Protein AF-A0A954L2V3-F1 (afdb_monomer_lite)

Radius of gyration: 38.07 Å; chains: 1; bounding box: 86×42×108 Å

pLDDT: mean 92.29, std 7.41, range [54.59, 98.81]

Foldseek 3Di:
DEEEAEADEAELEEQADFEFEDQPTEARRYEYHDEYEYEYYLYEQAHAEYPHPDQQYAQRYGDEQYEYAYAQAEFAHGEYQHQRHYGYDQPQRAYEYAAALAEQAHADHVFHRRGAGRPYPPHYYHHAQYEAQAQGNHPDDADCPCPVLYHHAHCVPPHGDDQQWADFADPQAPHTDTDGDPPGPQAQSGAQQRCADVVPVRHHAQAASRDDQHGQADDPGGGRHRHGDDQWTDDQQEIEGEAGLEEWEWEAEQQQCWIAIPNDIDGDDLSHQEYEYENDHYAYEYHYAFDQEEWEWEDEPQWIWTDDDPVGSNHTYITGPYQEYEEHHNHYAYAYEYEYDQEEKEWEDEFFWIKIAGPVSRHIYIYGRYAYEYEYDHYQYEYEEEDDQEEKEWEDEQAKIWIDDVSYIHMYGNHAEYEYEYDHYQYEYEYEADQEEWEWEDEVQWIWIDDVRHIYIGGRHQEYEYEDPHYAYEYEYDAEPEAKEWEDEQAKIWIDHPNHIYIYGRHQEYEYEHYPYPAHEYEYEDAQEEWEWEADEQKIWIDDPRHIYIYGNHQEYEYADDNHYAYEYHYDHYPHHYHYHDDYD

Structure (mmCIF, N/CA/C/O backbone):
data_AF-A0A954L2V3-F1
#
_entry.id   AF-A0A954L2V3-F1
#
loop_
_atom_site.group_PDB
_atom_site.id
_atom_site.type_symbol
_atom_site.label_atom_id
_atom_site.label_alt_id
_atom_site.label_comp_id
_atom_site.label_asym_id
_atom_site.label_entity_id
_atom_site.label_seq_id
_atom_site.pdbx_PDB_ins_code
_atom_site.Cartn_x
_atom_site.Cartn_y
_atom_site.Cartn_z
_atom_site.occupancy
_atom_site.B_iso_or_equiv
_atom_site.auth_seq_id
_atom_site.auth_comp_id
_atom_site.auth_asym_id
_atom_site.auth_atom_id
_atom_site.pdbx_PDB_model_num
ATOM 1 N N . VAL A 1 1 ? -9.542 9.139 42.988 1.00 83.06 1 VAL A N 1
ATOM 2 C CA . VAL A 1 1 ? -10.668 9.910 43.581 1.00 83.06 1 VAL A CA 1
ATOM 3 C C . VAL A 1 1 ? -10.881 9.458 45.022 1.00 83.06 1 VAL A C 1
ATOM 5 O O . VAL A 1 1 ? -10.779 8.267 45.277 1.00 83.06 1 VAL A O 1
ATOM 8 N N . TYR A 1 2 ? -11.138 10.371 45.964 1.00 87.19 2 TYR A N 1
ATOM 9 C CA . TYR A 1 2 ? -11.393 10.026 47.370 1.00 87.19 2 TYR A CA 1
ATOM 10 C C . TYR A 1 2 ? -12.653 10.728 47.884 1.00 87.19 2 TYR A C 1
ATOM 12 O O . TYR A 1 2 ? -12.774 11.944 47.727 1.00 87.19 2 TYR A O 1
ATOM 20 N N . ALA A 1 3 ? -13.559 9.981 48.515 1.00 86.75 3 ALA A N 1
ATOM 21 C CA . ALA A 1 3 ? -14.793 10.500 49.100 1.00 86.75 3 ALA A CA 1
ATOM 22 C C . ALA A 1 3 ? -14.938 10.067 50.569 1.00 86.75 3 ALA A C 1
ATOM 24 O O . ALA A 1 3 ? -14.878 8.883 50.884 1.00 86.75 3 ALA A O 1
ATOM 25 N N . LEU A 1 4 ? -15.135 11.031 51.478 1.00 83.31 4 LEU A N 1
ATOM 26 C CA . LEU A 1 4 ? -15.250 10.762 52.921 1.00 83.31 4 LEU A CA 1
ATOM 27 C C . LEU A 1 4 ? -16.694 10.562 53.412 1.00 83.31 4 LEU A C 1
ATOM 29 O O . LEU A 1 4 ? -16.880 9.992 54.475 1.00 83.31 4 LEU A O 1
ATOM 33 N N . SER A 1 5 ? -17.701 11.110 52.728 1.00 81.19 5 SER A N 1
ATOM 34 C CA . SER A 1 5 ? -19.121 10.959 53.117 1.00 81.19 5 SER A CA 1
ATOM 35 C C . SER A 1 5 ? -20.128 11.492 52.082 1.00 81.19 5 SER A C 1
ATOM 37 O O . SER A 1 5 ? -21.308 11.630 52.393 1.00 81.19 5 SER A O 1
ATOM 39 N N . GLY A 1 6 ? -19.684 11.849 50.871 1.00 83.62 6 GLY A N 1
ATOM 40 C CA . GLY A 1 6 ? -20.548 12.391 49.813 1.00 83.62 6 GLY A CA 1
ATOM 41 C C . GLY A 1 6 ? -20.711 11.409 48.663 1.00 83.62 6 GLY A C 1
ATOM 42 O O . GLY A 1 6 ? -19.737 10.743 48.312 1.00 83.62 6 GLY A O 1
ATOM 43 N N . ASP A 1 7 ? -21.910 11.332 48.090 1.00 88.75 7 ASP A N 1
ATOM 44 C CA . ASP A 1 7 ? -22.197 10.475 46.937 1.00 88.75 7 ASP A CA 1
ATOM 45 C C . ASP A 1 7 ? -21.376 10.902 45.715 1.00 88.75 7 ASP A C 1
ATOM 47 O O . ASP A 1 7 ? -21.145 12.093 45.484 1.00 88.75 7 ASP A O 1
ATOM 51 N N . VAL A 1 8 ? -20.923 9.920 44.935 1.00 91.56 8 VAL A N 1
ATOM 52 C CA . VAL A 1 8 ? -20.102 10.146 43.742 1.00 91.56 8 VAL A CA 1
ATOM 53 C C . VAL A 1 8 ? -20.722 9.445 42.544 1.00 91.56 8 VAL A C 1
ATOM 55 O O . VAL A 1 8 ? -21.052 8.260 42.593 1.00 91.56 8 VAL A O 1
ATOM 58 N N . VAL A 1 9 ? -20.834 10.194 41.449 1.00 93.62 9 VAL A N 1
ATOM 59 C CA . VAL A 1 9 ? -21.235 9.691 40.137 1.00 93.62 9 VAL A CA 1
ATOM 60 C C . VAL A 1 9 ? -20.053 9.822 39.185 1.00 93.62 9 VAL A C 1
ATOM 62 O O . VAL A 1 9 ? -19.455 10.894 39.083 1.00 93.62 9 VAL A O 1
ATOM 65 N N . ILE A 1 10 ? -19.717 8.731 38.502 1.00 95.00 10 ILE A N 1
ATOM 66 C CA . ILE A 1 10 ? -18.698 8.678 37.453 1.00 95.00 10 ILE A CA 1
ATOM 67 C C . ILE A 1 10 ? -19.406 8.262 36.163 1.00 95.00 10 ILE A C 1
ATOM 69 O O . ILE A 1 10 ? -19.874 7.130 36.067 1.00 95.00 10 ILE A O 1
ATOM 73 N N . THR A 1 11 ? -19.482 9.167 35.188 1.00 96.06 11 THR A N 1
ATOM 74 C CA . THR A 1 11 ? -20.191 8.932 33.921 1.00 96.06 11 THR A CA 1
ATOM 75 C C . THR A 1 11 ? -19.295 9.268 32.737 1.00 96.06 11 THR A C 1
ATOM 77 O O . THR A 1 11 ? -18.656 10.322 32.749 1.00 96.06 11 THR A O 1
ATOM 80 N N . GLY A 1 12 ? -19.241 8.403 31.717 1.00 96.19 12 GLY A N 1
ATOM 81 C CA . GLY A 1 12 ? -18.503 8.688 30.477 1.00 96.19 12 GLY A CA 1
ATOM 82 C C . GLY A 1 12 ? -17.012 8.955 30.697 1.00 96.19 12 GLY A C 1
ATOM 83 O O . GLY A 1 12 ? -16.439 9.798 30.014 1.00 96.19 12 GLY A O 1
ATOM 84 N N . SER A 1 13 ? -16.413 8.349 31.726 1.00 97.44 13 SER A N 1
ATOM 85 C CA . SER A 1 13 ? -15.107 8.755 32.255 1.00 97.44 13 SER A CA 1
ATOM 86 C C . SER A 1 13 ? -14.101 7.614 32.271 1.00 97.44 13 SER A C 1
ATOM 88 O O . SER A 1 13 ? -14.460 6.453 32.468 1.00 97.44 13 SER A O 1
ATOM 90 N N . THR A 1 14 ? -12.819 7.971 32.182 1.00 98.19 14 THR A N 1
ATOM 91 C CA . THR A 1 14 ? -11.709 7.028 32.362 1.00 98.19 14 THR A CA 1
ATOM 92 C C . THR A 1 14 ? -10.911 7.361 33.612 1.00 98.19 14 THR A C 1
ATOM 94 O O . THR A 1 14 ? -10.382 8.463 33.746 1.00 98.19 14 THR A O 1
ATOM 97 N N . LEU A 1 15 ? -10.813 6.403 34.537 1.00 97.44 15 LEU A N 1
ATOM 98 C CA . LEU A 1 15 ? -9.923 6.471 35.695 1.00 97.44 15 LEU A CA 1
ATOM 99 C C . LEU A 1 15 ? -8.823 5.438 35.503 1.00 97.44 15 LEU A C 1
ATOM 101 O O . LEU A 1 15 ? -9.070 4.238 35.639 1.00 97.44 15 LEU A O 1
ATOM 105 N N . SER A 1 16 ? -7.610 5.895 35.203 1.00 97.75 16 SER A N 1
ATOM 106 C CA . SER A 1 16 ? -6.507 4.986 34.913 1.00 97.75 16 SER A CA 1
ATOM 107 C C . SER A 1 16 ? -5.151 5.433 35.426 1.00 97.75 16 SER A C 1
ATOM 109 O O . SER A 1 16 ? -4.911 6.622 35.621 1.00 97.75 16 SER A O 1
ATOM 111 N N . GLY A 1 17 ? -4.261 4.462 35.647 1.00 96.12 17 GLY A N 1
ATOM 112 C CA . GLY A 1 17 ? -2.872 4.699 36.043 1.00 96.12 17 GLY A CA 1
ATOM 113 C C . GLY A 1 17 ? -2.692 5.332 37.427 1.00 96.12 17 GLY A C 1
ATOM 114 O O . GLY A 1 17 ? -1.611 5.836 37.729 1.00 96.12 17 GLY A O 1
ATOM 115 N N . ASN A 1 18 ? -3.722 5.333 38.277 1.00 95.44 18 ASN A N 1
ATOM 116 C CA . ASN A 1 18 ? -3.630 5.897 39.622 1.00 95.44 18 ASN A CA 1
ATOM 117 C C . ASN A 1 18 ? -3.039 4.876 40.602 1.00 95.44 18 ASN A C 1
ATOM 119 O O . ASN A 1 18 ? -3.261 3.673 40.470 1.00 95.44 18 ASN A O 1
ATOM 123 N N . SER A 1 19 ? -2.293 5.345 41.604 1.00 92.94 19 SER A N 1
ATOM 124 C CA . SER A 1 19 ? -1.606 4.474 42.560 1.00 92.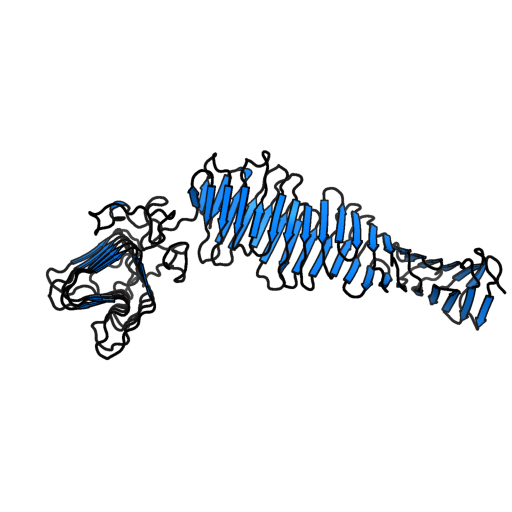94 19 SER A CA 1
ATOM 125 C C . SER A 1 19 ? -1.667 5.024 43.981 1.00 92.94 19 SER A C 1
ATOM 127 O O . SER A 1 19 ? -1.420 6.211 44.199 1.00 92.94 19 SER A O 1
ATOM 129 N N . THR A 1 20 ? -1.946 4.157 44.956 1.00 90.44 20 THR A N 1
ATOM 130 C CA . THR A 1 20 ? -1.841 4.473 46.389 1.00 90.44 20 THR A CA 1
ATOM 131 C C . THR A 1 20 ? -0.810 3.576 47.079 1.00 90.44 20 THR A C 1
ATOM 133 O O . THR A 1 20 ? -0.628 2.403 46.743 1.00 90.44 20 THR A O 1
ATOM 136 N N . SER A 1 21 ? -0.084 4.134 48.052 1.00 87.62 21 SER A N 1
ATOM 137 C CA . SER A 1 21 ? 1.010 3.460 48.766 1.00 87.62 21 SER A CA 1
ATOM 138 C C . SER A 1 21 ? 0.945 3.703 50.270 1.00 87.62 21 SER A C 1
ATOM 140 O O . SER A 1 21 ? 0.496 4.761 50.704 1.00 87.62 21 SER A O 1
ATOM 142 N N . GLY A 1 22 ? 1.456 2.754 51.052 1.00 82.31 22 GLY A N 1
ATOM 143 C CA . GLY A 1 22 ? 1.401 2.760 52.516 1.00 82.31 22 GLY A CA 1
ATOM 144 C C . GLY A 1 22 ? 0.667 1.526 53.033 1.00 82.31 22 GLY A C 1
ATOM 145 O O . GLY A 1 22 ? -0.116 0.932 52.302 1.00 82.31 22 GLY A O 1
ATOM 146 N N . GLU A 1 23 ? 0.927 1.132 54.282 1.00 80.75 23 GLU A N 1
ATOM 147 C CA . GLU A 1 23 ? 0.427 -0.136 54.844 1.00 80.75 23 GLU A CA 1
ATOM 148 C C . GLU A 1 23 ? -1.094 -0.283 54.677 1.00 80.75 23 GLU A C 1
ATOM 150 O O . GLU A 1 23 ? -1.565 -1.330 54.245 1.00 80.75 23 GLU A O 1
ATOM 155 N N . THR A 1 24 ? -1.837 0.800 54.932 1.00 80.38 24 THR A N 1
ATOM 156 C CA . THR A 1 24 ? -3.305 0.876 54.876 1.00 80.38 24 THR A CA 1
ATOM 157 C C . THR A 1 24 ? -3.826 1.577 53.614 1.00 80.38 24 THR A C 1
ATOM 159 O O . THR A 1 24 ? -4.841 2.270 53.673 1.00 80.38 24 THR A O 1
ATOM 162 N N . ALA A 1 25 ? -3.094 1.503 52.499 1.00 83.38 25 ALA A N 1
ATOM 163 C CA . ALA A 1 25 ? -3.517 2.119 51.245 1.00 83.38 25 ALA A CA 1
ATOM 164 C C . ALA A 1 25 ? -4.737 1.402 50.644 1.00 83.38 25 ALA A C 1
ATOM 166 O O . ALA A 1 25 ? -4.773 0.176 50.559 1.00 83.38 25 ALA A O 1
ATOM 167 N N . GLU A 1 26 ? -5.705 2.187 50.182 1.00 85.38 26 GLU A N 1
ATOM 168 C CA . GLU A 1 26 ? -6.989 1.735 49.638 1.00 85.38 26 GLU A CA 1
ATOM 169 C C . GLU A 1 26 ? -7.254 2.435 48.301 1.00 85.38 26 GLU A C 1
ATOM 171 O O . GLU A 1 26 ? -6.713 3.518 48.065 1.00 85.38 26 GLU A O 1
ATOM 176 N N . GLY A 1 27 ? -8.075 1.813 47.448 1.00 84.12 27 GLY A N 1
ATOM 177 C CA . GLY A 1 27 ? -8.666 2.421 46.252 1.00 84.12 27 GLY A CA 1
ATOM 178 C C . GLY A 1 27 ? -7.686 3.138 45.331 1.00 84.12 27 GLY A C 1
ATOM 179 O O . GLY A 1 27 ? -7.578 4.362 45.394 1.00 84.12 27 GLY A O 1
ATOM 180 N N . GLY A 1 28 ? -7.000 2.403 44.453 1.00 88.56 28 GLY A N 1
ATOM 181 C CA . GLY A 1 28 ? -6.046 3.006 43.517 1.00 88.56 28 GLY A CA 1
ATOM 182 C C . GLY A 1 28 ? -6.719 4.044 42.617 1.00 88.56 28 GLY A C 1
ATOM 183 O O . GLY A 1 28 ? -6.234 5.167 42.506 1.00 88.56 28 GLY A O 1
ATOM 184 N N . GLY A 1 29 ? -7.870 3.700 42.028 1.00 91.56 29 GLY A N 1
ATOM 185 C CA . GLY A 1 29 ? -8.677 4.605 41.203 1.00 91.56 29 GLY A CA 1
ATOM 186 C C . GLY A 1 29 ? -9.665 5.435 42.024 1.00 91.56 29 GLY A C 1
ATOM 187 O O . GLY A 1 29 ? -9.712 6.664 41.909 1.00 91.56 29 GLY A O 1
ATOM 188 N N . PHE A 1 30 ? -10.437 4.781 42.889 1.00 92.00 30 PHE A N 1
ATOM 189 C CA . PHE A 1 30 ? -11.418 5.412 43.771 1.00 92.00 30 PHE A CA 1
ATOM 190 C C . PHE A 1 30 ? -11.422 4.761 45.154 1.00 92.00 30 PHE A C 1
ATOM 192 O O . PHE A 1 30 ? -11.408 3.539 45.254 1.00 92.00 30 PHE A O 1
ATOM 199 N N . ALA A 1 31 ? -11.530 5.572 46.206 1.00 89.81 31 ALA A N 1
ATOM 200 C CA . ALA A 1 31 ? -11.797 5.117 47.567 1.00 89.81 31 ALA A CA 1
ATOM 201 C C . ALA A 1 31 ? -12.944 5.920 48.195 1.00 89.81 31 ALA A C 1
ATOM 203 O O . ALA A 1 31 ? -12.914 7.155 48.193 1.00 89.81 31 ALA A O 1
ATOM 204 N N . SER A 1 32 ? -13.912 5.224 48.794 1.00 85.38 32 SER A N 1
ATOM 205 C CA . SER A 1 32 ? -14.878 5.815 49.725 1.00 85.38 32 SER A CA 1
ATOM 206 C C . SER A 1 32 ? -14.651 5.286 51.137 1.00 85.38 32 SER A C 1
ATOM 208 O O . SER A 1 32 ? -14.428 4.092 51.323 1.00 85.38 32 SER A O 1
ATOM 210 N N . ARG A 1 33 ? -14.736 6.174 52.131 1.00 78.31 33 ARG A N 1
ATOM 211 C CA . ARG A 1 33 ? -14.842 5.813 53.550 1.00 78.31 33 ARG A CA 1
ATOM 212 C C . ARG A 1 33 ? -16.129 6.393 54.118 1.00 78.31 33 ARG A C 1
ATOM 214 O O . ARG A 1 33 ? -16.519 7.473 53.708 1.00 78.31 33 ARG A O 1
ATOM 221 N N . PHE A 1 34 ? -16.754 5.712 55.077 1.00 76.56 34 PHE A N 1
ATOM 222 C CA . PHE A 1 34 ? -17.944 6.192 55.810 1.00 76.56 34 PHE A CA 1
ATOM 223 C C . PHE A 1 34 ? -19.216 6.430 54.978 1.00 76.56 34 PHE A C 1
ATOM 225 O O . PHE A 1 34 ? -20.093 7.195 55.386 1.00 76.56 34 PHE A O 1
ATOM 232 N N . GLY A 1 35 ? -19.372 5.703 53.874 1.00 68.00 35 GLY A N 1
ATOM 233 C CA . GLY A 1 35 ? -20.678 5.493 53.278 1.00 68.00 35 GLY A CA 1
ATOM 234 C C . GLY A 1 35 ? -21.142 6.535 52.264 1.00 68.00 35 GLY A C 1
ATOM 235 O O . GLY A 1 35 ? -22.231 7.094 52.417 1.00 68.00 35 GLY A O 1
ATOM 236 N N . SER A 1 36 ? -20.362 6.713 51.199 1.00 74.38 36 SER A N 1
ATOM 237 C CA . SER A 1 36 ? -20.810 7.333 49.945 1.00 74.38 36 SER A CA 1
ATOM 238 C C . SER A 1 36 ? -21.492 6.309 49.039 1.00 74.38 36 SER A C 1
ATOM 240 O O . SER A 1 36 ? -20.927 5.239 48.816 1.00 74.38 36 SER A O 1
ATOM 242 N N . VAL A 1 37 ? -22.641 6.635 48.440 1.00 85.31 37 VAL A N 1
ATOM 243 C CA . VAL A 1 37 ? -23.137 5.862 47.290 1.00 85.31 37 VAL A CA 1
ATOM 244 C C . VAL A 1 37 ? -22.230 6.147 46.095 1.00 85.31 37 VAL A C 1
ATOM 246 O O . VAL A 1 37 ? -21.969 7.306 45.766 1.00 85.31 37 VAL A O 1
ATOM 249 N N . LEU A 1 38 ? -21.745 5.089 45.446 1.00 90.50 38 LEU A N 1
ATOM 250 C CA . LEU A 1 38 ? -20.964 5.190 44.216 1.00 90.50 38 LEU A CA 1
ATOM 251 C C . LEU A 1 38 ? -21.792 4.661 43.049 1.00 90.50 38 LEU A C 1
ATOM 253 O O . LEU A 1 38 ? -22.184 3.495 43.042 1.00 90.50 38 LEU A O 1
ATOM 257 N N . THR A 1 39 ? -22.025 5.509 42.052 1.00 94.44 39 THR A N 1
ATOM 258 C CA . THR A 1 39 ? -22.635 5.091 40.786 1.00 94.44 39 THR A CA 1
ATOM 259 C C . THR A 1 39 ? -21.653 5.314 39.647 1.00 94.44 39 THR A C 1
ATOM 261 O O . THR A 1 39 ? -21.151 6.421 39.466 1.00 94.44 39 THR A O 1
ATOM 264 N N . ILE A 1 40 ? -21.366 4.258 38.892 1.00 96.69 40 ILE A N 1
ATOM 265 C CA . ILE A 1 40 ? -20.472 4.283 37.737 1.00 96.69 40 ILE A CA 1
ATOM 266 C C . ILE A 1 40 ? -21.281 3.869 36.517 1.00 96.69 40 ILE A C 1
ATOM 268 O O . ILE A 1 40 ? -21.882 2.795 36.503 1.00 96.69 40 ILE A O 1
ATOM 272 N N . VAL A 1 41 ? -21.302 4.731 35.509 1.00 98.00 41 VAL A N 1
ATOM 273 C CA . VAL A 1 41 ? -22.089 4.545 34.292 1.00 98.00 41 VAL A CA 1
ATOM 274 C C . VAL A 1 41 ? -21.188 4.774 33.091 1.00 98.00 41 VAL A C 1
ATOM 276 O O . VAL A 1 41 ? -20.505 5.797 33.024 1.00 98.00 41 VAL A O 1
ATOM 279 N N . ASN A 1 42 ? -21.199 3.864 32.118 1.00 97.25 42 ASN A N 1
ATOM 280 C CA . ASN A 1 42 ? -20.569 4.101 30.817 1.00 97.25 42 ASN A CA 1
ATOM 281 C C . ASN A 1 42 ? -19.100 4.555 30.927 1.00 97.25 42 ASN A C 1
ATOM 283 O O . ASN A 1 42 ? -18.709 5.563 30.346 1.00 97.25 42 ASN A O 1
ATOM 287 N N . SER A 1 43 ? -18.331 3.902 31.802 1.00 98.38 43 SER A N 1
ATOM 288 C CA . SER A 1 43 ? -17.004 4.367 32.223 1.00 98.38 43 SER A CA 1
ATOM 289 C C . SER A 1 43 ? -15.979 3.237 32.257 1.00 98.38 43 SER A C 1
ATOM 291 O O . SER A 1 43 ? -16.314 2.075 32.495 1.00 98.38 43 SER A O 1
ATOM 293 N N . THR A 1 44 ? -14.707 3.600 32.095 1.00 98.56 44 THR A N 1
ATOM 294 C CA . THR A 1 44 ? -13.570 2.676 32.131 1.00 98.56 44 THR A CA 1
ATOM 295 C C . THR A 1 44 ? -12.698 2.945 33.358 1.00 98.56 44 THR A C 1
ATOM 297 O O . THR A 1 44 ? -12.178 4.042 33.549 1.00 98.56 44 THR A O 1
ATOM 300 N N . ILE A 1 45 ? -12.490 1.937 34.204 1.00 98.38 45 ILE A N 1
ATOM 301 C CA . ILE A 1 45 ? -11.581 2.002 35.355 1.00 98.38 45 ILE A CA 1
ATOM 302 C C . ILE A 1 45 ? -10.499 0.957 35.140 1.00 98.38 45 ILE A C 1
ATOM 304 O O . ILE A 1 45 ? -10.745 -0.241 35.278 1.00 98.38 45 ILE A O 1
ATOM 308 N N . SER A 1 46 ? -9.298 1.395 34.779 1.00 98.31 46 SER A N 1
ATOM 309 C CA . SER A 1 46 ? -8.271 0.467 34.310 1.00 98.31 46 SER A CA 1
ATOM 310 C C . SER A 1 46 ? -6.881 0.795 34.817 1.00 98.31 46 SER A C 1
ATOM 312 O O . SER A 1 46 ? -6.548 1.958 34.985 1.00 98.31 46 SER A O 1
ATOM 314 N N . THR A 1 47 ? -6.021 -0.202 35.025 1.00 97.44 47 THR A N 1
ATOM 315 C CA . THR A 1 47 ? -4.596 -0.008 35.391 1.00 97.44 47 THR A CA 1
ATOM 316 C C . THR A 1 47 ? -4.335 0.773 36.686 1.00 97.44 47 THR A C 1
ATOM 318 O O . THR A 1 47 ? -3.236 1.286 36.893 1.00 97.44 47 THR A O 1
ATOM 321 N N . ASN A 1 48 ? -5.314 0.873 37.585 1.00 96.88 48 ASN A N 1
ATOM 322 C CA . ASN A 1 48 ? -5.105 1.494 38.891 1.00 96.88 48 ASN A CA 1
ATOM 323 C C . ASN A 1 48 ? -4.541 0.481 39.891 1.00 96.88 48 ASN A C 1
ATOM 325 O O . ASN A 1 48 ? -4.774 -0.723 39.761 1.00 96.88 48 ASN A O 1
ATOM 329 N N . ARG A 1 49 ? -3.791 0.949 40.893 1.00 94.25 49 ARG A N 1
ATOM 330 C CA . ARG A 1 49 ? -3.075 0.068 41.818 1.00 94.25 49 ARG A CA 1
ATOM 331 C C . ARG A 1 49 ? -3.117 0.507 43.278 1.00 94.25 49 ARG A C 1
ATOM 333 O O . ARG A 1 49 ? -2.938 1.681 43.585 1.00 94.25 49 ARG A O 1
ATOM 340 N N . THR A 1 50 ? -3.212 -0.458 44.192 1.00 91.62 50 THR A N 1
ATOM 341 C CA . THR A 1 50 ? -2.828 -0.266 45.599 1.00 91.62 50 THR A CA 1
ATOM 342 C C . THR A 1 50 ? -1.585 -1.093 45.937 1.00 91.62 50 THR A C 1
ATOM 344 O O . THR A 1 50 ? -1.482 -2.272 45.602 1.00 91.62 50 THR A O 1
ATOM 347 N N . ASN A 1 51 ? -0.614 -0.471 46.610 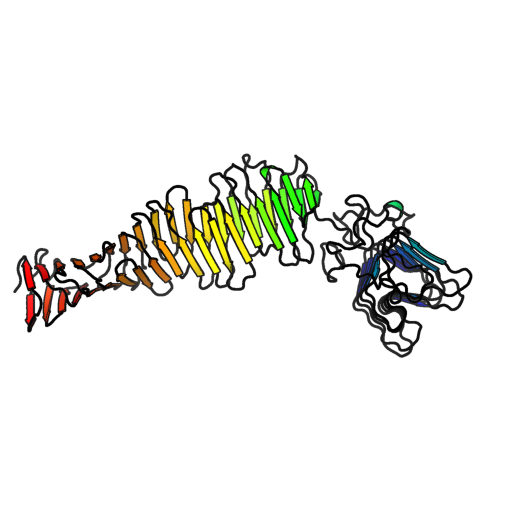1.00 84.62 51 ASN A N 1
ATOM 348 C CA . ASN A 1 51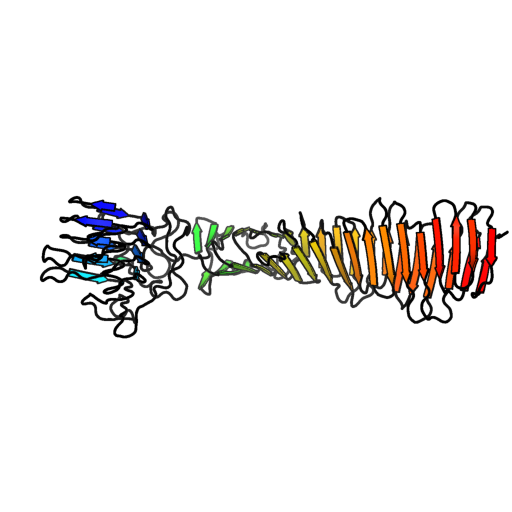 ? 0.596 -1.129 47.126 1.00 84.62 51 ASN A CA 1
ATOM 349 C C . ASN A 1 51 ? 0.510 -1.428 48.634 1.00 84.62 51 ASN A C 1
ATOM 351 O O . ASN A 1 51 ? 1.528 -1.701 49.271 1.00 84.62 51 ASN A O 1
ATOM 355 N N . GLY A 1 52 ? -0.687 -1.319 49.215 1.00 73.62 52 GLY A N 1
ATOM 356 C CA . GLY A 1 52 ? -0.939 -1.630 50.618 1.00 73.62 52 GLY A CA 1
ATOM 357 C C . GLY A 1 52 ? -0.885 -3.125 50.908 1.00 73.62 52 GLY A C 1
ATOM 358 O O . GLY A 1 52 ? -1.075 -3.966 50.028 1.00 73.62 52 GLY A O 1
ATOM 359 N N . ASN A 1 53 ? -0.603 -3.453 52.164 1.00 71.19 53 ASN A N 1
ATOM 360 C CA . ASN A 1 53 ? -0.422 -4.825 52.635 1.00 71.19 53 ASN A CA 1
ATOM 361 C C . ASN A 1 53 ? -1.633 -5.322 53.452 1.00 71.19 53 ASN A C 1
ATOM 363 O O . ASN A 1 53 ? -1.661 -6.471 53.894 1.00 71.19 53 ASN A O 1
ATOM 367 N N . THR A 1 54 ? -2.661 -4.484 53.618 1.00 70.06 54 THR A N 1
ATOM 368 C CA . THR A 1 54 ? -3.934 -4.861 54.239 1.00 70.06 54 THR A CA 1
ATOM 369 C C . THR A 1 54 ? -4.797 -5.740 53.328 1.00 70.06 54 THR A C 1
ATOM 371 O O . THR A 1 54 ? -4.644 -5.777 52.107 1.00 70.06 54 THR A O 1
ATOM 374 N N . ASN A 1 55 ? -5.756 -6.435 53.946 1.00 67.50 55 ASN A N 1
ATOM 375 C CA . ASN A 1 55 ? -6.746 -7.275 53.264 1.00 67.50 55 ASN A CA 1
ATOM 376 C C . ASN A 1 55 ? -7.967 -6.483 52.747 1.00 67.50 55 ASN A C 1
ATOM 378 O O . ASN A 1 55 ? -8.967 -7.084 52.377 1.00 67.50 55 ASN A O 1
ATOM 382 N N . TYR A 1 56 ? -7.904 -5.148 52.763 1.00 66.31 56 TYR A N 1
ATOM 383 C CA . TYR A 1 56 ? -9.002 -4.245 52.393 1.00 66.31 56 TYR A CA 1
ATOM 384 C C . TYR A 1 56 ? -8.743 -3.598 51.022 1.00 66.31 56 TYR A C 1
ATOM 386 O O . TYR A 1 56 ? -8.998 -2.416 50.814 1.00 66.31 56 TYR A O 1
ATOM 394 N N . GLY A 1 57 ? -8.117 -4.336 50.104 1.00 69.38 57 GLY A N 1
ATOM 395 C CA . GLY A 1 57 ? -7.655 -3.795 48.832 1.00 69.38 57 GLY A CA 1
ATOM 396 C C . GLY A 1 57 ? -8.784 -3.619 47.824 1.00 69.38 57 GLY A C 1
ATOM 397 O O . GLY A 1 57 ? -9.727 -4.392 47.807 1.00 69.38 57 GLY A O 1
ATOM 398 N N . GLY A 1 58 ? -8.639 -2.606 46.974 1.00 82.19 58 GLY A N 1
ATOM 399 C CA . GLY A 1 58 ? -9.475 -2.324 45.816 1.00 82.19 58 GLY A CA 1
ATOM 400 C C . GLY A 1 58 ? -8.609 -1.600 44.798 1.00 82.19 58 GLY A C 1
ATOM 401 O O . GLY A 1 58 ? -8.403 -0.394 44.927 1.00 82.19 58 GLY A O 1
ATOM 402 N N . GLY A 1 59 ? -7.980 -2.327 43.873 1.00 86.69 59 GLY A N 1
ATOM 403 C CA . GLY A 1 59 ? -7.003 -1.731 42.951 1.00 86.69 59 GLY A CA 1
ATOM 404 C C . GLY A 1 59 ? -7.656 -0.652 42.095 1.00 86.69 59 GLY A C 1
ATOM 405 O O . GLY A 1 59 ? -7.147 0.465 42.003 1.00 86.69 59 GLY A O 1
ATOM 406 N N . GLY A 1 60 ? -8.839 -0.960 41.562 1.00 92.69 60 GLY A N 1
ATOM 407 C CA . GLY A 1 60 ? -9.717 -0.004 40.897 1.00 92.69 60 GLY A CA 1
ATOM 408 C C . GLY A 1 60 ? -10.530 0.791 41.911 1.00 92.69 60 GLY A C 1
ATOM 409 O O . GLY A 1 60 ? -10.362 2.005 42.035 1.00 92.69 60 GLY A O 1
ATOM 410 N N . LEU A 1 61 ? -11.394 0.095 42.649 1.00 92.44 61 LEU A N 1
ATOM 411 C CA . LEU A 1 61 ? -12.383 0.682 43.550 1.00 92.44 61 LEU A CA 1
ATOM 412 C C . LEU A 1 61 ? -12.264 0.100 44.954 1.00 92.44 61 LEU A C 1
ATOM 414 O O . LEU A 1 61 ? -12.305 -1.113 45.110 1.00 92.44 61 LEU A O 1
ATOM 418 N N . PHE A 1 62 ? -12.210 0.953 45.971 1.00 90.44 62 PHE A N 1
ATOM 419 C CA . PHE A 1 62 ? -12.433 0.574 47.363 1.00 90.44 62 PHE A CA 1
ATOM 420 C C . PHE A 1 62 ? -13.701 1.233 47.904 1.00 90.44 62 PHE A C 1
ATOM 422 O O . PHE A 1 62 ? -13.908 2.440 47.723 1.00 90.44 62 PHE A O 1
ATOM 429 N N . VAL A 1 63 ? -14.529 0.445 48.588 1.00 84.06 63 VAL A N 1
ATOM 430 C CA . VAL A 1 63 ? -15.825 0.886 49.106 1.00 84.06 63 VAL A CA 1
ATOM 431 C C . VAL A 1 63 ? -16.071 0.379 50.524 1.00 84.06 63 VAL A C 1
ATOM 433 O O . VAL A 1 63 ? -15.824 -0.787 50.835 1.00 84.06 63 VAL A O 1
ATOM 436 N N . ASP A 1 64 ? -16.615 1.269 51.353 1.00 82.50 64 ASP A N 1
ATOM 437 C CA . ASP A 1 64 ? -16.911 1.062 52.770 1.00 82.50 64 ASP A CA 1
ATOM 438 C C . ASP A 1 64 ? -18.294 1.668 53.110 1.00 82.50 64 ASP A C 1
ATOM 440 O O . ASP A 1 64 ? -18.544 2.848 52.830 1.00 82.50 64 ASP A O 1
ATOM 444 N N . ARG A 1 65 ? -19.182 0.882 53.740 1.00 77.75 65 ARG A N 1
ATOM 445 C CA . ARG A 1 65 ? -20.490 1.259 54.332 1.00 77.75 65 ARG A CA 1
ATOM 446 C C . ARG A 1 65 ? -21.676 1.606 53.426 1.00 77.75 65 ARG A C 1
ATOM 448 O O . ARG A 1 65 ? -22.735 1.950 53.955 1.00 77.75 65 ARG A O 1
ATOM 455 N N . ARG A 1 66 ? -21.573 1.563 52.090 1.00 80.06 66 ARG A N 1
ATOM 456 C CA . ARG A 1 66 ? -22.716 1.830 51.178 1.00 80.06 66 ARG A CA 1
ATOM 457 C C . ARG A 1 66 ? -22.678 1.035 49.882 1.00 80.06 66 ARG A C 1
ATOM 459 O O . ARG A 1 66 ? -21.676 0.428 49.522 1.00 80.06 66 ARG A O 1
ATOM 466 N N . ALA A 1 67 ? -23.814 1.076 49.186 1.00 84.81 67 ALA A N 1
ATOM 467 C CA . ALA A 1 67 ? -24.018 0.430 47.906 1.00 84.81 67 ALA A CA 1
ATOM 468 C C . ALA A 1 67 ? -23.203 1.061 46.765 1.00 84.81 67 ALA A C 1
ATOM 470 O O . ALA A 1 67 ? -23.091 2.285 46.654 1.00 84.81 67 ALA A O 1
ATOM 471 N N . VAL A 1 68 ? -22.718 0.195 45.877 1.00 89.50 68 VAL A N 1
ATOM 472 C CA . VAL A 1 68 ? -22.107 0.535 44.593 1.00 89.50 68 VAL A CA 1
ATOM 473 C C . VAL A 1 68 ? -22.959 -0.008 43.462 1.00 89.50 68 VAL A C 1
ATOM 475 O O . VAL A 1 68 ? -23.363 -1.171 43.474 1.00 89.50 68 VAL A O 1
ATOM 478 N N . THR A 1 69 ? -23.210 0.843 42.475 1.00 94.06 69 THR A N 1
ATOM 479 C CA . THR A 1 69 ? -23.907 0.489 41.240 1.00 94.06 69 THR A CA 1
ATOM 480 C C . THR A 1 69 ? -22.979 0.739 40.060 1.00 94.06 69 THR A C 1
ATOM 482 O O . THR A 1 69 ? -22.520 1.861 39.863 1.00 94.06 69 THR A O 1
ATOM 485 N N . ILE A 1 70 ? -22.688 -0.307 39.291 1.00 97.00 70 ILE A N 1
ATOM 486 C CA . ILE A 1 70 ? -21.843 -0.270 38.096 1.00 97.00 70 ILE A CA 1
ATOM 487 C C . ILE A 1 70 ? -22.696 -0.720 36.921 1.00 97.00 70 ILE A C 1
ATOM 489 O O . ILE A 1 70 ? -23.255 -1.817 36.929 1.00 97.00 70 ILE A O 1
ATOM 493 N N . VAL A 1 71 ? -22.816 0.150 35.931 1.00 98.19 71 VAL A N 1
ATOM 494 C CA . VAL A 1 71 ? -23.728 -0.021 34.807 1.00 98.19 71 VAL A CA 1
ATOM 495 C C . VAL A 1 71 ? -22.980 0.301 33.521 1.00 98.19 71 VAL A C 1
ATOM 497 O O . VAL A 1 71 ? -22.339 1.351 33.426 1.00 98.19 71 VAL A O 1
ATOM 500 N N . ASN A 1 72 ? -23.053 -0.587 32.527 1.00 98.19 72 ASN A N 1
ATOM 501 C CA . ASN A 1 72 ? -22.473 -0.356 31.201 1.00 98.19 72 ASN A CA 1
ATOM 502 C C . ASN A 1 72 ? -20.985 0.047 31.276 1.00 98.19 72 ASN A C 1
ATOM 504 O O . ASN A 1 72 ? -20.583 1.004 30.638 1.00 98.19 72 ASN A O 1
ATOM 508 N N . SER A 1 73 ? -20.180 -0.575 32.144 1.00 98.62 73 SER A N 1
ATOM 509 C CA . SER A 1 73 ? -18.825 -0.096 32.474 1.00 98.62 73 SER A CA 1
ATOM 510 C C . SER A 1 73 ? -17.781 -1.211 32.462 1.00 98.62 73 SER A C 1
ATOM 512 O O . SER A 1 73 ? -18.106 -2.380 32.660 1.00 98.62 73 SER A O 1
ATOM 514 N N . THR A 1 74 ? -16.514 -0.848 32.267 1.00 98.75 74 THR A N 1
ATOM 515 C CA . THR A 1 74 ? -15.391 -1.797 32.210 1.00 98.75 74 THR A CA 1
ATOM 516 C C . THR A 1 74 ? -14.405 -1.523 33.343 1.00 98.75 74 THR A C 1
ATOM 518 O O . THR A 1 74 ? -13.822 -0.442 33.419 1.00 98.75 74 THR A O 1
ATOM 521 N N . ILE A 1 75 ? -14.182 -2.509 34.213 1.00 98.50 75 ILE A N 1
ATOM 522 C CA . ILE A 1 75 ? -13.177 -2.485 35.282 1.00 98.50 75 ILE A CA 1
ATOM 523 C C . ILE A 1 75 ? -12.184 -3.622 35.047 1.00 98.50 75 ILE A C 1
ATOM 525 O O . ILE A 1 75 ? -12.492 -4.792 35.272 1.00 98.50 75 ILE A O 1
ATOM 529 N N . THR A 1 76 ? -10.985 -3.284 34.581 1.00 98.44 76 THR A N 1
ATOM 530 C CA . THR A 1 76 ? -10.000 -4.277 34.126 1.00 98.44 76 THR A CA 1
ATOM 531 C C . THR A 1 76 ? -8.571 -3.868 34.454 1.00 98.44 76 THR A C 1
ATOM 533 O O . THR A 1 76 ? -8.294 -2.695 34.676 1.00 98.44 76 THR A O 1
ATOM 536 N N . LYS A 1 77 ? -7.629 -4.815 34.480 1.00 97.62 77 LYS A N 1
ATOM 537 C CA . LYS A 1 77 ? -6.187 -4.552 34.648 1.00 97.62 77 LYS A CA 1
ATOM 538 C C . LYS A 1 77 ? -5.825 -3.752 35.909 1.00 97.62 77 LYS A C 1
ATOM 540 O O . LYS A 1 77 ? -4.724 -3.213 35.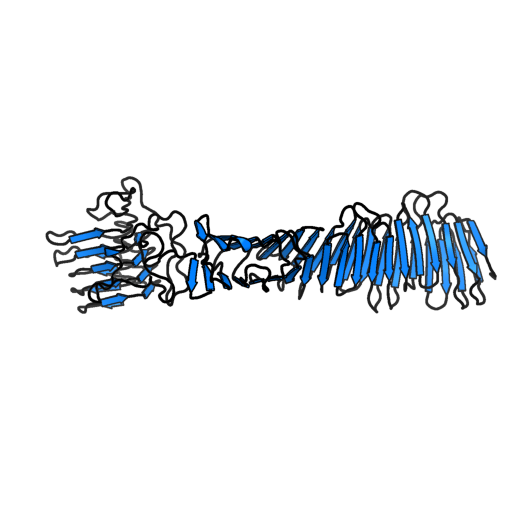993 1.00 97.62 77 LYS A O 1
ATOM 545 N N . ASN A 1 78 ? -6.716 -3.654 36.894 1.00 97.12 78 ASN A N 1
ATOM 546 C CA . ASN A 1 78 ? -6.412 -3.021 38.171 1.00 97.12 78 ASN A CA 1
ATOM 547 C C . ASN A 1 78 ? -5.715 -4.017 39.099 1.00 97.12 78 ASN A C 1
ATOM 549 O O . ASN A 1 78 ? -5.917 -5.227 38.989 1.00 97.12 78 ASN A O 1
ATOM 553 N N . ILE A 1 79 ? -4.870 -3.513 39.996 1.00 94.62 79 ILE A N 1
ATOM 554 C CA . ILE A 1 79 ? -3.977 -4.347 40.796 1.00 94.62 79 ILE A CA 1
ATOM 555 C C . ILE A 1 79 ? -4.081 -4.019 42.282 1.00 94.62 79 ILE A C 1
ATOM 557 O O . ILE A 1 79 ? -3.904 -2.877 42.700 1.00 94.62 79 ILE A O 1
ATOM 561 N N . SER A 1 80 ? -4.274 -5.033 43.112 1.00 92.25 80 SER A N 1
ATOM 562 C CA . SER A 1 80 ? -4.187 -4.903 44.567 1.00 92.25 80 SER A CA 1
ATOM 563 C C . SER A 1 80 ? -3.669 -6.199 45.191 1.00 92.25 80 SER A C 1
ATOM 565 O O . SER A 1 80 ? -3.255 -7.128 44.502 1.00 92.25 80 SER A O 1
ATOM 567 N N . ARG A 1 81 ? -3.660 -6.273 46.524 1.00 89.00 81 ARG A N 1
ATOM 568 C CA . ARG A 1 81 ? -3.407 -7.526 47.245 1.00 89.00 81 ARG A CA 1
ATOM 569 C C . ARG A 1 81 ? -4.651 -8.423 47.316 1.00 89.00 81 ARG A C 1
ATOM 571 O O . ARG A 1 81 ? -4.517 -9.638 47.235 1.00 89.00 81 ARG A O 1
ATOM 578 N N . THR A 1 82 ? -5.825 -7.818 47.474 1.00 87.88 82 THR A N 1
ATOM 579 C CA . THR A 1 82 ? -7.158 -8.435 47.618 1.00 87.88 82 THR A CA 1
ATOM 580 C C . THR A 1 82 ? -8.146 -7.610 46.798 1.00 87.88 82 THR A C 1
ATOM 582 O O . THR A 1 82 ? -8.060 -6.389 46.885 1.00 87.88 82 THR A O 1
ATOM 585 N N . GLY A 1 83 ? -9.035 -8.203 45.994 1.00 88.50 83 GLY A N 1
ATOM 586 C CA . GLY A 1 83 ? -10.006 -7.424 45.204 1.00 88.50 83 GLY A CA 1
ATOM 587 C C . GLY A 1 83 ? -9.329 -6.500 44.186 1.00 88.50 83 GLY A C 1
ATOM 588 O O . GLY A 1 83 ? -9.344 -5.279 44.343 1.00 88.50 83 GLY A O 1
ATOM 589 N N . GLY A 1 84 ? -8.661 -7.060 43.177 1.00 91.88 84 GLY A N 1
ATOM 590 C CA . GLY A 1 84 ? -7.869 -6.295 42.200 1.00 91.88 84 GLY A CA 1
ATOM 591 C C . GLY A 1 84 ? -8.691 -5.217 41.503 1.00 91.88 84 GLY A C 1
ATOM 592 O O . GLY A 1 84 ? -8.281 -4.057 41.458 1.00 91.88 84 GLY A O 1
ATOM 593 N N . GLY A 1 85 ? -9.887 -5.569 41.032 1.00 94.56 85 GLY A N 1
ATOM 594 C CA . GLY A 1 85 ? -10.862 -4.621 40.501 1.00 94.56 85 GLY A CA 1
ATOM 595 C C . GLY A 1 85 ? -11.577 -3.868 41.619 1.00 94.56 85 GLY A C 1
ATOM 596 O O . GLY A 1 85 ? -11.414 -2.650 41.743 1.00 94.56 85 GLY A O 1
ATOM 597 N N . ILE A 1 86 ? -12.350 -4.589 42.438 1.00 92.50 86 ILE A N 1
ATOM 598 C CA . ILE A 1 86 ? -13.209 -4.008 43.482 1.00 92.50 86 ILE A CA 1
ATOM 599 C C . ILE A 1 86 ? -12.944 -4.642 44.853 1.00 92.50 86 ILE A C 1
ATOM 601 O O . ILE A 1 86 ? -13.061 -5.853 45.054 1.00 92.50 86 ILE A O 1
ATOM 605 N N . GLY A 1 87 ? -12.657 -3.777 45.817 1.00 89.38 87 GLY A N 1
ATOM 606 C CA . GLY A 1 87 ? -12.545 -4.068 47.235 1.00 89.38 87 GLY A CA 1
ATOM 607 C C . GLY A 1 87 ? -13.752 -3.596 48.011 1.00 89.38 87 GLY A C 1
ATOM 608 O O . GLY A 1 87 ? -13.977 -2.389 48.099 1.00 89.38 87 GLY A O 1
ATOM 609 N N . VAL A 1 88 ? -14.487 -4.523 48.616 1.00 83.75 88 VAL A N 1
ATOM 610 C CA . VAL A 1 88 ? -15.578 -4.196 49.535 1.00 83.75 88 VAL A CA 1
ATOM 611 C C . VAL A 1 88 ? -15.161 -4.580 50.948 1.00 83.75 88 VAL A C 1
ATOM 613 O O . VAL A 1 88 ? -14.777 -5.724 51.195 1.00 83.75 88 VAL A O 1
ATOM 616 N N . ASN A 1 89 ? -15.222 -3.625 51.876 1.00 79.62 89 ASN A N 1
ATOM 617 C CA . ASN A 1 89 ? -15.014 -3.911 53.290 1.00 79.62 89 ASN A CA 1
ATOM 618 C C . ASN A 1 89 ? -16.260 -4.608 53.865 1.00 79.62 89 ASN A C 1
ATOM 620 O O . ASN A 1 89 ? -17.332 -4.016 53.908 1.00 79.62 89 ASN A O 1
ATOM 624 N N . ALA A 1 90 ? -16.128 -5.869 54.278 1.00 70.00 90 ALA A N 1
ATOM 625 C CA . ALA A 1 90 ? -17.220 -6.663 54.843 1.00 70.00 90 ALA A CA 1
ATOM 626 C C . ALA A 1 90 ? -17.276 -6.496 56.372 1.00 70.00 90 ALA A C 1
ATOM 628 O O . ALA A 1 90 ? -16.810 -7.360 57.120 1.00 70.00 90 ALA A O 1
ATOM 629 N N . ASP A 1 91 ? -17.766 -5.344 56.840 1.00 75.19 91 ASP A N 1
ATOM 630 C CA . ASP A 1 91 ? -17.855 -5.003 58.267 1.00 75.19 91 ASP A CA 1
ATOM 631 C C . ASP A 1 91 ? -19.303 -4.893 58.799 1.00 75.19 91 ASP A C 1
ATOM 633 O O . ASP A 1 91 ? -19.523 -4.390 59.903 1.00 75.19 91 ASP A O 1
ATOM 637 N N . ASN A 1 92 ? -20.273 -5.465 58.072 1.00 72.19 92 ASN A N 1
ATOM 638 C CA . ASN A 1 92 ? -21.713 -5.510 58.364 1.00 72.19 92 ASN A CA 1
ATOM 639 C C . ASN A 1 92 ? -22.422 -4.145 58.362 1.00 72.19 92 ASN A C 1
ATOM 641 O O . ASN A 1 92 ? -23.419 -3.974 59.068 1.00 72.19 92 ASN A O 1
ATOM 645 N N . ASN A 1 93 ? -21.958 -3.175 57.566 1.00 72.44 93 ASN A N 1
ATOM 646 C CA . ASN A 1 93 ? -22.494 -1.808 57.587 1.00 72.44 93 ASN A CA 1
ATOM 647 C C . ASN A 1 93 ? -23.300 -1.390 56.343 1.00 72.44 93 ASN A C 1
ATOM 649 O O . ASN A 1 93 ? -23.647 -0.213 56.221 1.00 72.44 93 ASN A O 1
ATOM 653 N N . GLY A 1 94 ? -23.692 -2.324 55.471 1.00 68.00 94 GLY A N 1
ATOM 654 C CA . GLY A 1 94 ? -24.686 -2.071 54.413 1.00 68.00 94 GLY A CA 1
ATOM 655 C C . GLY A 1 94 ? -24.139 -2.003 52.981 1.00 68.00 94 GLY A C 1
ATOM 656 O O . GLY A 1 94 ? -24.757 -1.387 52.108 1.00 68.00 94 GLY A O 1
ATOM 657 N N . GLU A 1 95 ? -22.969 -2.578 52.725 1.00 78.06 95 GLU A N 1
ATOM 658 C CA . GLU A 1 95 ? -22.318 -2.642 51.420 1.00 78.06 95 GLU A CA 1
ATOM 659 C C . GLU A 1 95 ? -23.083 -3.563 50.463 1.00 78.06 95 GLU A C 1
ATOM 661 O O . GLU A 1 95 ? -23.112 -4.772 50.632 1.00 78.06 95 GLU A O 1
ATOM 666 N N . SER A 1 96 ? -23.683 -3.023 49.407 1.00 85.56 96 SER A N 1
ATOM 667 C CA . SER A 1 96 ? -24.240 -3.834 48.313 1.00 85.56 96 SER A CA 1
ATOM 668 C C . SER A 1 96 ? -23.496 -3.549 47.019 1.00 85.56 96 SER A C 1
ATOM 670 O O . SER A 1 96 ? -23.027 -2.435 46.807 1.00 85.56 96 SER A O 1
ATOM 672 N N . LEU A 1 97 ? -23.396 -4.540 46.141 1.00 90.25 97 LEU A N 1
ATOM 673 C CA . LEU A 1 97 ? -22.728 -4.395 44.854 1.00 90.25 97 LEU A CA 1
ATOM 674 C C . LEU A 1 97 ? -23.679 -4.834 43.747 1.00 90.25 97 LEU A C 1
ATOM 676 O O . LEU A 1 97 ? -24.102 -5.987 43.696 1.00 90.25 97 LEU A O 1
ATOM 680 N N . THR A 1 98 ? -24.024 -3.896 42.873 1.00 94.00 98 THR A N 1
ATOM 681 C CA . THR A 1 98 ? -24.829 -4.145 41.676 1.00 94.00 98 THR A CA 1
ATOM 682 C C . THR A 1 98 ? -23.971 -3.919 40.442 1.00 94.00 98 THR A C 1
ATOM 684 O O . THR A 1 98 ? -23.409 -2.839 40.277 1.00 94.00 98 THR A O 1
ATOM 687 N N . ILE A 1 99 ? -23.877 -4.932 39.584 1.00 96.56 99 ILE A N 1
ATOM 688 C CA . ILE A 1 99 ? -23.108 -4.928 38.339 1.00 96.56 99 ILE A CA 1
ATOM 689 C C . ILE A 1 99 ? -24.064 -5.316 37.205 1.00 96.56 99 ILE A C 1
ATOM 691 O O . ILE A 1 99 ? -24.687 -6.380 37.248 1.00 96.56 99 ILE A O 1
ATOM 695 N N . GLN A 1 100 ? -24.224 -4.432 36.223 1.00 97.94 100 GLN A N 1
ATOM 696 C CA . GLN A 1 100 ? -25.160 -4.603 35.109 1.00 97.94 100 GLN A CA 1
ATOM 697 C C . GLN A 1 100 ? -24.506 -4.217 33.783 1.00 97.94 100 GLN A C 1
ATOM 699 O O . GLN A 1 100 ? -23.864 -3.166 33.716 1.00 97.94 100 GLN A O 1
ATOM 704 N N . ASN A 1 101 ? -24.667 -5.025 32.726 1.00 97.88 101 ASN A N 1
ATOM 705 C CA . ASN A 1 101 ? -24.058 -4.768 31.407 1.00 97.88 101 ASN A CA 1
ATOM 706 C C . ASN A 1 101 ? -22.574 -4.400 31.493 1.00 97.88 101 ASN A C 1
ATOM 708 O O . ASN A 1 101 ? -22.114 -3.505 30.796 1.00 97.88 101 ASN A O 1
ATOM 712 N N . SER A 1 102 ? -21.824 -4.996 32.414 1.00 98.56 102 SER A N 1
ATOM 713 C CA . SER A 1 102 ? -20.480 -4.525 32.750 1.00 98.56 102 SER A CA 1
ATOM 714 C C . SER A 1 102 ? -19.463 -5.651 32.694 1.00 98.56 102 SER A C 1
ATOM 716 O O . SER A 1 102 ? -19.806 -6.824 32.823 1.00 98.56 102 SER A O 1
ATOM 718 N N . ILE A 1 103 ? -18.199 -5.278 32.522 1.00 98.75 103 ILE A N 1
ATOM 719 C CA . ILE A 1 103 ? -17.068 -6.203 32.536 1.00 98.75 103 ILE A CA 1
ATOM 720 C C . ILE A 1 103 ? -16.242 -5.923 33.783 1.00 98.75 103 ILE A C 1
ATOM 722 O O . ILE A 1 103 ? -15.687 -4.833 33.911 1.00 98.75 103 ILE A O 1
ATOM 726 N N . ILE A 1 104 ? -16.118 -6.911 34.666 1.00 98.12 104 ILE A N 1
ATOM 727 C CA . ILE A 1 104 ? -15.169 -6.906 35.783 1.00 98.12 104 ILE A CA 1
ATOM 728 C C . ILE A 1 104 ? -14.267 -8.127 35.598 1.00 98.12 104 ILE A C 1
ATOM 730 O O . ILE A 1 104 ? -14.584 -9.217 36.068 1.00 98.12 104 ILE A O 1
ATOM 734 N N . ALA A 1 105 ? -13.196 -7.964 34.825 1.00 97.69 105 ALA A N 1
ATOM 735 C CA . ALA A 1 105 ? -12.355 -9.078 34.394 1.00 97.69 105 ALA A CA 1
ATOM 736 C C . ALA A 1 105 ? -10.913 -8.643 34.116 1.00 97.69 105 ALA A C 1
ATOM 738 O O . ALA A 1 105 ? -10.654 -7.487 33.765 1.00 97.69 105 ALA A O 1
ATOM 739 N N . GLY A 1 106 ? -9.966 -9.575 34.233 1.00 96.19 106 GLY A N 1
ATOM 740 C CA . GLY A 1 106 ? -8.548 -9.323 33.962 1.00 96.19 106 GLY A CA 1
ATOM 741 C C . GLY A 1 106 ? -7.883 -8.392 34.980 1.00 96.19 106 GLY A C 1
ATOM 742 O O . GLY A 1 106 ? -6.882 -7.746 34.664 1.00 96.19 106 GLY A O 1
ATOM 743 N N . ASN A 1 107 ? -8.449 -8.264 36.182 1.00 96.56 107 ASN A N 1
ATOM 744 C CA . ASN A 1 107 ? -7.788 -7.595 37.297 1.00 96.56 107 ASN A CA 1
ATOM 745 C C . ASN A 1 107 ? -6.884 -8.586 38.047 1.00 96.56 107 ASN A C 1
ATOM 747 O O . ASN A 1 107 ? -7.004 -9.801 37.904 1.00 96.56 107 ASN A O 1
ATOM 751 N N . PHE A 1 108 ? -5.945 -8.071 38.840 1.00 93.94 108 PHE A N 1
ATOM 752 C CA . PHE A 1 108 ? -4.945 -8.893 39.514 1.00 93.94 108 PHE A CA 1
ATOM 753 C C . PHE A 1 108 ? -4.927 -8.648 41.022 1.00 93.94 108 PHE A C 1
ATOM 755 O O . PHE A 1 108 ? -4.724 -7.524 41.486 1.00 93.94 108 PHE A O 1
ATOM 762 N N . ALA A 1 109 ? -5.053 -9.729 41.787 1.00 91.69 109 ALA A N 1
ATOM 763 C CA . ALA A 1 109 ? -4.783 -9.756 43.216 1.00 91.69 109 ALA A CA 1
ATOM 764 C C . ALA A 1 109 ? -4.231 -11.122 43.637 1.00 91.69 109 ALA A C 1
ATOM 766 O O . ALA A 1 109 ? -4.331 -12.090 42.889 1.00 91.69 109 ALA A O 1
ATOM 767 N N . LEU A 1 110 ? -3.643 -11.208 44.837 1.00 89.25 110 LEU A N 1
ATOM 768 C CA . LEU A 1 110 ? -3.188 -12.494 45.386 1.00 89.25 110 LEU A CA 1
ATOM 769 C C . LEU A 1 110 ? -4.361 -13.405 45.761 1.00 89.25 110 LEU A C 1
ATOM 771 O O . LEU A 1 110 ? -4.217 -14.621 45.751 1.00 89.25 110 LEU A O 1
ATOM 775 N N . THR A 1 111 ? -5.489 -12.801 46.126 1.00 87.44 111 THR A N 1
ATOM 776 C CA . THR A 1 111 ? -6.758 -13.468 46.421 1.00 87.44 111 THR A CA 1
ATOM 777 C C . THR A 1 111 ? -7.892 -12.578 45.938 1.00 87.44 111 THR A C 1
ATOM 779 O O . THR A 1 111 ? -7.812 -11.355 46.096 1.00 87.44 111 THR A O 1
ATOM 782 N N . ASN A 1 112 ? -8.959 -13.175 45.421 1.00 89.06 112 ASN A N 1
ATOM 783 C CA . ASN A 1 112 ? -10.123 -12.474 44.876 1.00 89.06 112 ASN A CA 1
ATOM 784 C C . ASN A 1 112 ? -9.730 -11.469 43.766 1.00 89.06 112 ASN A C 1
ATOM 786 O O . ASN A 1 112 ? -9.840 -10.255 43.975 1.00 89.06 112 ASN A O 1
ATOM 790 N N . PRO A 1 113 ? -9.175 -11.931 42.628 1.00 88.50 113 PRO A N 1
ATOM 791 C CA . PRO A 1 113 ? -8.556 -11.069 41.617 1.00 88.50 113 PRO A CA 1
ATOM 792 C C . PRO A 1 113 ? -9.470 -9.982 41.058 1.00 88.50 113 PRO A C 1
ATOM 794 O O . PRO A 1 113 ? -9.053 -8.826 41.007 1.00 88.50 113 PRO A O 1
ATOM 797 N N . ASP A 1 114 ? -10.714 -10.302 40.699 1.00 93.81 114 ASP A N 1
ATOM 798 C CA . ASP A 1 114 ? -11.623 -9.305 40.132 1.00 93.81 114 ASP A CA 1
ATOM 799 C C . ASP A 1 114 ? -12.356 -8.508 41.200 1.00 93.81 114 ASP A C 1
ATOM 801 O O . ASP A 1 114 ? -12.270 -7.276 41.208 1.00 93.81 114 ASP A O 1
ATOM 805 N N . PHE A 1 115 ? -13.027 -9.168 42.141 1.00 91.56 115 PHE A N 1
ATOM 806 C CA . PHE A 1 115 ? -13.635 -8.461 43.258 1.00 91.56 115 PHE A CA 1
ATOM 807 C C . PHE A 1 115 ? -13.914 -9.341 44.470 1.00 91.56 115 PHE A C 1
ATOM 809 O O . PHE A 1 115 ? -14.053 -10.553 44.372 1.00 91.56 115 PHE A O 1
ATOM 816 N N . THR A 1 116 ? -14.036 -8.697 45.630 1.00 88.38 116 THR A N 1
ATOM 817 C CA . THR A 1 116 ? -14.535 -9.338 46.855 1.00 88.38 116 THR A CA 1
ATOM 818 C C . THR A 1 116 ? -16.004 -8.979 47.061 1.00 88.38 116 THR A C 1
ATOM 820 O O . THR A 1 116 ? -16.368 -7.803 46.995 1.00 88.38 116 THR A O 1
ATOM 823 N N . ALA A 1 117 ? -16.855 -9.979 47.301 1.00 79.12 117 ALA A N 1
ATOM 824 C CA . ALA A 1 117 ? -18.271 -9.753 47.575 1.00 79.12 117 ALA A CA 1
ATOM 825 C C . ALA A 1 117 ? -18.510 -9.223 49.004 1.00 79.12 117 ALA A C 1
ATOM 827 O O . ALA A 1 117 ? -17.725 -9.518 49.908 1.00 79.12 117 ALA A O 1
ATOM 828 N N . PRO A 1 118 ? -19.624 -8.507 49.249 1.00 71.75 118 PRO A N 1
ATOM 829 C CA . PRO A 1 118 ? -20.069 -8.200 50.607 1.00 71.75 118 PRO A CA 1
ATOM 830 C C . PRO A 1 118 ? -20.358 -9.491 51.395 1.00 71.75 118 PRO A C 1
ATOM 832 O O . PRO A 1 118 ? -21.078 -10.363 50.911 1.00 71.75 118 PRO A O 1
ATOM 835 N N . GLY A 1 119 ? -19.809 -9.623 52.605 1.00 64.62 119 GLY A N 1
ATOM 836 C CA . GLY A 1 119 ? -19.832 -10.867 53.394 1.00 64.62 119 GLY A CA 1
ATOM 837 C C . GLY A 1 119 ? -20.982 -11.016 54.399 1.00 64.62 119 GLY A C 1
ATOM 838 O O . GLY A 1 119 ? -20.919 -11.906 55.246 1.00 64.62 119 GLY A O 1
ATOM 839 N N . ASP A 1 120 ? -22.015 -10.170 54.333 1.00 65.62 120 ASP A N 1
ATOM 840 C CA . ASP A 1 120 ? -22.874 -9.885 55.491 1.00 65.62 120 ASP A CA 1
ATOM 841 C C . ASP A 1 120 ? -24.381 -10.139 55.259 1.00 65.62 120 ASP A C 1
ATOM 843 O O . ASP A 1 120 ? -24.897 -9.886 54.163 1.00 65.62 120 ASP A O 1
ATOM 847 N N . PRO A 1 121 ? -25.143 -10.594 56.280 1.00 59.31 121 PRO A N 1
ATOM 848 C CA . PRO A 1 121 ? -26.588 -10.802 56.170 1.00 59.31 121 PRO A CA 1
ATOM 849 C C . PRO A 1 121 ? -27.348 -9.492 55.900 1.00 59.31 121 PRO A C 1
ATOM 851 O O . PRO A 1 121 ? -27.422 -8.617 56.758 1.00 59.31 121 PRO A O 1
ATOM 854 N N . GLY A 1 122 ? -27.976 -9.385 54.725 1.00 61.38 122 GLY A N 1
ATOM 855 C CA . GLY A 1 122 ? -28.771 -8.216 54.312 1.00 61.38 122 GLY A CA 1
ATOM 856 C C . GLY A 1 122 ? -28.135 -7.373 53.205 1.00 61.38 122 GLY A C 1
ATOM 857 O O . GLY A 1 122 ? -28.816 -6.528 52.627 1.00 61.38 122 GLY A O 1
ATOM 858 N N . ASN A 1 123 ? -26.878 -7.652 52.864 1.00 71.38 123 ASN A N 1
ATOM 859 C CA . ASN A 1 123 ? -26.182 -7.072 51.725 1.00 71.38 123 ASN A CA 1
ATOM 860 C C . ASN A 1 123 ? -26.398 -7.925 50.469 1.00 71.38 123 ASN A C 1
ATOM 862 O O . ASN A 1 123 ? -26.437 -9.153 50.548 1.00 71.38 123 ASN A O 1
ATOM 866 N N . ASN A 1 124 ? -26.553 -7.283 49.308 1.00 80.44 124 ASN A N 1
ATOM 867 C CA . ASN A 1 124 ? -26.838 -7.985 48.059 1.00 80.44 124 ASN A CA 1
ATOM 868 C C . ASN A 1 124 ? -25.683 -7.842 47.058 1.00 80.44 124 ASN A C 1
ATOM 870 O O . ASN A 1 124 ? -25.228 -6.729 46.782 1.00 80.44 124 ASN A O 1
ATOM 874 N N . LEU A 1 125 ? -25.253 -8.969 46.488 1.00 89.38 125 LEU A N 1
ATOM 875 C CA . LEU A 1 125 ? -24.466 -9.011 45.260 1.00 89.38 125 LEU A CA 1
ATOM 876 C C . LEU A 1 125 ? -25.420 -9.337 44.113 1.00 89.38 125 LEU A C 1
ATOM 878 O O . LEU A 1 125 ? -25.966 -10.434 44.039 1.00 89.38 125 LEU A O 1
ATOM 882 N N . THR A 1 126 ? -25.625 -8.377 43.219 1.00 92.56 126 THR A N 1
ATOM 883 C CA . THR A 1 126 ? -26.458 -8.548 42.027 1.00 92.56 126 THR A CA 1
ATOM 884 C C . THR A 1 126 ? -25.601 -8.373 40.789 1.00 92.56 126 THR A C 1
ATOM 886 O O . THR A 1 126 ? -25.064 -7.295 40.558 1.00 92.56 126 THR A O 1
ATOM 889 N N . VAL A 1 127 ? -25.495 -9.430 39.987 1.00 95.06 127 VAL A N 1
ATOM 890 C CA . VAL A 1 127 ? -24.762 -9.428 38.718 1.00 95.06 127 VAL A CA 1
ATOM 891 C C . VAL A 1 127 ? -25.712 -9.878 37.619 1.00 95.06 127 VAL A C 1
ATOM 893 O O . VAL A 1 127 ? -26.222 -10.995 37.665 1.00 95.06 127 VAL A O 1
ATOM 896 N N . ILE A 1 128 ? -25.988 -8.997 36.660 1.00 96.06 128 ILE A N 1
ATOM 897 C CA . ILE A 1 128 ? -26.939 -9.254 35.570 1.00 96.06 128 ILE A CA 1
ATOM 898 C C . ILE A 1 128 ? -26.297 -8.833 34.253 1.00 96.06 128 ILE A C 1
ATOM 900 O O . ILE A 1 128 ? -25.759 -7.727 34.170 1.00 96.06 128 ILE A O 1
ATOM 904 N N . SER A 1 129 ? -26.357 -9.684 33.227 1.00 96.81 129 SER A N 1
ATOM 905 C CA . SER A 1 129 ? -25.833 -9.361 31.894 1.00 96.81 129 SER A CA 1
ATOM 906 C C . SER A 1 129 ? -24.413 -8.821 31.950 1.00 96.81 129 SER A C 1
ATOM 908 O O . SER A 1 129 ? -24.117 -7.791 31.369 1.00 96.81 129 SER A O 1
ATOM 910 N N . SER A 1 130 ? -23.551 -9.455 32.740 1.00 98.19 130 SER A N 1
ATOM 911 C CA . SER A 1 130 ? -22.192 -8.969 32.988 1.00 98.19 130 SER A CA 1
ATOM 912 C C . SER A 1 130 ? -21.170 -10.089 32.833 1.00 98.19 130 SER A C 1
ATOM 914 O O . SER A 1 130 ? -21.502 -11.262 33.009 1.00 98.19 130 SER A O 1
ATOM 916 N N . LEU A 1 131 ? -19.931 -9.713 32.518 1.00 98.44 131 LEU A N 1
ATOM 917 C CA . LEU A 1 131 ? -18.803 -10.628 32.379 1.00 98.44 131 LEU A CA 1
ATOM 918 C C . LEU A 1 131 ? -17.884 -10.458 33.586 1.00 98.44 131 LEU A C 1
ATOM 920 O O . LEU A 1 131 ? -17.280 -9.402 33.786 1.00 98.44 131 LEU A O 1
ATOM 924 N N . ILE A 1 132 ? -17.795 -11.515 34.384 1.00 97.81 132 ILE A N 1
ATOM 925 C CA . ILE A 1 132 ? -16.902 -11.644 35.528 1.00 97.81 132 ILE A CA 1
ATOM 926 C C . ILE A 1 132 ? -15.782 -12.611 35.154 1.00 97.81 132 ILE A C 1
ATOM 928 O O . ILE A 1 132 ? -16.046 -13.781 34.863 1.00 97.81 132 ILE A O 1
ATOM 932 N N . GLY A 1 133 ? -14.540 -12.126 35.156 1.00 96.81 133 GLY A N 1
ATOM 933 C CA . GLY A 1 133 ? -13.381 -12.932 34.773 1.00 96.81 133 GLY A CA 1
ATOM 934 C C . GLY A 1 133 ? -13.108 -14.047 35.775 1.00 96.81 133 GLY A C 1
ATOM 935 O O . GLY A 1 133 ? -12.907 -15.197 35.394 1.00 96.81 133 GLY A O 1
ATOM 936 N N . ASP A 1 134 ? -13.129 -13.724 37.060 1.00 94.19 134 ASP A N 1
ATOM 937 C CA . ASP A 1 134 ? -12.885 -14.641 38.161 1.00 94.19 134 ASP A CA 1
ATOM 938 C C . ASP A 1 134 ? -13.717 -14.261 39.385 1.00 94.19 134 ASP A C 1
ATOM 940 O O . ASP A 1 134 ? -13.596 -13.177 39.956 1.00 94.19 134 ASP A O 1
ATOM 944 N N . ASN A 1 135 ? -14.579 -15.181 39.796 1.00 92.19 135 ASN A N 1
ATOM 945 C CA . ASN A 1 135 ? -15.501 -14.991 40.903 1.00 92.19 135 ASN A CA 1
ATOM 946 C C . ASN A 1 135 ? -14.939 -15.398 42.274 1.00 92.19 135 ASN A C 1
ATOM 948 O O . ASN A 1 135 ? -15.706 -15.437 43.246 1.00 92.19 135 ASN A O 1
ATOM 952 N N . GLU A 1 136 ? -13.646 -15.724 42.375 1.00 90.06 136 GLU A N 1
ATOM 953 C CA . GLU A 1 136 ? -12.999 -16.018 43.653 1.00 90.06 136 GLU A CA 1
ATOM 954 C C . GLU A 1 136 ? -13.244 -14.874 44.657 1.00 90.06 136 GLU A C 1
ATOM 956 O O . GLU A 1 136 ? -13.051 -13.700 44.350 1.00 90.06 136 GLU A O 1
ATOM 961 N N . GLY A 1 137 ? -13.719 -15.204 45.864 1.00 83.94 137 GLY A N 1
ATOM 962 C CA . GLY A 1 137 ? -14.123 -14.206 46.867 1.00 83.94 137 GLY A CA 1
ATOM 963 C C . GLY A 1 137 ? -15.587 -13.772 46.805 1.00 83.94 137 GLY A C 1
ATOM 964 O O . GLY A 1 137 ? -15.972 -12.822 47.493 1.00 83.94 137 GLY A O 1
ATOM 965 N N . THR A 1 138 ? -16.409 -14.459 46.010 1.00 88.06 138 THR A N 1
ATOM 966 C CA . THR A 1 138 ? -17.849 -14.203 45.880 1.00 88.06 138 THR A CA 1
ATOM 967 C C . THR A 1 138 ? -18.684 -15.461 46.131 1.00 88.06 138 THR A C 1
ATOM 969 O O . THR A 1 138 ? -18.158 -16.563 46.278 1.00 88.06 138 THR A O 1
ATOM 972 N N . THR A 1 139 ? -20.007 -15.299 46.194 1.00 87.00 139 THR A N 1
ATOM 973 C CA . THR A 1 139 ? -20.979 -16.404 46.274 1.00 87.00 139 THR A CA 1
ATOM 974 C C . THR A 1 139 ? -21.559 -16.790 44.911 1.00 87.00 139 THR A C 1
ATOM 976 O O . THR A 1 139 ? -22.491 -17.594 44.851 1.00 87.00 139 THR A O 1
ATOM 979 N N . LEU A 1 140 ? -21.051 -16.209 43.819 1.00 90.31 140 LEU A N 1
ATOM 980 C CA . LEU A 1 140 ? -21.545 -16.494 42.476 1.00 90.31 140 LEU A CA 1
ATOM 981 C C . LEU A 1 140 ? -21.220 -17.937 42.087 1.00 90.31 140 LEU A C 1
ATOM 983 O O . LEU A 1 140 ? -20.137 -18.444 42.372 1.00 90.31 140 LEU A O 1
ATOM 987 N N . ALA A 1 141 ? -22.153 -18.587 41.398 1.00 91.25 141 ALA A N 1
ATOM 988 C CA . ALA A 1 141 ? -21.861 -19.839 40.718 1.00 91.25 141 ALA A CA 1
ATOM 989 C C . ALA A 1 141 ? -21.073 -19.546 39.437 1.00 91.25 141 ALA A C 1
ATOM 991 O O . ALA A 1 141 ? -21.329 -18.546 38.768 1.00 91.25 141 ALA A O 1
ATOM 992 N N . GLU A 1 142 ? -20.127 -20.419 39.106 1.00 93.56 142 GLU A N 1
ATOM 993 C CA . GLU A 1 142 ? -19.471 -20.386 37.803 1.00 93.56 142 GLU A CA 1
ATOM 994 C C . GLU A 1 142 ? -20.502 -20.636 36.688 1.00 93.56 142 GLU A C 1
ATOM 996 O O . GLU A 1 142 ? -21.333 -21.542 36.790 1.00 93.56 142 GLU A O 1
ATOM 1001 N N . ASP A 1 143 ? -20.431 -19.839 35.624 1.00 94.38 143 ASP A N 1
ATOM 1002 C CA . ASP A 1 143 ? -21.229 -19.988 34.410 1.00 94.38 143 ASP A CA 1
ATOM 1003 C C . ASP A 1 143 ? -20.445 -19.451 33.209 1.00 94.38 143 ASP A C 1
ATOM 1005 O O . ASP A 1 143 ? -20.559 -18.290 32.821 1.00 94.38 143 ASP A O 1
ATOM 1009 N N . GLN A 1 144 ? -19.646 -20.316 32.592 1.00 92.75 144 GLN A N 1
ATOM 1010 C CA . GLN A 1 144 ? -18.919 -19.976 31.366 1.00 92.75 144 GLN A CA 1
ATOM 1011 C C . GLN A 1 144 ? -19.804 -20.007 30.109 1.00 92.75 144 GLN A C 1
ATOM 1013 O O . GLN A 1 144 ? -19.351 -19.653 29.024 1.00 92.75 144 GLN A O 1
ATOM 1018 N N . THR A 1 145 ? -21.057 -20.454 30.231 1.00 91.62 145 THR A N 1
ATOM 1019 C CA . THR A 1 145 ? -21.978 -20.626 29.098 1.00 91.62 145 THR A CA 1
ATOM 1020 C C . THR A 1 145 ? -22.972 -19.482 28.945 1.00 91.62 145 THR A C 1
ATOM 1022 O O . THR A 1 145 ? -23.627 -19.388 27.910 1.00 91.62 145 THR A O 1
ATOM 1025 N N . GLY A 1 146 ? -23.100 -18.626 29.960 1.00 89.75 146 GLY A N 1
ATOM 1026 C CA . GLY A 1 146 ? -23.999 -17.477 29.944 1.00 89.75 146 GLY A CA 1
ATOM 1027 C C . GLY A 1 146 ? -25.477 -17.835 30.108 1.00 89.75 146 GLY A C 1
ATOM 1028 O O . GLY A 1 146 ? -26.337 -16.985 29.886 1.00 89.75 146 GLY A O 1
ATOM 1029 N N . VAL A 1 147 ? -25.818 -19.072 30.491 1.00 90.12 147 VAL A N 1
ATOM 1030 C CA . VAL A 1 147 ? -27.223 -19.511 30.628 1.00 90.12 147 VAL A CA 1
ATOM 1031 C C . VAL A 1 147 ? -27.969 -18.770 31.740 1.00 90.12 147 VAL A C 1
ATOM 1033 O O . VAL A 1 147 ? -29.192 -18.645 31.686 1.00 90.12 147 VAL A O 1
ATOM 1036 N N . SER A 1 148 ? -27.245 -18.255 32.733 1.00 88.00 148 SER A N 1
ATOM 1037 C CA . SER A 1 148 ? -27.761 -17.365 33.779 1.00 88.00 148 SER A CA 1
ATOM 1038 C C . SER A 1 148 ? -28.015 -15.933 33.291 1.00 88.00 148 SER A C 1
ATOM 1040 O O . SER A 1 148 ? -28.579 -15.122 34.026 1.00 88.00 148 SER A O 1
ATOM 1042 N N . GLY A 1 149 ? -27.605 -15.617 32.061 1.00 90.31 149 GLY A N 1
ATOM 1043 C CA . GLY A 1 149 ? -27.576 -14.273 31.501 1.00 90.31 149 GLY A CA 1
ATOM 1044 C C . GLY A 1 149 ? -26.290 -13.507 31.807 1.00 90.31 149 GLY A C 1
ATOM 1045 O O . GLY A 1 149 ? -26.125 -12.428 31.260 1.00 90.31 149 GLY A O 1
ATOM 1046 N N . SER A 1 150 ? -25.384 -14.030 32.638 1.00 96.44 150 SER A N 1
ATOM 1047 C CA . SER A 1 150 ? -24.053 -13.463 32.902 1.00 96.44 150 SER A CA 1
ATOM 1048 C C . SER A 1 150 ? -22.976 -14.512 32.630 1.00 96.44 150 SER A C 1
ATOM 1050 O O . SER A 1 150 ? -23.225 -15.704 32.793 1.00 96.44 150 SER A O 1
ATOM 1052 N N . PHE A 1 151 ? -21.770 -14.071 32.279 1.00 97.62 151 PHE A N 1
ATOM 1053 C CA . PHE A 1 151 ? -20.601 -14.943 32.185 1.00 97.62 151 PHE A CA 1
ATOM 1054 C C . PHE A 1 151 ? -19.780 -14.831 33.462 1.00 97.62 151 PHE A C 1
ATOM 1056 O O . PHE A 1 151 ? -19.429 -13.728 33.879 1.00 97.62 151 PHE A O 1
ATOM 1063 N N . VAL A 1 152 ? -19.487 -15.961 34.098 1.00 96.94 152 VAL A N 1
ATOM 1064 C CA . VAL A 1 152 ? -18.788 -16.001 35.384 1.00 96.94 152 VAL A CA 1
ATOM 1065 C C . VAL A 1 152 ? -17.712 -17.079 35.345 1.00 96.94 152 VAL A C 1
ATOM 1067 O O . VAL A 1 152 ? -18.032 -18.267 35.342 1.00 96.94 152 VAL A O 1
ATOM 1070 N N . GLY A 1 153 ? -16.445 -16.665 35.317 1.00 95.25 153 GLY A N 1
ATOM 1071 C CA . GLY A 1 153 ? -15.291 -17.559 35.432 1.00 95.25 153 GLY A CA 1
ATOM 1072 C C . GLY A 1 153 ? -14.904 -17.860 36.880 1.00 95.25 153 GLY A C 1
ATOM 1073 O O . GLY A 1 153 ? -15.383 -17.216 37.815 1.00 95.25 153 GLY A O 1
ATOM 1074 N N . SER A 1 154 ? -14.019 -18.843 37.068 1.00 90.44 154 SER A N 1
ATOM 1075 C CA . SER A 1 154 ? -13.488 -19.223 38.384 1.00 90.44 154 SER A CA 1
ATOM 1076 C C . SER A 1 154 ? -12.091 -19.839 38.296 1.00 90.44 154 SER A C 1
ATOM 1078 O O . SER A 1 154 ? -11.850 -20.718 37.468 1.00 90.44 154 SER A O 1
ATOM 1080 N N . ASN A 1 155 ? -11.196 -19.496 39.227 1.00 81.44 155 ASN A N 1
ATOM 1081 C CA . ASN A 1 155 ? -9.884 -20.157 39.369 1.00 81.44 155 ASN A CA 1
ATOM 1082 C C . ASN A 1 155 ? -9.937 -21.622 39.835 1.00 81.44 155 ASN A C 1
ATOM 1084 O O . ASN A 1 155 ? -8.926 -22.323 39.783 1.00 81.44 155 ASN A O 1
ATOM 1088 N N . SER A 1 156 ? -11.087 -22.094 40.319 1.00 75.62 156 SER A N 1
ATOM 1089 C CA . SER A 1 156 ? -11.232 -23.434 40.910 1.00 75.62 156 SER A CA 1
ATOM 1090 C C . SER A 1 156 ? -12.014 -24.434 40.046 1.00 75.62 156 SER A C 1
ATOM 1092 O O . SER A 1 156 ? -12.126 -25.602 40.424 1.00 75.62 156 SER A O 1
ATOM 1094 N N . GLY A 1 157 ? -12.519 -23.992 38.887 1.00 76.75 157 GLY A N 1
ATOM 1095 C CA . GLY A 1 157 ? -13.376 -24.767 37.984 1.00 76.75 157 GLY A CA 1
ATOM 1096 C C . GLY A 1 157 ? -12.917 -24.725 36.524 1.00 76.75 157 GLY A C 1
ATOM 1097 O O . GLY A 1 157 ? -11.792 -25.120 36.218 1.00 76.75 157 GLY A O 1
ATOM 1098 N N . GLY A 1 158 ? -13.781 -24.275 35.614 1.00 80.75 158 GLY A N 1
ATOM 1099 C CA . GLY A 1 158 ? -13.511 -24.153 34.174 1.00 80.75 158 GLY A CA 1
ATOM 1100 C C . GLY A 1 158 ? -12.468 -23.094 33.800 1.00 80.75 158 GLY A C 1
ATOM 1101 O O . GLY A 1 158 ? -12.099 -22.984 32.631 1.00 80.75 158 GLY A O 1
ATOM 1102 N N . GLY A 1 159 ? -11.967 -22.331 34.772 1.00 90.38 159 GLY A N 1
ATOM 1103 C CA . GLY A 1 159 ? -10.942 -21.309 34.593 1.00 90.38 159 GLY A CA 1
ATOM 1104 C C . GLY A 1 159 ? -11.504 -19.889 34.598 1.00 90.38 159 GLY A C 1
ATOM 1105 O O . GLY A 1 159 ? -12.713 -19.657 34.498 1.00 90.38 159 GLY A O 1
ATOM 1106 N N . SER A 1 160 ? -10.597 -18.923 34.734 1.00 93.44 160 SER A N 1
ATOM 1107 C CA . SER A 1 160 ? -10.924 -17.510 34.564 1.00 93.44 160 SER A CA 1
ATOM 1108 C C . SER A 1 160 ? -11.241 -17.201 33.095 1.00 93.44 160 SER A C 1
ATOM 1110 O O . SER A 1 160 ? -10.643 -17.785 32.188 1.00 93.44 160 SER A O 1
ATOM 1112 N N . ILE A 1 161 ? -12.186 -16.291 32.862 1.00 96.25 161 ILE A N 1
ATOM 1113 C CA . ILE A 1 161 ? -12.583 -15.825 31.532 1.00 96.25 161 ILE A CA 1
ATOM 1114 C C . ILE A 1 161 ? -11.746 -14.597 31.162 1.00 96.25 161 ILE A C 1
ATOM 1116 O O . ILE A 1 161 ? -11.792 -13.572 31.844 1.00 96.25 161 ILE A O 1
ATOM 1120 N N . ASP A 1 162 ? -11.023 -14.684 30.046 1.00 95.88 162 ASP A N 1
ATOM 1121 C CA . ASP A 1 162 ? -10.431 -13.512 29.402 1.00 95.88 162 ASP A CA 1
ATOM 1122 C C . ASP A 1 162 ? -11.545 -12.722 28.691 1.00 95.88 162 ASP A C 1
ATOM 1124 O O . ASP A 1 162 ? -12.225 -13.284 27.826 1.00 95.88 162 ASP A O 1
ATOM 1128 N N . PRO A 1 163 ? -11.766 -11.437 29.025 1.00 96.38 163 PRO A N 1
ATOM 1129 C CA . PRO A 1 163 ? -12.772 -10.627 28.349 1.00 96.38 163 PRO A CA 1
ATOM 1130 C C . PRO A 1 163 ? -12.389 -10.278 26.900 1.00 96.38 163 PRO A C 1
ATOM 1132 O O . PRO A 1 163 ? -13.203 -9.668 26.210 1.00 96.38 163 PRO A O 1
ATOM 1135 N N . LEU A 1 164 ? -11.178 -10.633 26.444 1.00 96.19 164 LEU A N 1
ATOM 1136 C CA . LEU A 1 164 ? -10.640 -10.336 25.115 1.00 96.19 164 LEU A CA 1
ATOM 1137 C C . LEU A 1 164 ? -10.741 -8.840 24.805 1.00 96.19 164 LEU A C 1
ATOM 1139 O O . LEU A 1 164 ? -11.376 -8.413 23.847 1.00 96.19 164 LEU A O 1
ATOM 1143 N N . LEU A 1 165 ? -10.125 -8.038 25.672 1.00 95.31 165 LEU A N 1
ATOM 1144 C CA . LEU A 1 165 ? -10.078 -6.583 25.550 1.00 95.31 165 LEU A CA 1
ATOM 1145 C C . LEU A 1 165 ? -8.781 -6.122 24.889 1.00 95.31 165 LEU A C 1
ATOM 1147 O O . LEU A 1 165 ? -7.688 -6.570 25.255 1.00 95.31 165 LEU A O 1
ATOM 1151 N N . GLY A 1 166 ? -8.896 -5.136 24.004 1.00 91.75 166 GLY A N 1
ATOM 1152 C CA . GLY A 1 166 ? -7.757 -4.404 23.467 1.00 91.75 166 GLY A CA 1
ATOM 1153 C C . GLY A 1 166 ? -6.976 -3.611 24.535 1.00 91.75 166 GLY A C 1
ATOM 1154 O O . GLY A 1 166 ? -7.333 -3.573 25.724 1.00 91.75 166 GLY A O 1
ATOM 1155 N N . PRO A 1 167 ? -5.859 -2.972 24.158 1.00 92.94 167 PRO A N 1
ATOM 1156 C CA . PRO A 1 167 ? -5.206 -1.921 24.957 1.00 92.94 167 PRO A CA 1
ATOM 1157 C C . PRO A 1 167 ? -6.158 -0.786 25.404 1.00 92.94 167 PRO A C 1
ATOM 1159 O O . PRO A 1 167 ? -7.255 -0.630 24.878 1.00 92.94 167 PRO A O 1
ATOM 1162 N N . LEU A 1 168 ? -5.754 -0.030 26.439 1.00 95.12 168 LEU A N 1
ATOM 1163 C CA . LEU A 1 168 ? -6.449 1.204 26.841 1.00 95.12 168 LEU A CA 1
ATOM 1164 C C . LEU A 1 168 ? -5.926 2.338 25.962 1.00 95.12 168 LEU A C 1
ATOM 1166 O O . LEU A 1 168 ? -4.761 2.708 26.117 1.00 95.12 168 LEU A O 1
ATOM 1170 N N . GLN A 1 169 ? -6.765 2.892 25.096 1.00 91.94 169 GLN A N 1
ATOM 1171 C CA . GLN A 1 169 ? -6.340 3.915 24.138 1.00 91.94 169 GLN A CA 1
ATOM 1172 C C . GLN A 1 169 ? -7.501 4.770 23.635 1.00 91.94 169 GLN A C 1
ATOM 1174 O O . GLN A 1 169 ? -8.644 4.613 24.080 1.00 91.94 169 GLN A O 1
ATOM 1179 N N . ASP A 1 170 ? -7.196 5.691 22.724 1.00 86.81 170 ASP A N 1
ATOM 1180 C CA . ASP A 1 170 ? -8.206 6.439 21.990 1.00 86.81 170 ASP A CA 1
ATOM 1181 C C . ASP A 1 170 ? -8.883 5.529 20.955 1.00 86.81 170 ASP A C 1
ATOM 1183 O O . ASP A 1 170 ? -8.254 5.092 20.001 1.00 86.81 170 ASP A O 1
ATOM 1187 N N . ASN A 1 171 ? -10.169 5.239 21.161 1.00 84.94 171 ASN A N 1
ATOM 1188 C CA . ASN A 1 171 ? -10.997 4.494 20.206 1.00 84.94 171 ASN A CA 1
ATOM 1189 C C . ASN A 1 171 ? -12.100 5.390 19.603 1.00 84.94 171 ASN A C 1
ATOM 1191 O O . ASN A 1 171 ? -13.210 4.920 19.346 1.00 84.94 171 ASN A O 1
ATOM 1195 N N . GLY A 1 172 ? -11.832 6.695 19.458 1.00 80.88 172 GLY A N 1
ATOM 1196 C CA . GLY A 1 172 ? -12.701 7.664 18.775 1.00 80.88 172 GLY A CA 1
ATOM 1197 C C . GLY A 1 172 ? -13.598 8.514 19.684 1.00 80.88 172 GLY A C 1
ATOM 1198 O O . GLY A 1 172 ? -14.443 9.259 19.191 1.00 80.88 172 GLY A O 1
ATOM 1199 N N . GLY A 1 173 ? -13.446 8.412 21.006 1.00 86.88 173 GLY A N 1
ATOM 1200 C CA . GLY A 1 173 ? -14.272 9.111 21.999 1.00 86.88 173 GLY A CA 1
ATOM 1201 C C . GLY A 1 173 ? -13.530 10.210 22.772 1.00 86.88 173 GLY A C 1
ATOM 1202 O O . GLY A 1 173 ? -12.319 10.347 22.655 1.00 86.88 173 GLY A O 1
ATOM 1203 N N . PRO A 1 174 ? -14.211 10.975 23.649 1.00 90.69 174 PRO A N 1
ATOM 1204 C CA . PRO A 1 174 ? -13.572 12.014 24.465 1.00 90.69 174 PRO A CA 1
ATOM 1205 C C . PRO A 1 174 ? -12.685 11.456 25.594 1.00 90.69 174 PRO A C 1
ATOM 1207 O O . PRO A 1 174 ? -12.010 12.223 26.278 1.00 90.69 174 PRO A O 1
ATOM 1210 N N . THR A 1 175 ? -12.725 10.143 25.843 1.00 95.56 175 THR A N 1
ATOM 1211 C CA . THR A 1 175 ? -11.932 9.452 26.870 1.00 95.56 175 THR A CA 1
ATOM 1212 C C . THR A 1 175 ? -11.476 8.082 26.364 1.00 95.56 175 THR A C 1
ATOM 1214 O O . THR A 1 175 ? -12.124 7.490 25.501 1.00 95.56 175 THR A O 1
ATOM 1217 N N . PHE A 1 176 ? -10.363 7.568 26.900 1.00 95.25 176 PHE A N 1
ATOM 1218 C CA . PHE A 1 176 ? -9.812 6.276 26.479 1.00 95.25 176 PHE A CA 1
ATOM 1219 C C . PHE A 1 176 ? -10.681 5.099 26.915 1.00 95.25 176 PHE A C 1
ATOM 1221 O O . PHE A 1 176 ? -11.163 5.062 28.046 1.00 95.25 176 PHE A O 1
ATOM 1228 N N . THR A 1 177 ? -10.815 4.097 26.055 1.00 96.25 177 THR A N 1
ATOM 1229 C CA . THR A 1 177 ? -11.616 2.890 26.307 1.00 96.25 177 THR A CA 1
ATOM 1230 C C . THR A 1 177 ? -10.808 1.632 26.001 1.00 96.25 177 THR A C 1
ATOM 1232 O O . THR A 1 177 ? -9.703 1.700 25.463 1.00 96.25 177 THR A O 1
ATOM 1235 N N . HIS A 1 178 ? -11.353 0.475 26.371 1.00 95.62 178 HIS A N 1
ATOM 1236 C CA . HIS A 1 178 ? -10.892 -0.820 25.881 1.00 95.62 178 HIS A CA 1
ATOM 1237 C C . HIS A 1 178 ? -11.885 -1.323 24.832 1.00 95.62 178 HIS A C 1
ATOM 1239 O O . HIS A 1 178 ? -13.031 -1.594 25.190 1.00 95.62 178 HIS A O 1
ATOM 1245 N N . ALA A 1 179 ? -11.454 -1.451 23.576 1.00 92.12 179 ALA A N 1
ATOM 1246 C CA . ALA A 1 179 ? -12.258 -2.085 22.533 1.00 92.12 179 ALA A CA 1
ATOM 1247 C C . ALA A 1 179 ? -12.431 -3.588 22.817 1.00 92.12 179 ALA A C 1
ATOM 1249 O O . ALA A 1 179 ? -11.534 -4.226 23.385 1.00 92.12 179 ALA A O 1
ATOM 1250 N N . LEU A 1 180 ? -13.573 -4.149 22.421 1.00 92.31 180 LEU A N 1
ATOM 1251 C CA . LEU A 1 180 ? -13.812 -5.592 22.440 1.00 92.31 180 LEU A CA 1
ATOM 1252 C C . LEU A 1 180 ? -13.127 -6.231 21.229 1.00 92.31 180 LEU A C 1
ATOM 1254 O O . LEU A 1 180 ? -13.263 -5.745 20.113 1.00 92.31 180 LEU A O 1
ATOM 1258 N N . LEU A 1 181 ? -12.370 -7.306 21.444 1.00 87.38 181 LEU A N 1
ATOM 1259 C CA . LEU A 1 181 ? -11.726 -8.045 20.359 1.00 87.38 181 LEU A CA 1
ATOM 1260 C C . LEU A 1 181 ? -12.662 -9.141 19.819 1.00 87.38 181 LEU A C 1
ATOM 1262 O O . LEU A 1 181 ? -13.488 -9.675 20.573 1.00 87.38 181 LEU A O 1
ATOM 1266 N N . PRO A 1 182 ? -12.503 -9.545 18.541 1.00 81.12 182 PRO A N 1
ATOM 1267 C CA . PRO A 1 182 ? -13.280 -10.631 17.955 1.00 81.12 182 PRO A CA 1
ATOM 1268 C C . PRO A 1 182 ? -13.263 -11.904 18.812 1.00 81.12 182 PRO A C 1
ATOM 1270 O O . PRO A 1 182 ? -12.207 -12.388 19.221 1.00 81.12 182 PRO A O 1
ATOM 1273 N N . GLY A 1 183 ? -14.450 -12.464 19.057 1.00 86.44 183 GLY A N 1
ATOM 1274 C CA . GLY A 1 183 ? -14.634 -13.665 19.877 1.00 86.44 183 GLY A CA 1
ATOM 1275 C C . GLY A 1 183 ? -14.849 -13.404 21.370 1.00 86.44 183 GLY A C 1
ATOM 1276 O O . GLY A 1 183 ? -15.045 -14.367 22.111 1.00 86.44 183 GLY A O 1
ATOM 1277 N N . SER A 1 184 ? -14.845 -12.143 21.822 1.00 94.06 184 SER A N 1
ATOM 1278 C CA . SER A 1 184 ? -15.226 -11.804 23.196 1.00 94.06 184 SER A CA 1
ATOM 1279 C C . SER A 1 184 ? -16.648 -12.274 23.522 1.00 94.06 184 SER A C 1
ATOM 1281 O O . SER A 1 184 ? -17.579 -12.058 22.748 1.00 94.06 184 SER A O 1
ATOM 1283 N N . LEU A 1 185 ? -16.829 -12.864 24.708 1.00 96.06 185 LEU A N 1
ATOM 1284 C CA . LEU A 1 185 ? -18.149 -13.233 25.238 1.00 96.06 185 LEU A CA 1
ATOM 1285 C C . LEU A 1 185 ? -19.003 -12.013 25.612 1.00 96.06 185 LEU A C 1
ATOM 1287 O O . LEU A 1 185 ? -20.195 -12.154 25.851 1.00 96.06 185 LEU A O 1
ATOM 1291 N N . ALA A 1 186 ? -18.408 -10.823 25.700 1.00 96.56 186 ALA A N 1
ATOM 1292 C CA . ALA A 1 186 ? -19.147 -9.601 25.997 1.00 96.56 186 ALA A CA 1
ATOM 1293 C C . ALA A 1 186 ? -19.911 -9.048 24.783 1.00 96.56 186 ALA A C 1
ATOM 1295 O O . ALA A 1 186 ? -20.843 -8.268 24.988 1.00 96.56 186 ALA A O 1
ATOM 1296 N N . LEU A 1 187 ? -19.550 -9.472 23.564 1.00 93.56 187 LEU A N 1
ATOM 1297 C CA . LEU A 1 187 ? -20.202 -9.043 22.329 1.00 93.56 187 LEU A CA 1
ATOM 1298 C C . LEU A 1 187 ? -21.662 -9.509 22.303 1.00 93.56 187 LEU A C 1
ATOM 1300 O O . LEU A 1 187 ? -21.950 -10.690 22.524 1.00 93.56 187 LEU A O 1
ATOM 1304 N N . GLU A 1 188 ? -22.577 -8.580 22.042 1.00 93.31 188 GLU A N 1
ATOM 1305 C CA . GLU A 1 188 ? -24.017 -8.774 21.842 1.00 93.31 188 GLU A CA 1
ATOM 1306 C C . GLU A 1 188 ? -24.713 -9.526 22.991 1.00 93.31 188 GLU A C 1
ATOM 1308 O O . GLU A 1 188 ? -25.784 -10.116 22.822 1.00 93.31 188 GLU A O 1
ATOM 1313 N N . SER A 1 189 ? -24.094 -9.536 24.173 1.00 95.50 189 SER A N 1
ATOM 1314 C CA . SER A 1 189 ? -24.499 -10.388 25.297 1.00 95.50 189 SER A CA 1
ATOM 1315 C C . SER A 1 189 ? -25.035 -9.604 26.496 1.00 95.50 189 SER A C 1
ATOM 1317 O O . SER A 1 189 ? -25.536 -10.190 27.459 1.00 95.50 189 SER A O 1
ATOM 1319 N N . GLY A 1 190 ? -24.973 -8.274 26.446 1.00 95.44 190 GLY A N 1
ATOM 1320 C CA . GLY A 1 190 ? -25.684 -7.401 27.368 1.00 95.44 190 GLY A CA 1
ATOM 1321 C C . GLY A 1 190 ? -27.196 -7.411 27.119 1.00 95.44 190 GLY A C 1
ATOM 1322 O O . GLY A 1 190 ? -27.716 -8.114 26.251 1.00 95.44 190 GLY A O 1
ATOM 1323 N N . THR A 1 191 ? -27.939 -6.611 27.885 1.00 95.38 191 THR A N 1
ATOM 1324 C CA . THR A 1 191 ? -29.385 -6.426 27.693 1.00 95.38 191 THR A CA 1
ATOM 1325 C C . THR A 1 191 ? -29.761 -4.962 27.512 1.00 95.38 191 THR A C 1
ATOM 1327 O O . THR A 1 191 ? -29.389 -4.094 28.304 1.00 95.38 191 THR A O 1
ATOM 1330 N N . THR A 1 192 ? -30.578 -4.683 26.498 1.00 93.75 192 THR A N 1
ATOM 1331 C CA . THR A 1 192 ? -31.069 -3.332 26.180 1.00 93.75 192 THR A CA 1
ATOM 1332 C C . THR A 1 192 ? -31.888 -2.708 27.310 1.00 93.75 192 THR A C 1
ATOM 1334 O O . THR A 1 192 ? -31.890 -1.491 27.470 1.00 93.75 192 THR A O 1
ATOM 1337 N N . VAL A 1 193 ? -32.538 -3.524 28.148 1.00 94.19 193 VAL A N 1
ATOM 1338 C CA . VAL A 1 193 ? -33.331 -3.048 29.296 1.00 94.19 193 VAL A CA 1
ATOM 1339 C C . VAL A 1 193 ? -32.447 -2.419 30.380 1.00 94.19 193 VAL A C 1
ATOM 1341 O O . VAL A 1 193 ? -32.896 -1.518 31.084 1.00 94.19 193 VAL A O 1
ATOM 1344 N N . LEU A 1 194 ? -31.195 -2.873 30.507 1.00 94.44 194 LEU A N 1
ATOM 1345 C CA . LEU A 1 194 ? -30.221 -2.356 31.478 1.00 94.44 194 LEU A CA 1
ATOM 1346 C C . LEU A 1 194 ? -29.209 -1.389 30.842 1.00 94.44 194 LEU A C 1
ATOM 1348 O O . LEU A 1 194 ? -28.305 -0.892 31.517 1.00 94.44 194 LEU A O 1
ATOM 1352 N N . ALA A 1 195 ? -29.376 -1.060 29.559 1.00 95.62 195 ALA A N 1
ATOM 1353 C CA . ALA A 1 195 ? -28.632 -0.007 28.875 1.00 95.62 195 ALA A CA 1
ATOM 1354 C C . ALA A 1 195 ? -29.169 1.381 29.275 1.00 95.62 195 ALA A C 1
ATOM 1356 O O . ALA A 1 195 ? -29.675 2.134 28.447 1.00 95.62 195 ALA A O 1
ATOM 1357 N N . ILE A 1 196 ? -29.123 1.695 30.571 1.00 95.81 196 ILE A N 1
ATOM 1358 C CA . ILE A 1 196 ? -29.745 2.877 31.175 1.00 95.81 196 ILE A CA 1
ATOM 1359 C C . ILE A 1 196 ? -28.746 3.689 32.001 1.00 95.81 196 ILE A C 1
ATOM 1361 O O . ILE A 1 196 ? -27.750 3.166 32.497 1.00 95.81 196 ILE A O 1
ATOM 1365 N N . ASP A 1 197 ? -29.045 4.972 32.183 1.00 94.31 197 ASP A N 1
ATOM 1366 C CA . ASP A 1 197 ? -28.406 5.835 33.168 1.00 94.31 197 ASP A CA 1
ATOM 1367 C C . ASP A 1 197 ? -29.245 5.853 34.462 1.00 94.31 197 ASP A C 1
ATOM 1369 O O . ASP A 1 197 ? -30.266 6.554 34.535 1.00 94.31 197 ASP A O 1
ATOM 1373 N N . PRO A 1 198 ? -28.842 5.112 35.513 1.00 92.44 198 PRO A N 1
ATOM 1374 C CA . PRO A 1 198 ? -29.567 5.089 36.783 1.00 92.44 198 PRO A CA 1
ATOM 1375 C C . PRO A 1 198 ? -29.592 6.453 37.490 1.00 92.44 198 PRO A C 1
ATOM 1377 O O . PRO A 1 198 ? -30.457 6.681 38.335 1.00 92.44 198 PRO A O 1
ATOM 1380 N N . THR A 1 199 ? -28.692 7.377 37.145 1.00 90.69 199 THR A N 1
ATOM 1381 C CA . THR A 1 199 ? -28.621 8.711 37.762 1.00 90.69 199 THR A CA 1
ATOM 1382 C C . THR A 1 199 ? -29.582 9.712 37.130 1.00 90.69 199 THR A C 1
ATOM 1384 O O . THR A 1 199 ? -29.917 10.725 37.744 1.00 90.69 199 THR A O 1
ATOM 1387 N N . ASN A 1 200 ? -30.101 9.394 35.943 1.00 89.62 200 ASN A N 1
ATOM 1388 C CA . ASN A 1 200 ? -31.031 10.226 35.192 1.00 89.62 200 ASN A CA 1
ATOM 1389 C C . ASN A 1 200 ? -32.376 9.516 34.989 1.00 89.62 200 ASN A C 1
ATOM 1391 O O . ASN A 1 200 ? -32.829 9.280 33.870 1.00 89.62 200 ASN A O 1
ATOM 1395 N N . GLY A 1 201 ? -32.997 9.104 36.097 1.00 87.69 201 GLY A N 1
ATOM 1396 C CA . GLY A 1 201 ? -34.320 8.476 36.074 1.00 87.69 201 GLY A CA 1
ATOM 1397 C C . GLY A 1 201 ? -34.378 7.159 35.295 1.00 87.69 201 GLY A C 1
ATOM 1398 O O . GLY A 1 201 ? -35.452 6.805 34.817 1.00 87.69 201 GLY A O 1
ATOM 1399 N N . SER A 1 202 ? -33.252 6.443 35.161 1.00 93.06 202 SER A N 1
ATOM 1400 C CA . SER A 1 202 ? -33.142 5.224 34.341 1.00 93.06 202 SER A CA 1
ATOM 1401 C C . SER A 1 202 ? -33.443 5.458 32.855 1.00 93.06 202 SER A C 1
ATOM 1403 O O . SER A 1 202 ? -33.985 4.584 32.180 1.00 93.06 202 SER A O 1
ATOM 1405 N N . ALA A 1 203 ? -33.113 6.645 32.334 1.00 94.12 203 ALA A N 1
ATOM 1406 C CA . ALA A 1 203 ? -33.206 6.930 30.907 1.00 94.12 203 ALA A CA 1
ATOM 1407 C C . ALA A 1 203 ? -32.292 5.991 30.107 1.00 94.12 203 ALA A C 1
ATOM 1409 O O . ALA A 1 203 ? -31.172 5.714 30.531 1.00 94.12 203 ALA A O 1
ATOM 1410 N N . ALA A 1 204 ? -32.751 5.524 28.944 1.00 95.56 204 ALA A N 1
ATOM 1411 C CA . ALA A 1 204 ? -31.924 4.719 28.051 1.00 95.56 204 ALA A CA 1
ATOM 1412 C C . ALA A 1 204 ? -30.675 5.500 27.617 1.00 95.56 204 ALA A C 1
ATOM 1414 O O . ALA A 1 204 ? -30.762 6.669 27.226 1.00 95.56 204 ALA A O 1
ATOM 1415 N N . LEU A 1 205 ? -29.520 4.844 27.672 1.00 95.25 205 LEU A N 1
ATOM 1416 C CA . LEU A 1 205 ? -28.283 5.363 27.109 1.00 95.25 205 LEU A CA 1
ATOM 1417 C C . LEU A 1 205 ? -28.410 5.379 25.586 1.00 95.25 205 LEU A C 1
ATOM 1419 O O . LEU A 1 205 ? -28.797 4.391 24.969 1.00 95.25 205 LEU A O 1
ATOM 1423 N N . THR A 1 206 ? -28.092 6.518 24.977 1.00 94.31 206 THR A N 1
ATOM 1424 C CA . THR A 1 206 ? -28.125 6.672 23.515 1.00 94.31 206 THR A CA 1
ATOM 1425 C C . THR A 1 206 ? -26.792 6.315 22.870 1.00 94.31 206 THR A C 1
ATOM 1427 O O . THR A 1 206 ? -26.778 5.872 21.724 1.00 94.31 206 THR A O 1
ATOM 1430 N N . THR A 1 207 ? -25.695 6.457 23.614 1.00 94.19 207 THR A N 1
ATOM 1431 C CA . THR A 1 207 ? -24.323 6.213 23.164 1.00 94.19 207 THR A CA 1
ATOM 1432 C C . THR A 1 207 ? -23.526 5.419 24.194 1.00 94.19 207 THR A C 1
ATOM 1434 O O . THR A 1 207 ? -23.828 5.482 25.391 1.00 94.19 207 THR A O 1
ATOM 1437 N N . ASP A 1 208 ? -22.494 4.707 23.750 1.00 96.56 208 ASP A N 1
ATOM 1438 C CA . ASP A 1 208 ? -21.490 4.126 24.649 1.00 96.56 208 ASP A CA 1
ATOM 1439 C C . ASP A 1 208 ? -20.540 5.211 25.206 1.00 96.56 208 ASP A C 1
ATOM 1441 O O . ASP A 1 208 ? -20.842 6.409 25.108 1.00 96.56 208 ASP A O 1
ATOM 1445 N N . GLN A 1 209 ? -19.439 4.835 25.876 1.00 97.06 209 GLN A N 1
ATOM 1446 C CA . GLN A 1 209 ? -18.542 5.793 26.540 1.00 97.06 209 GLN A CA 1
ATOM 1447 C C . GLN A 1 209 ? -17.951 6.822 25.563 1.00 97.06 209 GLN A C 1
ATOM 1449 O O . GLN A 1 209 ? -17.615 7.939 25.970 1.00 97.06 209 GLN A O 1
ATOM 1454 N N . ARG A 1 210 ? -17.838 6.476 24.278 1.00 93.50 210 ARG A N 1
ATOM 1455 C CA . ARG A 1 210 ? -17.262 7.350 23.256 1.00 93.50 210 ARG A CA 1
ATOM 1456 C C . ARG A 1 210 ? -18.198 8.491 22.862 1.00 93.50 210 ARG A C 1
ATOM 1458 O O . ARG A 1 210 ? -17.731 9.510 22.361 1.00 93.50 210 ARG A O 1
ATOM 1465 N N . GLY A 1 211 ? -19.495 8.381 23.145 1.00 91.12 211 GLY A N 1
ATOM 1466 C CA . GLY A 1 211 ? -20.457 9.438 22.841 1.00 91.12 211 GLY A CA 1
ATOM 1467 C C . GLY A 1 211 ? -20.665 9.657 21.338 1.00 91.12 211 GLY A C 1
ATOM 1468 O O . GLY A 1 211 ? -20.324 8.822 20.507 1.00 91.12 211 GLY A O 1
ATOM 1469 N N . GLY A 1 212 ? -21.233 10.807 20.969 1.00 86.50 212 GLY A N 1
ATOM 1470 C CA . GLY A 1 212 ? -21.335 11.228 19.568 1.00 86.50 212 GLY A CA 1
ATOM 1471 C C . GLY A 1 212 ? -22.119 10.251 18.685 1.00 86.50 212 GLY A C 1
ATOM 1472 O O . GLY A 1 212 ? -23.330 10.117 18.839 1.00 86.50 212 GLY A O 1
ATOM 1473 N N . VAL A 1 213 ? -21.421 9.629 17.731 1.00 80.69 213 VAL A N 1
ATOM 1474 C CA . VAL A 1 213 ? -21.979 8.699 16.731 1.00 80.69 213 VAL A CA 1
ATOM 1475 C C . VAL A 1 213 ? -21.968 7.233 17.177 1.00 80.69 213 VAL A C 1
ATOM 1477 O O . VAL A 1 213 ? -22.549 6.396 16.496 1.00 80.69 213 VAL A O 1
ATOM 1480 N N . PHE A 1 214 ? -21.332 6.917 18.308 1.00 87.94 214 PHE A N 1
ATOM 1481 C CA . PHE A 1 214 ? -21.214 5.553 18.821 1.00 87.94 214 PHE A CA 1
ATOM 1482 C C . PHE A 1 214 ? -22.449 5.202 19.642 1.00 87.94 214 PHE A C 1
ATOM 1484 O O . PHE A 1 214 ? -22.528 5.481 20.838 1.00 87.94 214 PHE A O 1
ATOM 1491 N N . HIS A 1 215 ? -23.449 4.626 18.984 1.00 91.38 215 HIS A N 1
ATOM 1492 C CA . HIS A 1 215 ? -24.718 4.244 19.590 1.00 91.38 215 HIS A CA 1
ATOM 1493 C C . HIS A 1 215 ? -24.522 3.185 20.678 1.00 91.38 215 HIS A C 1
ATOM 1495 O O . HIS A 1 215 ? -23.630 2.355 20.574 1.00 91.38 215 HIS A O 1
ATOM 1501 N N . ARG A 1 216 ? -25.341 3.212 21.740 1.00 93.81 216 ARG A N 1
ATOM 1502 C CA . ARG A 1 216 ? -25.261 2.188 22.801 1.00 93.81 216 ARG A CA 1
ATOM 1503 C C . ARG A 1 216 ? -25.939 0.875 22.424 1.00 93.81 216 ARG A C 1
ATOM 1505 O O . ARG A 1 216 ? -25.661 -0.136 23.040 1.00 93.81 216 ARG A O 1
ATOM 1512 N N . LEU A 1 217 ? -26.899 0.936 21.510 1.00 92.12 217 LEU A N 1
ATOM 1513 C CA . LEU A 1 217 ? -27.563 -0.232 20.955 1.00 92.12 217 LEU A CA 1
ATOM 1514 C C . LEU A 1 217 ? -27.179 -0.312 19.489 1.00 92.12 217 LEU A C 1
ATOM 1516 O O . LEU A 1 217 ? -27.692 0.469 18.680 1.00 92.12 217 LEU A O 1
ATOM 1520 N N . PHE A 1 218 ? -26.293 -1.245 19.174 1.00 85.81 218 PHE A N 1
ATOM 1521 C CA . PHE A 1 218 ? -25.898 -1.566 17.818 1.00 85.81 218 PHE A CA 1
ATOM 1522 C C . PHE A 1 218 ? -25.986 -3.079 17.612 1.00 85.81 218 PHE A C 1
ATOM 1524 O O . PHE A 1 218 ? -25.642 -3.842 18.492 1.00 85.81 218 PHE A O 1
ATOM 1531 N N . GLY A 1 219 ? -26.508 -3.523 16.467 1.00 80.06 219 GLY A N 1
ATOM 1532 C CA . GLY A 1 219 ? -26.743 -4.952 16.240 1.00 80.06 219 GLY A CA 1
ATOM 1533 C C . GLY A 1 219 ? -28.021 -5.482 16.903 1.00 80.06 219 GLY A C 1
ATOM 1534 O O . GLY A 1 219 ? -29.099 -4.903 16.727 1.00 80.06 219 GLY A O 1
ATOM 1535 N N . ASN A 1 220 ? -27.938 -6.643 17.559 1.00 84.56 220 ASN A N 1
ATOM 1536 C CA . ASN A 1 220 ? -29.102 -7.368 18.094 1.00 84.56 220 ASN A CA 1
ATOM 1537 C C . ASN A 1 220 ? -29.383 -7.043 19.568 1.00 84.56 220 ASN A C 1
ATOM 1539 O O . ASN A 1 220 ? -30.540 -7.089 19.999 1.00 84.56 220 ASN A O 1
ATOM 1543 N N . SER A 1 221 ? -28.343 -6.749 20.338 1.00 92.31 221 SER A N 1
ATOM 1544 C CA . SER A 1 221 ? -28.384 -6.356 21.741 1.00 92.31 221 SER A CA 1
ATOM 1545 C C . SER A 1 221 ? -27.320 -5.289 22.003 1.00 92.31 221 SER A C 1
ATOM 1547 O O . SER A 1 221 ? -26.800 -4.707 21.070 1.00 92.31 221 SER A O 1
ATOM 1549 N N . VAL A 1 222 ? -27.056 -4.981 23.272 1.00 95.56 222 VAL A N 1
ATOM 1550 C CA . VAL A 1 222 ? -25.885 -4.180 23.653 1.00 95.56 222 VAL A CA 1
ATOM 1551 C C . VAL A 1 222 ? -24.741 -5.098 24.050 1.00 95.56 222 VAL A C 1
ATOM 1553 O O . VAL A 1 222 ? -24.976 -6.197 24.564 1.00 95.56 222 VAL A O 1
ATOM 1556 N N . ASP A 1 223 ? -23.520 -4.615 23.932 1.00 96.88 223 ASP A N 1
ATOM 1557 C CA . ASP A 1 223 ? -22.351 -5.251 24.508 1.00 96.88 223 ASP A CA 1
ATOM 1558 C C . ASP A 1 223 ? -22.301 -5.051 26.024 1.00 96.88 223 ASP A C 1
ATOM 1560 O O . ASP A 1 223 ? -22.832 -4.088 26.602 1.00 96.88 223 ASP A O 1
ATOM 1564 N N . MET A 1 224 ? -21.628 -5.978 26.703 1.00 98.00 224 MET A N 1
ATOM 1565 C CA . MET A 1 224 ? -21.233 -5.772 28.091 1.00 98.00 224 MET A CA 1
ATOM 1566 C C . MET A 1 224 ? -19.998 -4.864 28.143 1.00 98.00 224 MET A C 1
ATOM 1568 O O . MET A 1 224 ? -19.044 -5.049 27.397 1.00 98.00 224 MET A O 1
ATOM 1572 N N . GLY A 1 225 ? -19.966 -3.925 29.085 1.00 98.12 225 GLY A N 1
ATOM 1573 C CA . GLY A 1 225 ? -18.843 -3.013 29.293 1.00 98.12 225 GLY A CA 1
ATOM 1574 C C . GLY A 1 225 ? -19.127 -1.583 28.840 1.00 98.12 225 GLY A C 1
ATOM 1575 O O . GLY A 1 225 ? -20.261 -1.215 28.536 1.00 98.12 225 GLY A O 1
ATOM 1576 N N . ALA A 1 226 ? -18.088 -0.751 28.846 1.00 97.94 226 ALA A N 1
ATOM 1577 C CA . ALA A 1 226 ? -18.164 0.668 28.485 1.00 97.94 226 ALA A CA 1
ATOM 1578 C C . ALA A 1 226 ? -18.160 0.946 26.972 1.00 97.94 226 ALA A C 1
ATOM 1580 O O . ALA A 1 226 ? -18.436 2.072 26.558 1.00 97.94 226 ALA A O 1
ATOM 1581 N N . PHE A 1 227 ? -17.843 -0.065 26.169 1.00 95.81 227 PHE A N 1
ATOM 1582 C CA . PHE A 1 227 ? -17.656 0.019 24.726 1.00 95.81 227 PHE A CA 1
ATOM 1583 C C . PHE A 1 227 ? -18.692 -0.855 24.016 1.00 95.81 227 PHE A C 1
ATOM 1585 O O . PHE A 1 227 ? -18.956 -1.958 24.485 1.00 95.81 227 PHE A O 1
ATOM 1592 N N . GLU A 1 228 ? -19.244 -0.345 22.919 1.00 93.81 228 GLU A N 1
ATOM 1593 C CA . GLU A 1 228 ? -20.168 -1.038 22.014 1.00 93.81 228 GLU A CA 1
ATOM 1594 C C . GLU A 1 228 ? -19.514 -1.210 20.634 1.00 93.81 228 GLU A C 1
ATOM 1596 O O . GLU A 1 228 ? -19.303 -0.226 19.923 1.00 93.81 228 GLU A O 1
ATOM 1601 N N . ASP A 1 229 ? -19.193 -2.427 20.223 1.00 89.00 229 ASP A N 1
ATOM 1602 C CA . ASP A 1 229 ? -18.515 -2.716 18.967 1.00 89.00 229 ASP A CA 1
ATOM 1603 C C . ASP A 1 229 ? -19.345 -2.311 17.741 1.00 89.00 229 ASP A C 1
ATOM 1605 O O . ASP A 1 229 ? -20.482 -2.731 17.534 1.00 89.00 229 ASP A O 1
ATOM 1609 N N . GLN A 1 230 ? -18.769 -1.421 16.930 1.00 85.50 230 GLN A N 1
ATOM 1610 C CA . GLN A 1 230 ? -19.469 -0.679 15.882 1.00 85.50 230 GLN A CA 1
ATOM 1611 C C . GLN A 1 230 ? -18.565 -0.481 14.668 1.00 85.50 230 GLN A C 1
ATOM 1613 O O . GLN A 1 230 ? -17.952 0.570 14.497 1.00 85.50 230 GLN A O 1
ATOM 1618 N N . ALA A 1 231 ? -18.521 -1.486 13.796 1.00 82.38 231 ALA A N 1
ATOM 1619 C CA . ALA A 1 231 ? -17.698 -1.445 12.588 1.00 82.38 231 ALA A CA 1
ATOM 1620 C C . ALA A 1 231 ? -18.319 -0.651 11.417 1.00 82.38 231 ALA A C 1
ATOM 1622 O O . ALA A 1 231 ? -17.620 -0.333 10.456 1.00 82.38 231 ALA A O 1
ATOM 1623 N N . LEU A 1 232 ? -19.622 -0.330 11.458 1.00 87.56 232 LEU A N 1
ATOM 1624 C CA . LEU A 1 232 ? -20.294 0.477 10.430 1.00 87.56 232 LEU A CA 1
ATOM 1625 C C . LEU A 1 232 ? -21.259 1.497 11.043 1.00 87.56 232 LEU A C 1
ATOM 1627 O O . LEU A 1 232 ? -22.262 1.124 11.646 1.00 87.56 232 LEU A O 1
ATOM 1631 N N . LEU A 1 233 ? -21.033 2.780 10.769 1.00 87.19 233 LEU A N 1
ATOM 1632 C CA . LEU A 1 233 ? -21.921 3.878 11.152 1.00 87.19 233 LEU A CA 1
ATOM 1633 C C . LEU A 1 233 ? -22.488 4.565 9.908 1.00 87.19 233 LEU A C 1
ATOM 1635 O O . LEU A 1 233 ? -21.785 4.766 8.921 1.00 87.19 233 LEU A O 1
ATOM 1639 N N . ILE A 1 234 ? -23.760 4.966 9.952 1.00 87.31 234 ILE A N 1
ATOM 1640 C CA . ILE A 1 234 ? -24.416 5.682 8.850 1.00 87.31 234 ILE A CA 1
ATOM 1641 C C . ILE A 1 234 ? -24.858 7.065 9.323 1.00 87.31 234 ILE A C 1
ATOM 1643 O O . ILE A 1 234 ? -25.679 7.182 10.232 1.00 87.31 234 ILE A O 1
ATOM 1647 N N . GLN A 1 235 ? -24.385 8.115 8.649 1.00 87.62 235 GLN A N 1
ATOM 1648 C CA . GLN A 1 235 ? -24.808 9.493 8.894 1.00 87.62 235 GLN A CA 1
ATOM 1649 C C . GLN A 1 235 ? -25.227 10.160 7.582 1.00 87.62 235 GLN A C 1
ATOM 1651 O O . GLN A 1 235 ? -24.405 10.545 6.753 1.00 87.62 235 GLN A O 1
ATOM 1656 N N . GLY A 1 236 ? -26.538 10.313 7.384 1.00 90.94 236 GLY A N 1
ATOM 1657 C CA . GLY A 1 236 ? -27.074 10.891 6.152 1.00 90.94 236 GLY A CA 1
ATOM 1658 C C . GLY A 1 236 ? -26.742 10.029 4.929 1.00 90.94 236 GLY A C 1
ATOM 1659 O O . GLY A 1 236 ? -27.276 8.930 4.784 1.00 90.94 236 GLY A O 1
ATOM 1660 N N . ASN A 1 237 ? -25.902 10.552 4.035 1.00 93.06 237 ASN A N 1
ATOM 1661 C CA . ASN A 1 237 ? -25.396 9.881 2.831 1.00 93.06 237 ASN A CA 1
ATOM 1662 C C . ASN A 1 237 ? -23.955 9.357 2.979 1.00 93.06 237 ASN A C 1
ATOM 1664 O O . ASN A 1 237 ? -23.388 8.888 1.990 1.00 93.06 237 ASN A O 1
ATOM 1668 N N . THR A 1 238 ? -23.382 9.418 4.182 1.00 93.81 238 THR A N 1
ATOM 1669 C CA . THR A 1 238 ? -22.038 8.916 4.476 1.00 93.81 238 THR A CA 1
ATOM 1670 C C . THR A 1 238 ? -22.110 7.635 5.295 1.00 93.81 238 THR A C 1
ATOM 1672 O O . THR A 1 238 ? -22.868 7.546 6.264 1.00 93.81 238 THR A O 1
ATOM 1675 N N . ALA A 1 239 ? -21.309 6.651 4.905 1.00 93.75 239 ALA A N 1
ATOM 1676 C CA . ALA A 1 239 ? -21.043 5.447 5.669 1.00 93.75 239 ALA A CA 1
ATOM 1677 C C . ALA A 1 239 ? -19.610 5.485 6.203 1.00 93.75 239 ALA A C 1
ATOM 1679 O O . ALA A 1 239 ? -18.681 5.698 5.431 1.00 93.75 239 ALA A O 1
ATOM 1680 N N . PHE A 1 240 ? -19.435 5.263 7.500 1.00 92.25 240 PHE A N 1
ATOM 1681 C CA . PHE A 1 240 ? -18.134 5.165 8.152 1.00 92.25 240 PHE A CA 1
ATOM 1682 C C . PHE A 1 240 ? -17.880 3.705 8.492 1.00 92.25 240 PHE A C 1
ATOM 1684 O O . PHE A 1 240 ? -18.631 3.120 9.269 1.00 92.25 240 PHE A O 1
ATOM 1691 N N . ILE A 1 241 ? -16.856 3.123 7.887 1.00 93.88 241 ILE A N 1
ATOM 1692 C CA . ILE A 1 241 ? -16.369 1.782 8.180 1.00 93.88 241 ILE A CA 1
ATOM 1693 C C . ILE A 1 241 ? -15.152 1.950 9.081 1.00 93.88 241 ILE A C 1
ATOM 1695 O O . ILE A 1 241 ? -14.160 2.539 8.659 1.00 93.88 241 ILE A O 1
ATOM 1699 N N . LEU A 1 242 ? -15.250 1.465 10.312 1.00 87.75 242 LEU A N 1
ATOM 1700 C CA . LEU A 1 242 ? -14.215 1.630 11.327 1.00 87.75 242 LEU A CA 1
ATOM 1701 C C . LEU A 1 242 ? -13.585 0.272 11.640 1.00 87.75 242 LEU A C 1
ATOM 1703 O O . LEU A 1 242 ? -14.305 -0.710 11.840 1.00 87.75 242 LEU A O 1
ATOM 1707 N N . GLY A 1 243 ? -12.256 0.236 11.660 1.00 83.75 243 GLY A N 1
ATOM 1708 C CA . GLY A 1 243 ? -11.467 -0.852 12.220 1.00 83.75 243 GLY A CA 1
ATOM 1709 C C . GLY A 1 243 ? -11.464 -0.824 13.748 1.00 83.75 243 GLY A C 1
ATOM 1710 O O . GLY A 1 243 ? -12.321 -0.215 14.396 1.00 83.75 243 GLY A O 1
ATOM 1711 N N . THR A 1 244 ? -10.491 -1.505 14.335 1.00 76.94 244 THR A N 1
ATOM 1712 C CA . THR A 1 244 ? -10.301 -1.650 15.778 1.00 76.94 244 THR A CA 1
ATOM 1713 C C . THR A 1 244 ? -8.881 -1.224 16.156 1.00 76.94 244 THR A C 1
ATOM 1715 O O . THR A 1 244 ? -8.200 -0.563 15.395 1.00 76.94 244 THR A O 1
ATOM 1718 N N . ALA A 1 245 ? -8.420 -1.571 17.360 1.00 73.38 245 ALA A N 1
ATOM 1719 C CA . ALA A 1 245 ? -7.004 -1.464 17.731 1.00 73.38 245 ALA A CA 1
ATOM 1720 C C . ALA A 1 245 ? -6.152 -2.652 17.222 1.00 73.38 245 ALA A C 1
ATOM 1722 O O . ALA A 1 245 ? -5.013 -2.856 17.653 1.00 73.38 245 ALA A O 1
ATOM 1723 N N . GLY A 1 246 ? -6.791 -3.564 16.488 1.00 77.88 246 GLY A N 1
ATOM 1724 C CA . GLY A 1 246 ? -6.319 -4.904 16.193 1.00 77.88 246 GLY A CA 1
ATOM 1725 C C . GLY A 1 246 ? -5.650 -5.004 14.832 1.00 77.88 246 GLY A C 1
ATOM 1726 O O . GLY A 1 246 ? -4.796 -4.218 14.472 1.00 77.88 246 GLY A O 1
ATOM 1727 N N . ARG A 1 247 ? -5.936 -6.080 14.107 1.00 86.19 247 ARG A N 1
ATOM 1728 C CA . ARG A 1 247 ? -5.650 -6.142 12.675 1.00 86.19 247 ARG A CA 1
ATOM 1729 C C . ARG A 1 247 ? -6.975 -6.346 11.997 1.00 86.19 247 ARG A C 1
ATOM 1731 O O . ARG A 1 247 ? -7.598 -7.390 12.210 1.00 86.19 247 ARG A O 1
ATOM 1738 N N . ASP A 1 248 ? -7.362 -5.389 11.184 1.00 88.00 248 ASP A N 1
ATOM 1739 C CA . ASP A 1 248 ? -8.661 -5.371 10.556 1.00 88.00 248 ASP A CA 1
ATOM 1740 C C . ASP A 1 248 ? -8.574 -5.822 9.099 1.00 88.00 248 ASP A C 1
ATOM 1742 O O . ASP A 1 248 ? -7.672 -5.465 8.338 1.00 88.00 248 ASP A O 1
ATOM 1746 N N . SER A 1 249 ? -9.528 -6.661 8.702 1.00 95.06 249 SER A N 1
ATOM 1747 C CA . SER A 1 249 ? -9.729 -7.057 7.313 1.00 95.06 249 SER A CA 1
ATOM 1748 C C . SER A 1 249 ? -11.039 -6.466 6.825 1.00 95.06 249 SER A C 1
ATOM 1750 O O . SER A 1 249 ? -12.124 -6.908 7.215 1.00 95.06 249 SER A O 1
ATOM 1752 N N . ILE A 1 250 ? -10.923 -5.461 5.964 1.00 97.06 250 ILE A N 1
ATOM 1753 C CA . ILE A 1 250 ? -12.041 -4.706 5.417 1.00 97.06 250 ILE A CA 1
ATOM 1754 C C . ILE A 1 250 ? -12.126 -5.014 3.927 1.00 97.06 250 ILE A C 1
ATOM 1756 O O . ILE A 1 250 ? -11.191 -4.766 3.174 1.00 97.06 250 ILE A O 1
ATOM 1760 N N . VAL A 1 251 ? -13.253 -5.552 3.473 1.00 97.81 251 VAL A N 1
ATOM 1761 C CA . VAL A 1 251 ? -13.542 -5.731 2.046 1.00 97.81 251 VAL A CA 1
ATOM 1762 C C . VAL A 1 251 ? -14.701 -4.829 1.677 1.00 97.81 251 VAL A C 1
ATOM 1764 O O . VAL A 1 251 ? -15.796 -5.001 2.209 1.00 97.81 251 VAL A O 1
ATOM 1767 N N . PHE A 1 252 ? -14.507 -3.917 0.729 1.00 96.56 252 PHE A N 1
ATOM 1768 C CA . PHE A 1 252 ? -15.591 -3.098 0.206 1.00 96.56 252 PHE A CA 1
ATOM 1769 C C . PHE A 1 252 ? -15.858 -3.406 -1.264 1.00 96.56 252 PHE A C 1
ATOM 1771 O O . PHE A 1 252 ? -14.980 -3.304 -2.115 1.00 96.56 252 PHE A O 1
ATOM 1778 N N . ARG A 1 253 ? -17.095 -3.806 -1.561 1.00 95.31 253 ARG A N 1
ATOM 1779 C CA . ARG A 1 253 ? -17.584 -4.107 -2.908 1.00 95.31 253 ARG A CA 1
ATOM 1780 C C . ARG A 1 253 ? -18.432 -2.946 -3.400 1.00 95.31 253 ARG A C 1
ATOM 1782 O O . ARG A 1 253 ? -19.606 -2.836 -3.028 1.00 95.31 253 ARG A O 1
ATOM 1789 N N . VAL A 1 254 ? -17.840 -2.098 -4.239 1.00 92.50 254 VAL A N 1
ATOM 1790 C CA . VAL A 1 254 ? -18.424 -0.815 -4.655 1.00 92.50 254 VAL A CA 1
ATOM 1791 C C . VAL A 1 254 ? -19.739 -1.026 -5.401 1.00 92.50 254 VAL A C 1
ATOM 1793 O O . VAL A 1 254 ? -20.760 -0.445 -5.031 1.00 92.50 254 VAL A O 1
ATOM 1796 N N . ALA A 1 255 ? -19.755 -1.925 -6.391 1.00 89.06 255 ALA A N 1
ATOM 1797 C CA . ALA A 1 255 ? -20.940 -2.193 -7.210 1.00 89.06 255 ALA A CA 1
ATOM 1798 C C . ALA A 1 255 ? -22.136 -2.729 -6.398 1.00 89.06 255 ALA A C 1
ATOM 1800 O O . ALA A 1 255 ? -23.289 -2.444 -6.721 1.00 89.06 255 ALA A O 1
ATOM 1801 N N . GLN A 1 256 ? -21.878 -3.498 -5.335 1.00 91.25 256 GLN A N 1
ATOM 1802 C CA . GLN A 1 256 ? -22.919 -4.041 -4.458 1.00 91.25 256 GLN A CA 1
ATOM 1803 C C . GLN A 1 256 ? -23.288 -3.112 -3.291 1.00 91.25 256 GLN A C 1
ATOM 1805 O O . GLN A 1 256 ? -24.261 -3.401 -2.594 1.00 91.25 256 GLN A O 1
ATOM 1810 N N . LYS A 1 257 ? -22.517 -2.043 -3.043 1.00 92.31 257 LYS A N 1
ATOM 1811 C CA . LYS A 1 257 ? -22.544 -1.262 -1.794 1.00 92.31 257 LYS A CA 1
ATOM 1812 C C . LYS A 1 257 ? -22.522 -2.171 -0.553 1.00 92.31 257 LYS A C 1
ATOM 1814 O O . LYS A 1 257 ? -23.345 -2.045 0.353 1.00 92.31 257 LYS A O 1
ATOM 1819 N N . GLN A 1 258 ? -21.597 -3.130 -0.540 1.00 95.00 258 GLN A N 1
ATOM 1820 C CA . GLN A 1 258 ? -21.448 -4.110 0.540 1.00 95.00 258 GLN A CA 1
ATOM 1821 C C . GLN A 1 258 ? -20.068 -4.010 1.173 1.00 95.00 258 GLN A C 1
ATOM 1823 O O . GLN A 1 258 ? -19.066 -3.992 0.461 1.00 95.00 258 GLN A O 1
ATOM 1828 N N . ALA A 1 259 ? -20.030 -4.004 2.501 1.00 95.25 259 ALA A N 1
ATOM 1829 C CA . ALA A 1 259 ? -18.801 -4.078 3.275 1.00 95.25 259 ALA A CA 1
ATOM 1830 C C . ALA A 1 259 ? -18.729 -5.418 4.013 1.00 95.25 259 ALA A C 1
ATOM 1832 O O . ALA A 1 259 ? -19.742 -5.922 4.492 1.00 95.25 259 ALA A O 1
ATOM 1833 N N . ASN A 1 260 ? -17.539 -5.990 4.122 1.00 93.75 260 ASN A N 1
ATOM 1834 C CA . ASN A 1 260 ? -17.225 -7.036 5.081 1.00 93.75 260 ASN A CA 1
ATOM 1835 C C . ASN A 1 260 ? -16.147 -6.492 6.014 1.00 93.75 260 ASN A C 1
ATOM 1837 O O . ASN A 1 260 ? -15.103 -6.079 5.520 1.00 93.75 260 ASN A O 1
ATOM 1841 N N . VAL A 1 261 ? -16.399 -6.474 7.318 1.00 90.81 261 VAL A N 1
ATOM 1842 C CA . VAL A 1 261 ? -15.407 -6.072 8.322 1.00 90.81 261 VAL A CA 1
ATOM 1843 C C . VAL A 1 261 ? -15.198 -7.255 9.246 1.00 90.81 261 VAL A C 1
ATOM 1845 O O . VAL A 1 261 ? -16.146 -7.719 9.880 1.00 90.81 261 VAL A O 1
ATOM 1848 N N . ASN A 1 262 ? -13.985 -7.805 9.259 1.00 84.81 262 ASN A N 1
ATOM 1849 C CA . ASN A 1 262 ? -13.605 -8.952 10.089 1.00 84.81 262 ASN A CA 1
ATOM 1850 C C . ASN A 1 262 ? -14.562 -10.154 9.974 1.00 84.81 262 ASN A C 1
ATOM 1852 O O . ASN A 1 262 ? -14.835 -10.859 10.945 1.00 84.81 262 ASN A O 1
ATOM 1856 N N . GLY A 1 263 ? -15.091 -10.404 8.773 1.00 82.12 263 GLY A N 1
ATOM 1857 C CA . GLY A 1 263 ? -16.028 -11.495 8.503 1.00 82.12 263 GLY A CA 1
ATOM 1858 C C . GLY A 1 263 ? -17.506 -11.123 8.654 1.00 82.12 263 GLY A C 1
ATOM 1859 O O . GLY A 1 263 ? -18.354 -11.846 8.123 1.00 82.12 263 GLY A O 1
ATOM 1860 N N . VAL A 1 264 ? -17.835 -9.986 9.268 1.00 81.12 264 VAL A N 1
ATOM 1861 C CA . VAL A 1 264 ? -19.214 -9.498 9.402 1.00 81.12 264 VAL A CA 1
ATOM 1862 C C . VAL A 1 264 ? -19.621 -8.732 8.147 1.00 81.12 264 VAL A C 1
ATOM 1864 O O . VAL A 1 264 ? -18.921 -7.828 7.705 1.00 81.12 264 VAL A O 1
ATOM 1867 N N . ASN A 1 265 ? -20.756 -9.101 7.547 1.00 87.06 265 ASN A N 1
ATOM 1868 C CA . ASN A 1 265 ? -21.252 -8.480 6.319 1.00 87.06 265 ASN A CA 1
ATOM 1869 C C . ASN A 1 265 ? -22.250 -7.360 6.615 1.00 87.06 265 ASN A C 1
ATOM 1871 O O . ASN A 1 265 ? -23.230 -7.568 7.329 1.00 87.06 265 ASN A O 1
ATOM 1875 N N . TYR A 1 266 ? -22.071 -6.231 5.940 1.00 89.25 266 TYR A N 1
ATOM 1876 C CA . TYR A 1 266 ? -22.950 -5.076 5.981 1.00 89.25 266 TYR A CA 1
ATOM 1877 C C . TYR A 1 266 ? -23.429 -4.714 4.576 1.00 89.25 266 TYR A C 1
ATOM 1879 O O . TYR A 1 266 ? -22.659 -4.702 3.613 1.00 89.25 266 TYR A O 1
ATOM 1887 N N . VAL A 1 267 ? -24.714 -4.383 4.460 1.00 91.62 267 VAL A N 1
ATOM 1888 C CA . VAL A 1 267 ? -25.308 -3.849 3.230 1.00 91.62 267 VAL A CA 1
ATOM 1889 C C . VAL A 1 267 ? -25.592 -2.373 3.458 1.00 91.62 267 VAL A C 1
ATOM 1891 O O . VAL A 1 267 ? -26.367 -2.022 4.347 1.00 91.62 267 VAL A O 1
ATOM 1894 N N . LEU A 1 268 ? -24.965 -1.510 2.664 1.00 92.06 268 LEU A N 1
ATOM 1895 C CA . LEU A 1 268 ? -25.153 -0.072 2.786 1.00 92.06 268 LEU A CA 1
ATOM 1896 C C . LEU A 1 268 ? -26.497 0.361 2.179 1.00 92.06 268 LEU A C 1
ATOM 1898 O O . LEU A 1 268 ? -26.917 -0.168 1.142 1.00 92.06 268 LEU A O 1
ATOM 1902 N N . PRO A 1 269 ? -27.163 1.370 2.767 1.00 91.31 269 PRO A N 1
ATOM 1903 C CA . PRO A 1 269 ? -28.341 1.984 2.172 1.00 91.31 269 PRO A CA 1
ATOM 1904 C C . PRO A 1 269 ? -28.081 2.535 0.762 1.00 91.31 269 PRO A C 1
ATOM 1906 O O . PRO A 1 269 ? -27.007 3.047 0.445 1.00 91.31 269 PRO A O 1
ATOM 1909 N N . ALA A 1 270 ? -29.106 2.507 -0.093 1.00 88.94 270 ALA A N 1
ATOM 1910 C CA . ALA A 1 270 ? -28.980 2.955 -1.482 1.00 88.94 270 ALA A CA 1
ATOM 1911 C C . ALA A 1 270 ? -28.557 4.432 -1.616 1.00 88.94 270 ALA A C 1
ATOM 1913 O O . ALA A 1 270 ? -27.900 4.787 -2.596 1.00 88.94 270 ALA A O 1
ATOM 1914 N N . ASN A 1 271 ? -28.908 5.274 -0.636 1.00 90.75 271 ASN A N 1
ATOM 1915 C CA . ASN A 1 271 ? -28.619 6.709 -0.615 1.00 90.75 271 ASN A CA 1
ATOM 1916 C C . ASN A 1 271 ? -27.183 7.061 -0.196 1.00 90.75 271 ASN A C 1
ATOM 1918 O O . ASN A 1 271 ? -26.866 8.247 -0.149 1.00 90.75 271 ASN A O 1
ATOM 1922 N N . ILE A 1 272 ? -26.341 6.076 0.137 1.00 92.44 272 ILE A N 1
ATOM 1923 C CA . ILE A 1 272 ? -24.933 6.333 0.444 1.00 92.44 272 ILE A CA 1
ATOM 1924 C C . ILE A 1 272 ? -24.205 6.780 -0.818 1.00 92.44 272 ILE A C 1
ATOM 1926 O O . ILE A 1 272 ? -24.299 6.114 -1.854 1.00 92.44 272 ILE A O 1
ATOM 1930 N N . THR A 1 273 ? -23.495 7.900 -0.702 1.00 91.50 273 THR A N 1
ATOM 1931 C CA . THR A 1 273 ? -22.657 8.489 -1.753 1.00 91.50 273 THR A CA 1
ATOM 1932 C C . THR A 1 273 ? -21.217 8.711 -1.305 1.00 91.50 273 THR A C 1
ATOM 1934 O O . THR A 1 273 ? -20.394 9.082 -2.127 1.00 91.50 273 THR A O 1
ATOM 1937 N N . LEU A 1 274 ? -20.907 8.510 -0.023 1.00 92.81 274 LEU A N 1
ATOM 1938 C CA . LEU A 1 274 ? -19.549 8.578 0.508 1.00 92.81 274 LEU A CA 1
ATOM 1939 C C . LEU A 1 274 ? -19.325 7.413 1.469 1.00 92.81 274 LEU A C 1
ATOM 1941 O O . LEU A 1 274 ? -20.146 7.174 2.356 1.00 92.81 274 LEU A O 1
ATOM 1945 N N . VAL A 1 275 ? -18.213 6.710 1.304 1.00 95.31 275 VAL A N 1
ATOM 1946 C CA . VAL A 1 275 ? -17.724 5.700 2.241 1.00 95.31 275 VAL A CA 1
ATOM 1947 C C . VAL A 1 275 ? -16.383 6.167 2.784 1.00 95.31 275 VAL A C 1
ATOM 1949 O O . VAL A 1 275 ? -15.457 6.437 2.027 1.00 95.31 275 VAL A O 1
ATOM 1952 N N . GLN A 1 276 ? -16.274 6.267 4.099 1.00 96.12 276 GLN A N 1
ATOM 1953 C CA . GLN A 1 276 ? -15.027 6.591 4.776 1.00 96.12 276 GLN A CA 1
ATOM 1954 C C . GLN A 1 276 ? -14.568 5.358 5.536 1.00 96.12 276 GLN A C 1
ATOM 1956 O O . GLN A 1 276 ? -15.302 4.857 6.381 1.00 96.12 276 GLN A O 1
ATOM 1961 N N . VAL A 1 277 ? -13.391 4.854 5.197 1.00 96.81 277 VAL A N 1
ATOM 1962 C CA . VAL A 1 277 ? -12.749 3.726 5.861 1.00 96.81 277 VAL A CA 1
ATOM 1963 C C . VAL A 1 277 ? -11.641 4.271 6.749 1.00 96.81 277 VAL A C 1
ATOM 1965 O O . VAL A 1 277 ? -10.814 5.053 6.287 1.00 96.81 277 VAL A O 1
ATOM 1968 N N . ASP A 1 278 ? -11.615 3.857 8.004 1.00 94.12 278 ASP A N 1
ATOM 1969 C CA . ASP A 1 278 ? -10.521 4.155 8.922 1.00 94.12 278 ASP A CA 1
ATOM 1970 C C . ASP A 1 278 ? -10.092 2.853 9.598 1.00 94.12 278 ASP A C 1
ATOM 1972 O O . ASP A 1 278 ? -10.911 2.235 10.279 1.00 94.12 278 ASP A O 1
ATOM 1976 N N . GLY A 1 279 ? -8.853 2.408 9.369 1.00 89.94 279 GLY A N 1
ATOM 1977 C CA . GLY A 1 279 ? -8.307 1.215 10.027 1.00 89.94 279 GLY A CA 1
ATOM 1978 C C . GLY A 1 279 ? -8.090 1.406 11.530 1.00 89.94 279 GLY A C 1
ATOM 1979 O O . GLY A 1 279 ? -8.177 0.440 12.276 1.00 89.94 279 GLY A O 1
ATOM 1980 N N . LEU A 1 280 ? -7.977 2.662 11.984 1.00 87.31 280 LEU A N 1
ATOM 1981 C CA . LEU A 1 280 ? -7.580 3.069 13.332 1.00 87.31 280 LEU A CA 1
ATOM 1982 C C . LEU A 1 280 ? -6.144 2.646 13.681 1.00 87.31 280 LEU A C 1
ATOM 1984 O O . LEU A 1 280 ? -5.204 3.133 13.061 1.00 87.31 280 LEU A O 1
ATOM 1988 N N . GLU A 1 281 ? -5.945 1.859 14.737 1.00 82.69 281 GLU A N 1
ATOM 1989 C CA . GLU A 1 281 ? -4.615 1.380 15.107 1.00 82.69 281 GLU A CA 1
ATOM 1990 C C . GLU A 1 281 ? -4.498 -0.078 14.715 1.00 82.69 281 GLU A C 1
ATOM 1992 O O . GLU A 1 281 ? -5.373 -0.869 15.043 1.00 82.69 281 GLU A O 1
ATOM 1997 N N . GLY A 1 282 ? -3.367 -0.477 14.149 1.00 84.25 282 GLY A N 1
ATOM 1998 C CA . GLY A 1 282 ? -3.257 -1.864 13.761 1.00 84.25 282 GLY A CA 1
ATOM 1999 C C . GLY A 1 282 ? -2.299 -2.114 12.632 1.00 84.25 282 GLY A C 1
ATOM 2000 O O . GLY A 1 282 ? -1.407 -1.322 12.348 1.00 84.25 282 GLY A O 1
ATOM 2001 N N . LYS A 1 283 ? -2.454 -3.295 12.038 1.00 90.25 283 LYS A N 1
ATOM 2002 C CA . LYS A 1 283 ? -1.990 -3.538 10.674 1.00 90.25 283 LYS A CA 1
ATOM 2003 C C . LYS A 1 283 ? -3.209 -3.945 9.871 1.00 90.25 283 LYS A C 1
ATOM 2005 O O . LYS A 1 283 ? -3.580 -5.125 9.884 1.00 90.25 283 LYS A O 1
ATOM 2010 N N . ASP A 1 284 ? -3.779 -2.975 9.186 1.00 94.75 284 ASP A N 1
ATOM 2011 C CA . ASP A 1 284 ? -5.115 -3.044 8.628 1.00 94.75 284 ASP A CA 1
ATOM 2012 C C . ASP A 1 284 ? -5.062 -3.194 7.117 1.00 94.75 284 ASP A C 1
ATOM 2014 O O . ASP A 1 284 ? -4.158 -2.719 6.426 1.00 94.75 284 ASP A O 1
ATOM 2018 N N . THR A 1 285 ? -6.012 -3.960 6.595 1.00 97.69 285 THR A N 1
ATOM 2019 C CA . THR A 1 285 ? -6.100 -4.284 5.176 1.00 97.69 285 THR A CA 1
ATOM 2020 C C . THR A 1 285 ? -7.437 -3.835 4.621 1.00 97.69 285 THR A C 1
ATOM 2022 O O . THR A 1 285 ? -8.477 -4.350 5.033 1.00 97.69 285 THR A O 1
ATOM 2025 N N . LEU A 1 286 ? -7.410 -2.957 3.620 1.00 98.31 286 LEU A N 1
ATOM 2026 C CA . LEU A 1 286 ? -8.571 -2.634 2.797 1.00 98.31 286 LEU A CA 1
ATOM 2027 C C . LEU A 1 286 ? -8.460 -3.325 1.437 1.00 98.31 286 LEU A C 1
ATOM 2029 O O . LEU A 1 286 ? -7.600 -2.994 0.630 1.00 98.31 286 LEU A O 1
ATOM 2033 N N . ASN A 1 287 ? -9.375 -4.247 1.154 1.00 98.25 287 ASN A N 1
ATOM 2034 C CA . ASN A 1 287 ? -9.606 -4.805 -0.172 1.00 98.25 287 ASN A CA 1
ATOM 2035 C C . ASN A 1 287 ? -10.795 -4.101 -0.831 1.00 98.25 287 ASN A C 1
ATOM 2037 O O . ASN A 1 287 ? -11.955 -4.338 -0.480 1.00 98.25 287 ASN A O 1
ATOM 2041 N N . LEU A 1 288 ? -10.496 -3.239 -1.792 1.00 96.94 288 LEU A N 1
ATOM 2042 C CA . LEU A 1 288 ? -11.473 -2.507 -2.567 1.00 96.94 288 LEU A CA 1
ATOM 2043 C C . LEU A 1 288 ? -11.727 -3.201 -3.907 1.00 96.94 288 LEU A C 1
ATOM 2045 O O . LEU A 1 288 ? -10.861 -3.263 -4.778 1.00 96.94 288 LEU A O 1
ATOM 2049 N N . ILE A 1 289 ? -12.961 -3.657 -4.086 1.00 96.06 289 ILE A N 1
ATOM 2050 C CA . ILE A 1 289 ? -13.439 -4.283 -5.315 1.00 96.06 289 ILE A CA 1
ATOM 2051 C C . ILE A 1 289 ? -14.283 -3.251 -6.059 1.00 96.06 289 ILE A C 1
ATOM 2053 O O . ILE A 1 289 ? -15.393 -2.931 -5.618 1.00 96.06 289 ILE A O 1
ATOM 2057 N N . GLY A 1 290 ? -13.720 -2.741 -7.154 1.00 92.88 290 GLY A N 1
ATOM 2058 C CA . GLY A 1 290 ? -14.247 -1.693 -8.022 1.00 92.88 290 GLY A CA 1
ATOM 2059 C C . GLY A 1 290 ? -15.499 -2.094 -8.797 1.00 92.88 290 GLY A C 1
ATOM 2060 O O . GLY A 1 290 ? -16.302 -2.933 -8.366 1.00 92.88 290 GLY A O 1
ATOM 2061 N N . THR A 1 291 ? -15.714 -1.446 -9.935 1.00 92.06 291 THR A N 1
ATOM 2062 C CA . THR A 1 291 ? -16.906 -1.651 -10.763 1.00 92.06 291 THR A CA 1
ATOM 2063 C C . THR A 1 291 ? -16.503 -1.975 -12.196 1.00 92.06 291 THR A C 1
ATOM 2065 O O . THR A 1 291 ? -15.370 -1.770 -12.560 1.00 92.06 291 THR A O 1
ATOM 2068 N N . PRO A 1 292 ? -17.408 -2.430 -13.076 1.00 91.31 292 PRO A N 1
ATOM 2069 C CA . PRO A 1 292 ? -17.070 -2.556 -14.501 1.00 91.31 292 PRO A CA 1
ATOM 2070 C C . PRO A 1 292 ? -16.831 -1.214 -15.239 1.00 91.31 292 PRO A C 1
ATOM 2072 O O . PRO A 1 292 ? -16.746 -1.200 -16.472 1.00 91.31 292 PRO A O 1
ATOM 2075 N N . GLY A 1 293 ? -16.892 -0.082 -14.531 1.00 89.31 293 GLY A N 1
ATOM 2076 C CA . GLY A 1 293 ? -16.699 1.270 -15.051 1.00 89.31 293 GLY A CA 1
ATOM 2077 C C . GLY A 1 293 ? -15.300 1.787 -14.724 1.00 89.31 293 GLY A C 1
ATOM 2078 O O . GLY A 1 293 ? -14.655 1.293 -13.828 1.00 89.31 293 GLY A O 1
ATOM 2079 N N . ALA A 1 294 ? -14.833 2.808 -15.443 1.00 89.75 294 ALA A N 1
ATOM 2080 C CA . ALA A 1 294 ? -13.447 3.276 -15.334 1.00 89.75 294 ALA A CA 1
ATOM 2081 C C . ALA A 1 294 ? -13.132 3.965 -13.997 1.00 89.75 294 ALA A C 1
ATOM 2083 O O . ALA A 1 294 ? -13.672 5.048 -13.826 1.00 89.75 294 ALA A O 1
ATOM 2084 N N . GLU A 1 295 ? -12.251 3.401 -13.161 1.00 90.75 295 GLU A N 1
ATOM 2085 C CA . GLU A 1 295 ? -11.760 3.892 -11.862 1.00 90.75 295 GLU A CA 1
ATOM 2086 C C . GLU A 1 295 ? -10.610 4.910 -11.865 1.00 90.75 295 GLU A C 1
ATOM 2088 O O . GLU A 1 295 ? -9.680 4.812 -12.657 1.00 90.75 295 GLU A O 1
ATOM 2093 N N . VAL A 1 296 ? -10.641 5.889 -10.945 1.00 92.62 296 VAL A N 1
ATOM 2094 C CA . VAL A 1 296 ? -9.494 6.767 -10.646 1.00 92.62 296 VAL A CA 1
ATOM 2095 C C . VAL A 1 296 ? -9.179 6.709 -9.158 1.00 92.62 296 VAL A C 1
ATOM 2097 O O . VAL A 1 296 ? -9.944 7.179 -8.316 1.00 92.62 296 VAL A O 1
ATOM 2100 N N . VAL A 1 297 ? -8.029 6.124 -8.839 1.00 95.19 297 VAL A N 1
ATOM 2101 C CA . VAL A 1 297 ? -7.584 5.896 -7.465 1.00 95.19 297 VAL A CA 1
ATOM 2102 C C . VAL A 1 297 ? -6.277 6.635 -7.208 1.00 95.19 297 VAL A C 1
ATOM 2104 O O . VAL A 1 297 ? -5.369 6.643 -8.035 1.00 95.19 297 VAL A O 1
ATOM 2107 N N . THR A 1 298 ? -6.159 7.243 -6.036 1.00 96.56 298 THR A N 1
ATOM 2108 C CA . THR A 1 298 ? -4.899 7.768 -5.505 1.00 96.56 298 THR A CA 1
ATOM 2109 C C . THR A 1 298 ? -4.674 7.173 -4.126 1.00 96.56 298 THR A C 1
ATOM 2111 O O . THR A 1 298 ? -5.579 7.169 -3.298 1.00 96.56 298 THR A O 1
ATOM 2114 N N . THR A 1 299 ? -3.479 6.658 -3.871 1.00 96.50 299 THR A N 1
ATOM 2115 C CA . THR A 1 299 ? -3.133 6.012 -2.601 1.00 96.50 299 THR A CA 1
ATOM 2116 C C . THR A 1 299 ? -1.673 6.260 -2.250 1.00 96.50 299 THR A C 1
ATOM 2118 O O . THR A 1 299 ? -0.879 6.606 -3.124 1.00 96.50 299 THR A O 1
ATOM 2121 N N . GLY A 1 300 ? -1.334 6.151 -0.972 1.00 92.12 300 GLY A N 1
ATOM 2122 C CA . GLY A 1 300 ? 0.027 6.292 -0.460 1.00 92.12 300 GLY A CA 1
ATOM 2123 C C . GLY A 1 300 ? 0.041 6.642 1.023 1.00 92.12 300 GLY A C 1
ATOM 2124 O O . GLY A 1 300 ? -0.865 7.319 1.510 1.00 92.12 300 GLY A O 1
ATOM 2125 N N . SER A 1 301 ? 1.067 6.181 1.743 1.00 89.31 301 SER A N 1
ATOM 2126 C CA . SER A 1 301 ? 1.268 6.465 3.177 1.00 89.31 301 SER A CA 1
ATOM 2127 C C . SER A 1 301 ? 0.015 6.234 4.047 1.00 89.31 301 SER A C 1
ATOM 2129 O O . SER A 1 301 ? -0.347 7.063 4.880 1.00 89.31 301 SER A O 1
ATOM 2131 N N . GLY A 1 302 ? -0.686 5.125 3.807 1.00 89.12 302 GLY A N 1
ATOM 2132 C CA . GLY A 1 302 ? -1.881 4.730 4.554 1.00 89.12 302 GLY A CA 1
ATOM 2133 C C . GLY A 1 302 ? -3.171 5.470 4.216 1.00 89.12 302 GLY A C 1
ATOM 2134 O O . GLY A 1 302 ? -4.177 5.288 4.902 1.00 89.12 302 GLY A O 1
ATOM 2135 N N . LEU A 1 303 ? -3.158 6.284 3.160 1.00 95.12 303 LEU A N 1
ATOM 2136 C CA . LEU A 1 303 ? -4.320 7.008 2.665 1.00 95.12 303 LEU A CA 1
ATOM 2137 C C . LEU A 1 303 ? -4.823 6.410 1.353 1.00 95.12 303 LEU A C 1
ATOM 2139 O O . LEU A 1 303 ? -4.037 6.000 0.503 1.00 95.12 303 LEU A O 1
ATOM 2143 N N . LEU A 1 304 ? -6.139 6.453 1.162 1.00 96.44 304 LEU A N 1
ATOM 2144 C CA . LEU A 1 304 ? -6.814 6.117 -0.088 1.00 96.44 304 LEU A CA 1
ATOM 2145 C C . LEU A 1 304 ? -7.797 7.232 -0.450 1.00 96.44 304 LEU A C 1
ATOM 2147 O O . LEU A 1 304 ? -8.552 7.709 0.394 1.00 96.44 304 LEU A O 1
ATOM 2151 N N . SER A 1 305 ? -7.841 7.589 -1.725 1.00 95.50 305 SER A N 1
ATOM 2152 C CA . SER A 1 305 ? -8.903 8.386 -2.324 1.00 95.50 305 SER A CA 1
ATOM 2153 C C . SER A 1 305 ? -9.342 7.729 -3.624 1.00 95.50 305 SER A C 1
ATOM 2155 O O . SER A 1 305 ? -8.520 7.437 -4.494 1.00 95.50 305 SER A O 1
ATOM 2157 N N . VAL A 1 306 ? -10.641 7.500 -3.755 1.00 91.56 306 VAL A N 1
ATOM 2158 C CA . VAL A 1 306 ? -11.276 7.070 -4.998 1.00 91.56 306 VAL A CA 1
ATOM 2159 C C . VAL A 1 306 ? -12.191 8.204 -5.413 1.00 91.56 306 VAL A C 1
ATOM 2161 O O . VAL A 1 306 ? -13.267 8.383 -4.841 1.00 91.56 306 VAL A O 1
ATOM 2164 N N . GLU A 1 307 ? -11.724 9.005 -6.365 1.00 78.19 307 GLU A N 1
ATOM 2165 C CA . GLU A 1 307 ? -12.523 10.091 -6.921 1.00 78.19 307 GLU A CA 1
ATOM 2166 C C . GLU A 1 307 ? -13.451 9.506 -7.965 1.00 78.19 307 GLU A C 1
ATOM 2168 O O . GLU A 1 307 ? -12.959 8.948 -8.954 1.00 78.19 307 GLU A O 1
ATOM 2173 N N . HIS A 1 308 ? -14.776 9.638 -7.789 1.00 67.31 308 HIS A N 1
ATOM 2174 C CA . HIS A 1 308 ? -15.646 9.074 -8.800 1.00 67.31 308 HIS A CA 1
ATOM 2175 C C . HIS A 1 308 ? -16.894 9.790 -9.281 1.00 67.31 308 HIS A C 1
ATOM 2177 O O . HIS A 1 308 ? -17.498 10.638 -8.638 1.00 67.31 308 HIS A O 1
ATOM 2183 N N . ASN A 1 309 ? -17.234 9.458 -10.532 1.00 59.75 309 ASN A N 1
ATOM 2184 C CA . ASN A 1 309 ? -18.275 10.097 -11.320 1.00 59.75 309 ASN A CA 1
ATOM 2185 C C . ASN A 1 309 ? -19.524 9.199 -11.411 1.00 59.75 309 ASN A C 1
ATOM 2187 O O . ASN A 1 309 ? -19.623 8.137 -10.800 1.00 59.75 309 ASN A O 1
ATOM 2191 N N . ALA A 1 310 ? -20.529 9.639 -12.169 1.00 57.62 310 ALA A N 1
ATOM 2192 C CA . ALA A 1 310 ? -21.830 8.977 -12.251 1.00 57.62 310 ALA A CA 1
ATOM 2193 C C . ALA A 1 310 ? -21.810 7.507 -12.744 1.00 57.62 310 ALA A C 1
ATOM 2195 O O . ALA A 1 310 ? -22.843 6.844 -12.654 1.00 57.62 310 ALA A O 1
ATOM 2196 N N . ALA A 1 311 ? -20.692 6.981 -13.260 1.00 54.59 311 ALA A N 1
ATOM 2197 C CA . ALA A 1 311 ? -20.592 5.606 -13.755 1.00 54.59 311 ALA A CA 1
ATOM 2198 C C . ALA A 1 311 ? -20.345 4.536 -12.662 1.00 54.59 311 ALA A C 1
ATOM 2200 O O . ALA A 1 311 ? -20.452 3.349 -12.962 1.00 54.59 311 ALA A O 1
ATOM 2201 N N . HIS A 1 312 ? -20.116 4.920 -11.397 1.00 60.00 312 HIS A N 1
ATOM 2202 C CA . HIS A 1 312 ? -19.564 4.026 -10.353 1.00 60.00 312 HIS A CA 1
ATOM 2203 C C . HIS A 1 312 ? -20.477 3.877 -9.140 1.00 60.00 312 HIS A C 1
ATOM 2205 O O . HIS A 1 312 ? -20.066 3.939 -7.985 1.00 60.00 312 HIS A O 1
ATOM 2211 N N . SER A 1 313 ? -21.777 3.738 -9.398 1.00 66.69 313 SER A N 1
ATOM 2212 C CA . SER A 1 313 ? -22.833 3.683 -8.369 1.00 66.69 313 SER A CA 1
ATOM 2213 C C . SER A 1 313 ? -22.978 4.953 -7.506 1.00 66.69 313 SER A C 1
ATOM 2215 O O . SER A 1 313 ? -23.794 4.964 -6.576 1.00 66.69 313 SER A O 1
ATOM 2217 N N . GLY A 1 314 ? -22.232 6.018 -7.837 1.00 72.81 314 GLY A N 1
ATOM 2218 C CA . GLY A 1 314 ? -22.266 7.327 -7.183 1.00 72.81 314 GLY A CA 1
ATOM 2219 C C . GLY A 1 314 ? -21.703 7.332 -5.761 1.00 72.81 314 GLY A C 1
ATOM 2220 O O . GLY A 1 314 ? -22.286 8.005 -4.914 1.00 72.81 314 GLY A O 1
ATOM 2221 N N . VAL A 1 315 ? -20.658 6.540 -5.487 1.00 86.94 315 VAL A N 1
ATOM 2222 C CA . VAL A 1 315 ? -20.028 6.419 -4.161 1.00 86.94 315 VAL A CA 1
ATOM 2223 C C . VAL A 1 315 ? -18.557 6.834 -4.227 1.00 86.94 315 VAL A C 1
ATOM 2225 O O . VAL A 1 315 ? -17.757 6.120 -4.824 1.00 86.94 315 VAL A O 1
ATOM 2228 N N . ASP A 1 316 ? -18.214 7.947 -3.582 1.00 90.75 316 ASP A N 1
ATOM 2229 C CA . ASP A 1 316 ? -16.828 8.335 -3.299 1.00 90.75 316 ASP A CA 1
ATOM 2230 C C . ASP A 1 316 ? -16.282 7.524 -2.120 1.00 90.75 316 ASP A C 1
ATOM 2232 O O . ASP A 1 316 ? -17.044 7.119 -1.232 1.00 90.75 316 ASP A O 1
ATOM 2236 N N . ILE A 1 317 ? -14.967 7.287 -2.091 1.00 94.31 317 ILE A N 1
ATOM 2237 C CA . ILE A 1 317 ? -14.333 6.494 -1.031 1.00 94.31 317 ILE A CA 1
ATOM 2238 C C . ILE A 1 317 ? -13.064 7.177 -0.547 1.00 94.31 317 ILE A C 1
ATOM 2240 O O . ILE A 1 317 ? -12.185 7.503 -1.343 1.00 94.31 317 ILE A O 1
ATOM 2244 N N . THR A 1 318 ? -12.947 7.337 0.766 1.00 9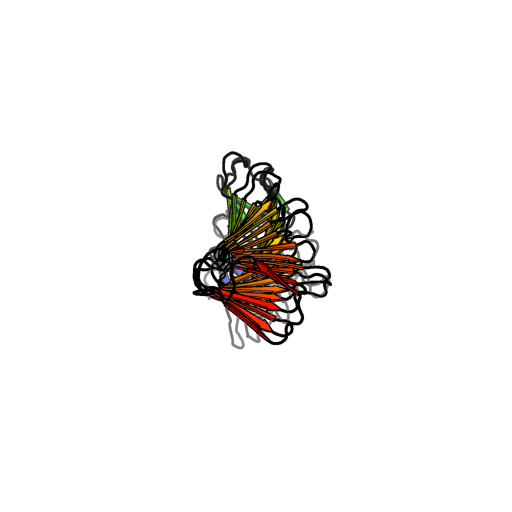6.50 318 THR A N 1
ATOM 2245 C CA . THR A 1 318 ? -11.710 7.774 1.420 1.00 96.50 318 THR A CA 1
ATOM 2246 C C . THR A 1 318 ? -11.253 6.712 2.406 1.00 96.50 318 THR A C 1
ATOM 2248 O O . THR A 1 318 ? -12.088 6.176 3.128 1.00 96.50 318 THR A O 1
ATOM 2251 N N . GLY A 1 319 ? -9.957 6.432 2.466 1.00 96.56 319 GLY A N 1
ATOM 2252 C CA . GLY A 1 319 ? -9.343 5.531 3.440 1.00 96.56 319 GLY A CA 1
ATOM 2253 C C . GLY A 1 319 ? -8.250 6.235 4.238 1.00 96.56 319 GLY A C 1
ATOM 2254 O O . GLY A 1 319 ? -7.532 7.065 3.676 1.00 96.56 319 GLY A O 1
ATOM 2255 N N . ALA A 1 320 ? -8.125 5.902 5.519 1.00 96.44 320 ALA A N 1
ATOM 2256 C CA . ALA A 1 320 ? -7.050 6.350 6.397 1.00 96.44 320 ALA A CA 1
ATOM 2257 C C . ALA A 1 320 ? -6.591 5.217 7.324 1.00 96.44 320 ALA A C 1
ATOM 2259 O O . ALA A 1 320 ? -7.371 4.308 7.609 1.00 96.44 320 ALA A O 1
ATOM 2260 N N . ASN A 1 321 ? -5.341 5.307 7.792 1.00 94.56 321 ASN A N 1
ATOM 2261 C CA . ASN A 1 321 ? -4.707 4.327 8.679 1.00 94.56 321 ASN A CA 1
ATOM 2262 C C . ASN A 1 321 ? -4.777 2.898 8.104 1.00 94.56 321 ASN A C 1
ATOM 2264 O O . ASN A 1 321 ? -5.347 1.998 8.704 1.00 94.56 321 ASN A O 1
ATOM 2268 N N . LEU A 1 322 ? -4.289 2.725 6.868 1.00 96.44 322 LEU A N 1
ATOM 2269 C CA . LEU A 1 322 ? -4.313 1.447 6.148 1.00 96.44 322 LEU A CA 1
ATOM 2270 C C . LEU A 1 322 ? -2.902 1.011 5.748 1.00 96.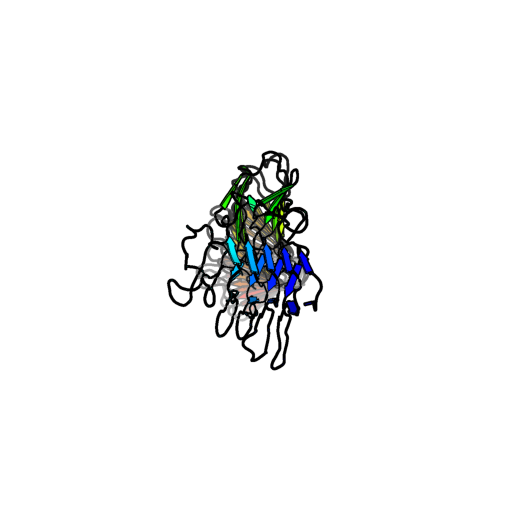44 322 LEU A C 1
ATOM 2272 O O . LEU A 1 322 ? -2.303 1.575 4.838 1.00 96.44 322 LEU A O 1
ATOM 2276 N N . GLU A 1 323 ? -2.373 -0.040 6.356 1.00 96.56 323 GLU A N 1
ATOM 2277 C CA . GLU A 1 323 ? -1.038 -0.552 6.022 1.00 96.56 323 GLU A CA 1
ATOM 2278 C C . GLU A 1 323 ? -1.034 -1.370 4.727 1.00 96.56 323 GLU A C 1
ATOM 2280 O O . GLU A 1 323 ? -0.009 -1.459 4.052 1.00 96.56 323 GLU A O 1
ATOM 2285 N N . VAL A 1 324 ? -2.162 -1.993 4.376 1.00 97.38 324 VAL A N 1
ATOM 2286 C CA . VAL A 1 324 ? -2.296 -2.792 3.153 1.00 97.38 324 VAL A CA 1
ATOM 2287 C C . VAL A 1 324 ? -3.541 -2.374 2.382 1.00 97.38 324 VAL A C 1
ATOM 2289 O O . VAL A 1 324 ? -4.663 -2.450 2.883 1.00 97.38 324 VAL A O 1
ATOM 2292 N N . ILE A 1 325 ? -3.361 -1.977 1.127 1.00 98.38 325 ILE A N 1
ATOM 2293 C CA . ILE A 1 325 ? -4.456 -1.613 0.227 1.00 98.38 325 ILE A CA 1
ATOM 2294 C C . ILE A 1 325 ? -4.425 -2.552 -0.975 1.00 98.38 325 ILE A C 1
ATOM 2296 O O . ILE A 1 325 ? -3.427 -2.656 -1.674 1.00 98.38 325 ILE A O 1
ATOM 2300 N N . ILE A 1 326 ? -5.531 -3.238 -1.234 1.00 98.25 326 ILE A N 1
ATOM 2301 C CA . ILE A 1 326 ? -5.690 -4.136 -2.377 1.00 98.25 326 ILE A CA 1
ATOM 2302 C C . ILE A 1 326 ? -6.790 -3.561 -3.258 1.00 98.25 326 ILE A C 1
ATOM 2304 O O . ILE A 1 326 ? -7.915 -3.377 -2.801 1.00 98.25 326 ILE A O 1
ATOM 2308 N N . LEU A 1 327 ? -6.471 -3.282 -4.516 1.00 97.94 327 LEU A N 1
ATOM 2309 C CA . LEU A 1 327 ? -7.380 -2.686 -5.489 1.00 97.94 327 LEU A CA 1
ATOM 2310 C C . LEU A 1 327 ? -7.669 -3.688 -6.607 1.00 97.94 327 LEU A C 1
ATOM 2312 O O . LEU A 1 327 ? -6.749 -4.170 -7.268 1.00 97.94 327 LEU A O 1
ATOM 2316 N N . ASP A 1 328 ? -8.942 -3.958 -6.867 1.00 97.00 328 ASP A N 1
ATOM 2317 C CA . ASP A 1 328 ? -9.398 -4.774 -7.993 1.00 97.00 328 ASP A CA 1
ATOM 2318 C C . ASP A 1 328 ? -10.344 -3.951 -8.869 1.00 97.00 328 ASP A C 1
ATOM 2320 O O . ASP A 1 328 ? -11.453 -3.633 -8.443 1.00 97.00 328 ASP A O 1
ATOM 2324 N N . GLY A 1 329 ? -9.906 -3.604 -10.081 1.00 93.25 329 GLY A N 1
ATOM 2325 C CA . GLY A 1 329 ? -10.655 -2.726 -10.981 1.00 93.25 329 GLY A CA 1
ATOM 2326 C C . GLY A 1 329 ? -11.912 -3.360 -11.573 1.00 93.25 329 GLY A C 1
ATOM 2327 O O . GLY A 1 329 ? -12.760 -2.649 -12.061 1.00 93.25 329 GLY A O 1
ATOM 2328 N N . GLN A 1 330 ? -12.090 -4.690 -11.559 1.00 92.88 330 GLN A N 1
ATOM 2329 C CA . GLN A 1 330 ? -13.271 -5.362 -12.152 1.00 92.88 330 GLN A CA 1
ATOM 2330 C C . GLN A 1 330 ? -13.576 -5.031 -13.639 1.00 92.88 330 GLN A C 1
ATOM 2332 O O . GLN A 1 330 ? -14.593 -5.483 -14.181 1.00 92.88 330 GLN A O 1
ATOM 2337 N N . GLY A 1 331 ? -12.645 -4.365 -14.330 1.00 88.94 331 GLY A N 1
ATOM 2338 C CA . GLY A 1 331 ? -12.707 -4.002 -15.740 1.00 88.94 331 GLY A CA 1
ATOM 2339 C C . GLY A 1 331 ? -13.168 -2.562 -15.940 1.00 88.94 331 GLY A C 1
ATOM 2340 O O . GLY A 1 331 ? -13.940 -2.033 -15.170 1.00 88.94 331 GLY A O 1
ATOM 2341 N N . GLY A 1 332 ? -12.759 -1.949 -17.041 1.00 88.81 332 GLY A N 1
ATOM 2342 C CA . GLY A 1 332 ? -12.860 -0.503 -17.182 1.00 88.81 332 GLY A CA 1
ATOM 2343 C C . GLY A 1 332 ? -11.531 0.029 -17.690 1.00 88.81 332 GLY A C 1
ATOM 2344 O O . GLY A 1 332 ? -10.614 -0.739 -17.983 1.00 88.81 332 GLY A O 1
ATOM 2345 N N . ASN A 1 333 ? -11.438 1.345 -17.856 1.00 89.88 333 ASN A N 1
ATOM 2346 C CA . ASN A 1 333 ? -10.156 2.004 -18.095 1.00 89.88 333 ASN A CA 1
ATOM 2347 C C . ASN A 1 333 ? -9.693 2.609 -16.774 1.00 89.88 333 ASN A C 1
ATOM 2349 O O . ASN A 1 333 ? -9.779 3.821 -16.582 1.00 89.88 333 ASN A O 1
ATOM 2353 N N . ASP A 1 334 ? -9.264 1.738 -15.872 1.00 92.81 334 ASP A N 1
ATOM 2354 C CA . ASP A 1 334 ? -8.978 2.096 -14.490 1.00 92.81 334 ASP A CA 1
ATOM 2355 C C . ASP A 1 334 ? -7.557 2.647 -14.372 1.00 92.81 334 ASP A C 1
ATOM 2357 O O . ASP A 1 334 ? -6.624 2.151 -15.008 1.00 92.81 334 ASP A O 1
ATOM 2361 N N . THR A 1 335 ? -7.372 3.678 -13.555 1.00 95.06 335 THR A N 1
ATOM 2362 C CA . THR A 1 335 ? -6.077 4.297 -13.274 1.00 95.06 335 THR A CA 1
ATOM 2363 C C . THR A 1 335 ? -5.840 4.384 -11.770 1.00 95.06 335 THR A C 1
ATOM 2365 O O . THR A 1 335 ? -6.751 4.688 -11.000 1.00 95.06 335 THR A O 1
ATOM 2368 N N . VAL A 1 336 ? -4.608 4.112 -11.343 1.00 96.88 336 VAL A N 1
ATOM 2369 C CA . VAL A 1 336 ? -4.168 4.296 -9.957 1.00 96.88 336 VAL A CA 1
ATOM 2370 C C . VAL A 1 336 ? -2.851 5.059 -9.909 1.00 96.88 336 VAL A C 1
ATOM 2372 O O . VAL A 1 336 ? -1.907 4.740 -10.635 1.00 96.88 336 VAL A O 1
ATOM 2375 N N . THR A 1 337 ? -2.787 6.057 -9.032 1.00 97.38 337 THR A N 1
ATOM 2376 C CA . THR A 1 337 ? -1.543 6.709 -8.617 1.00 97.38 337 THR A CA 1
ATOM 2377 C C . THR A 1 337 ? -1.128 6.161 -7.256 1.00 97.38 337 THR A C 1
ATOM 2379 O O . THR A 1 337 ? -1.878 6.269 -6.287 1.00 97.38 337 THR A O 1
ATOM 2382 N N . LEU A 1 338 ? 0.056 5.557 -7.211 1.00 97.00 338 LEU A N 1
ATOM 2383 C CA . LEU A 1 338 ? 0.703 4.987 -6.035 1.00 97.00 338 LEU A CA 1
ATOM 2384 C C . LEU A 1 338 ? 1.789 5.978 -5.599 1.00 97.00 338 LEU A C 1
ATOM 2386 O O . LEU A 1 338 ? 2.798 6.105 -6.292 1.00 97.00 338 LEU A O 1
ATOM 2390 N N . ASN A 1 339 ? 1.549 6.722 -4.522 1.00 95.19 339 ASN A N 1
ATOM 2391 C CA . ASN A 1 339 ? 2.523 7.652 -3.957 1.00 95.19 339 ASN A CA 1
ATOM 2392 C C . ASN A 1 339 ? 3.393 6.925 -2.933 1.00 95.19 339 ASN A C 1
ATOM 2394 O O . ASN A 1 339 ? 2.874 6.178 -2.097 1.00 95.19 339 ASN A O 1
ATOM 2398 N N . ASP A 1 340 ? 4.692 7.177 -3.008 1.00 92.12 340 ASP A N 1
ATOM 2399 C CA . ASP A 1 340 ? 5.692 6.587 -2.132 1.00 92.12 340 ASP A CA 1
ATOM 2400 C C . ASP A 1 340 ? 5.657 7.139 -0.698 1.00 92.12 340 ASP A C 1
ATOM 2402 O O . ASP A 1 340 ? 4.816 7.964 -0.312 1.00 92.12 340 ASP A O 1
ATOM 2406 N N . THR A 1 341 ? 6.568 6.623 0.123 1.00 92.62 341 THR A N 1
ATOM 2407 C CA . THR A 1 341 ? 6.901 7.214 1.415 1.00 92.62 341 THR A CA 1
ATOM 2408 C C . THR A 1 341 ? 8.105 8.147 1.254 1.00 92.62 341 THR A C 1
ATOM 2410 O O . THR A 1 341 ? 8.636 8.323 0.171 1.00 92.62 341 THR A O 1
ATOM 2413 N N . ALA A 1 342 ? 8.576 8.762 2.342 1.00 89.94 342 ALA A N 1
ATOM 2414 C CA . ALA A 1 342 ? 9.844 9.501 2.305 1.00 89.94 342 ALA A CA 1
ATOM 2415 C C . ALA A 1 342 ? 11.093 8.585 2.368 1.00 89.94 342 ALA A C 1
ATOM 2417 O O . ALA A 1 342 ? 12.212 9.088 2.505 1.00 89.94 342 ALA A O 1
ATOM 2418 N N . GLY A 1 343 ? 10.898 7.264 2.441 1.00 91.31 343 GLY A N 1
ATOM 2419 C CA . GLY A 1 343 ? 11.953 6.256 2.519 1.00 91.31 343 GLY A CA 1
ATOM 2420 C C . GLY A 1 343 ? 12.296 5.665 1.152 1.00 91.31 343 GLY A C 1
ATOM 2421 O O . GLY A 1 343 ? 11.867 6.164 0.131 1.00 91.31 343 GLY A O 1
ATOM 2422 N N . ASP A 1 344 ? 13.090 4.591 1.140 1.00 93.81 344 ASP A N 1
ATOM 2423 C CA . ASP A 1 344 ? 13.358 3.857 -0.101 1.00 93.81 344 ASP A CA 1
ATOM 2424 C C . ASP A 1 344 ? 12.151 2.966 -0.443 1.00 93.81 344 ASP A C 1
ATOM 2426 O O . ASP A 1 344 ? 11.827 2.030 0.304 1.00 93.81 344 ASP A O 1
ATOM 2430 N N . ASP A 1 345 ? 11.543 3.180 -1.600 1.00 95.44 345 ASP A N 1
ATOM 2431 C CA . ASP A 1 345 ? 10.341 2.495 -2.059 1.00 95.44 345 ASP A CA 1
ATOM 2432 C C . ASP A 1 345 ? 10.594 1.654 -3.322 1.00 95.44 345 ASP A C 1
ATOM 2434 O O . ASP A 1 345 ? 11.580 1.793 -4.060 1.00 95.44 345 ASP A O 1
ATOM 2438 N N . LYS A 1 346 ? 9.699 0.693 -3.574 1.00 96.75 346 LYS A N 1
ATOM 2439 C CA . LYS A 1 346 ? 9.757 -0.144 -4.777 1.00 96.75 346 LYS A CA 1
ATOM 2440 C C . LYS A 1 346 ? 8.405 -0.228 -5.452 1.00 96.75 346 LYS A C 1
ATOM 2442 O O . LYS A 1 346 ? 7.440 -0.698 -4.858 1.00 96.75 346 LYS A O 1
ATOM 2447 N N . PHE A 1 347 ? 8.379 0.102 -6.737 1.00 98.06 347 PHE A N 1
ATOM 2448 C CA . PHE A 1 347 ? 7.222 -0.054 -7.608 1.00 98.06 347 PHE A CA 1
ATOM 2449 C C . PHE A 1 347 ? 7.466 -1.167 -8.625 1.00 98.06 347 PHE A C 1
ATOM 2451 O O . PHE A 1 347 ? 8.432 -1.130 -9.386 1.00 98.06 347 PHE A O 1
ATOM 2458 N N . PHE A 1 348 ? 6.575 -2.152 -8.673 1.00 98.00 348 PHE A N 1
ATOM 2459 C CA . PHE A 1 348 ? 6.613 -3.239 -9.645 1.00 98.00 348 PHE A CA 1
ATOM 2460 C C . PHE A 1 348 ? 5.351 -3.204 -10.501 1.00 98.00 348 PHE A C 1
ATOM 2462 O O . PHE A 1 348 ? 4.257 -3.390 -9.980 1.00 98.00 348 PHE A O 1
ATOM 2469 N N . ALA A 1 349 ? 5.497 -3.060 -11.818 1.00 98.12 349 ALA A N 1
ATOM 2470 C CA . ALA A 1 349 ? 4.370 -3.044 -12.749 1.00 98.12 349 ALA A CA 1
ATOM 2471 C C . ALA A 1 349 ? 4.468 -4.171 -13.780 1.00 98.12 349 ALA A C 1
ATOM 2473 O O . ALA A 1 349 ? 5.444 -4.277 -14.527 1.00 98.12 349 ALA A O 1
ATOM 2474 N N . ARG A 1 350 ? 3.434 -5.010 -13.824 1.00 97.19 350 ARG A N 1
ATOM 2475 C CA . ARG A 1 350 ? 3.179 -6.018 -14.860 1.00 97.19 350 ARG A CA 1
ATOM 2476 C C . ARG A 1 350 ? 1.915 -5.621 -15.625 1.00 97.19 350 ARG A C 1
ATOM 2478 O O . ARG A 1 350 ? 1.080 -4.938 -15.040 1.00 97.19 350 ARG A O 1
ATOM 2485 N N . PRO A 1 351 ? 1.687 -6.153 -16.839 1.00 95.75 351 PRO A N 1
ATOM 2486 C CA . PRO A 1 351 ? 0.601 -5.703 -17.713 1.00 95.75 351 PRO A CA 1
ATOM 2487 C C . PRO A 1 351 ? -0.796 -5.606 -17.081 1.00 95.75 351 PRO A C 1
ATOM 2489 O O . PRO A 1 351 ? -1.582 -4.750 -17.461 1.00 95.75 351 PRO A O 1
ATOM 2492 N N . THR A 1 352 ? -1.139 -6.490 -16.141 1.00 94.62 352 THR A N 1
ATOM 2493 C CA . THR A 1 352 ? -2.475 -6.527 -15.514 1.00 94.62 352 THR A CA 1
ATOM 2494 C C . THR A 1 352 ? -2.443 -6.351 -13.999 1.00 94.62 352 THR A C 1
ATOM 2496 O O . THR A 1 352 ? -3.478 -6.496 -13.350 1.00 94.62 352 THR A O 1
ATOM 2499 N N . SER A 1 353 ? -1.266 -6.137 -13.411 1.00 97.25 353 SER A N 1
ATOM 2500 C CA . SER A 1 353 ? -1.112 -6.080 -11.958 1.00 97.25 353 SER A CA 1
ATOM 2501 C C . SER A 1 353 ? 0.186 -5.404 -11.559 1.00 97.25 353 SER A C 1
ATOM 2503 O O . SER A 1 353 ? 1.215 -5.624 -12.199 1.00 97.25 353 SER A O 1
ATOM 2505 N N . GLY A 1 354 ? 0.204 -4.732 -10.427 1.00 97.19 354 GLY A N 1
ATOM 2506 C CA . GLY A 1 354 ? 1.437 -4.232 -9.845 1.00 97.19 354 GLY A CA 1
ATOM 2507 C C . GLY A 1 354 ? 1.275 -3.933 -8.377 1.00 97.19 354 GLY A C 1
ATOM 2508 O O . GLY A 1 354 ? 0.189 -4.085 -7.825 1.00 97.19 354 GLY A O 1
ATOM 2509 N N . PHE A 1 355 ? 2.375 -3.535 -7.761 1.00 96.88 355 PHE A N 1
ATOM 2510 C CA . PHE A 1 355 ? 2.371 -3.139 -6.368 1.00 96.88 355 PHE A CA 1
ATOM 2511 C C . PHE A 1 355 ? 3.416 -2.067 -6.092 1.00 96.88 355 PHE A C 1
ATOM 2513 O O . PHE A 1 355 ? 4.417 -1.959 -6.811 1.00 96.88 355 PHE A O 1
ATOM 2520 N N . MET A 1 356 ? 3.181 -1.303 -5.033 1.00 96.94 356 MET A N 1
ATOM 2521 C CA . MET A 1 356 ? 4.163 -0.427 -4.408 1.00 96.94 356 MET A CA 1
ATOM 2522 C C . MET A 1 356 ? 4.332 -0.839 -2.950 1.00 96.94 356 MET A C 1
ATOM 2524 O O . MET A 1 356 ? 3.342 -1.098 -2.268 1.00 96.94 356 MET A O 1
ATOM 2528 N N . ILE A 1 357 ? 5.581 -0.937 -2.502 1.00 95.31 357 ILE A N 1
ATOM 2529 C CA . ILE A 1 357 ? 5.922 -1.297 -1.127 1.00 95.31 357 ILE A CA 1
ATOM 2530 C C . ILE A 1 357 ? 7.089 -0.446 -0.635 1.00 95.31 357 ILE A C 1
ATOM 2532 O O . ILE A 1 357 ? 8.086 -0.284 -1.352 1.00 95.31 357 ILE A O 1
ATOM 2536 N N . ASP A 1 358 ? 6.988 0.023 0.602 1.00 92.31 358 ASP A N 1
ATOM 2537 C CA . ASP A 1 358 ? 8.095 0.683 1.281 1.00 92.31 358 ASP A CA 1
ATOM 2538 C C . ASP A 1 358 ? 9.120 -0.353 1.761 1.00 92.31 358 ASP A C 1
ATOM 2540 O O . ASP A 1 358 ? 8.800 -1.469 2.180 1.00 92.31 358 ASP A O 1
ATOM 2544 N N . THR A 1 359 ? 10.410 -0.024 1.729 1.00 87.56 359 THR A N 1
ATOM 2545 C CA . THR A 1 359 ? 11.440 -0.995 2.144 1.00 87.56 359 THR A CA 1
ATOM 2546 C C . THR A 1 359 ? 11.362 -1.322 3.644 1.00 87.56 359 THR A C 1
ATOM 2548 O O . THR A 1 359 ? 11.872 -2.363 4.070 1.00 87.56 359 THR A O 1
ATOM 2551 N N . ALA A 1 360 ? 10.690 -0.486 4.446 1.00 87.69 360 ALA A N 1
ATOM 2552 C CA . ALA A 1 360 ? 10.395 -0.780 5.847 1.00 87.69 360 ALA A CA 1
ATOM 2553 C C . ALA A 1 360 ? 9.208 -1.753 6.039 1.00 87.69 360 ALA A C 1
ATOM 2555 O O . ALA A 1 360 ? 9.067 -2.301 7.135 1.00 87.69 360 ALA A O 1
ATOM 2556 N N . GLY A 1 361 ? 8.413 -2.031 4.999 1.00 84.50 361 GLY A N 1
ATOM 2557 C CA . GLY A 1 361 ? 7.280 -2.962 5.021 1.00 84.50 361 GLY A CA 1
ATOM 2558 C C . GLY A 1 361 ? 6.088 -2.484 5.856 1.00 84.50 361 GLY A C 1
ATOM 2559 O O . GLY A 1 361 ? 5.314 -3.317 6.351 1.00 84.50 361 GLY A O 1
ATOM 2560 N N . GLN A 1 362 ? 5.983 -1.171 6.067 1.00 88.31 362 GLN A N 1
ATOM 2561 C CA . GLN A 1 362 ? 4.873 -0.526 6.760 1.00 88.31 362 GLN A CA 1
ATOM 2562 C C . GLN A 1 362 ? 3.665 -0.377 5.839 1.00 88.31 362 GLN A C 1
ATOM 2564 O O . GLN A 1 362 ? 2.555 -0.642 6.287 1.00 88.31 362 GLN A O 1
ATOM 2569 N N . PHE A 1 363 ? 3.884 -0.029 4.569 1.00 93.31 363 PHE A N 1
ATOM 2570 C CA . PHE A 1 363 ? 2.823 0.250 3.610 1.00 93.31 363 PHE A CA 1
ATOM 2571 C C . PHE A 1 363 ? 2.997 -0.567 2.334 1.00 93.31 363 PHE A C 1
ATOM 2573 O O . PHE A 1 363 ? 4.057 -0.579 1.708 1.00 93.31 363 PHE A O 1
ATOM 2580 N N . GLU A 1 364 ? 1.920 -1.229 1.928 1.00 96.06 364 GLU A N 1
ATOM 2581 C CA . GLU A 1 364 ? 1.847 -2.003 0.697 1.00 96.06 364 GLU A CA 1
ATOM 2582 C C . GLU A 1 364 ? 0.545 -1.678 -0.031 1.00 96.06 364 GLU A C 1
ATOM 2584 O O . GLU A 1 364 ? -0.535 -1.647 0.558 1.00 96.06 364 GLU A O 1
ATOM 2589 N N . THR A 1 365 ? 0.636 -1.419 -1.331 1.00 97.38 365 THR A N 1
ATOM 2590 C CA . THR A 1 365 ? -0.538 -1.341 -2.197 1.00 97.38 365 THR A CA 1
ATOM 2591 C C . THR A 1 365 ? -0.393 -2.308 -3.354 1.00 97.38 365 THR A C 1
ATOM 2593 O O . THR A 1 365 ? 0.525 -2.153 -4.155 1.00 97.38 365 THR A O 1
ATOM 2596 N N . ASP A 1 366 ? -1.343 -3.228 -3.491 1.00 97.75 366 ASP A N 1
ATOM 2597 C CA . ASP A 1 366 ? -1.523 -4.095 -4.651 1.00 97.75 366 ASP A CA 1
ATOM 2598 C C . ASP A 1 366 ? -2.644 -3.558 -5.545 1.00 97.75 366 ASP A C 1
ATOM 2600 O O . ASP A 1 366 ? -3.726 -3.215 -5.071 1.00 97.75 366 ASP A O 1
ATOM 2604 N N . ALA A 1 367 ? -2.424 -3.541 -6.856 1.00 98.06 367 ALA A N 1
ATOM 2605 C CA . ALA A 1 367 ? -3.425 -3.130 -7.832 1.00 98.06 367 ALA A CA 1
ATOM 2606 C C . ALA A 1 367 ? -3.561 -4.154 -8.962 1.00 98.06 367 ALA A C 1
ATOM 2608 O O . ALA A 1 367 ? -2.570 -4.566 -9.568 1.00 98.06 367 ALA A O 1
ATOM 2609 N N . PHE A 1 368 ? -4.800 -4.526 -9.287 1.00 97.94 368 PHE A N 1
ATOM 2610 C CA . PHE A 1 368 ? -5.158 -5.474 -10.342 1.00 97.94 368 PHE A CA 1
ATOM 2611 C C . PHE A 1 368 ? -6.140 -4.836 -11.325 1.00 97.94 368 PHE A C 1
ATOM 2613 O O . PHE A 1 368 ? -7.171 -4.307 -10.923 1.00 97.94 368 PHE A O 1
ATOM 2620 N N . GLY A 1 369 ? -5.832 -4.906 -12.622 1.00 95.81 369 GLY A N 1
ATOM 2621 C CA . GLY A 1 369 ? -6.676 -4.326 -13.675 1.00 95.81 369 GLY A CA 1
ATOM 2622 C C . GLY A 1 369 ? -6.496 -2.821 -13.901 1.00 95.81 369 GLY A C 1
ATOM 2623 O O . GLY A 1 369 ? -7.204 -2.259 -14.724 1.00 95.81 369 GLY A O 1
ATOM 2624 N N . PHE A 1 370 ? -5.525 -2.182 -13.243 1.00 96.06 370 PHE A N 1
ATOM 2625 C CA . PHE A 1 370 ? -5.271 -0.746 -13.371 1.00 96.06 370 PHE A CA 1
ATOM 2626 C C . PHE A 1 370 ? -4.107 -0.423 -14.314 1.00 96.06 370 PHE A C 1
ATOM 2628 O O . PHE A 1 370 ? -3.069 -1.090 -14.319 1.00 96.06 370 PHE A O 1
ATOM 2635 N N . GLN A 1 371 ? -4.230 0.689 -15.036 1.00 97.00 371 GLN A N 1
ATOM 2636 C CA . GLN A 1 371 ? -3.081 1.477 -15.476 1.00 97.00 371 GLN A CA 1
ATOM 2637 C C . GLN A 1 371 ? -2.480 2.170 -14.251 1.00 97.00 371 GLN A C 1
ATOM 2639 O O . GLN A 1 371 ? -3.200 2.712 -13.419 1.00 97.00 371 GLN A O 1
ATOM 2644 N N . MET A 1 372 ? -1.159 2.139 -14.108 1.00 98.06 372 MET A N 1
ATOM 2645 C CA . MET A 1 372 ? -0.512 2.464 -12.831 1.00 98.06 372 MET A CA 1
ATOM 2646 C C . MET A 1 372 ? 0.500 3.577 -13.015 1.00 98.06 372 MET A C 1
ATOM 2648 O O . MET A 1 372 ? 1.293 3.531 -13.955 1.00 98.06 372 MET A O 1
ATOM 2652 N N . THR A 1 373 ? 0.506 4.526 -12.088 1.00 97.75 373 THR A N 1
ATOM 2653 C CA . THR A 1 373 ? 1.563 5.522 -11.939 1.00 97.75 373 THR A CA 1
ATOM 2654 C C . THR A 1 373 ? 2.215 5.342 -10.577 1.00 97.75 373 THR A C 1
ATOM 2656 O O . THR A 1 373 ? 1.563 5.581 -9.569 1.00 97.75 373 THR A O 1
ATOM 2659 N N . GLY A 1 374 ? 3.478 4.920 -10.540 1.00 95.56 374 GLY A N 1
ATOM 2660 C CA . GLY A 1 374 ? 4.310 5.025 -9.340 1.00 95.56 374 GLY A CA 1
ATOM 2661 C C . GLY A 1 374 ? 4.914 6.424 -9.268 1.00 95.56 374 GLY A C 1
ATOM 2662 O O . GLY A 1 374 ? 5.665 6.802 -10.169 1.00 95.56 374 GLY A O 1
ATOM 2663 N N . ALA A 1 375 ? 4.552 7.197 -8.251 1.00 94.00 375 ALA A N 1
ATOM 2664 C CA . ALA A 1 375 ? 5.012 8.564 -8.051 1.00 94.00 375 ALA A CA 1
ATOM 2665 C C . ALA A 1 375 ? 5.955 8.616 -6.847 1.00 94.00 375 ALA A C 1
ATOM 2667 O O . ALA A 1 375 ? 5.507 8.465 -5.712 1.00 94.00 375 ALA A O 1
ATOM 2668 N N . PHE A 1 376 ? 7.243 8.822 -7.125 1.00 91.19 376 PHE A N 1
ATOM 2669 C CA . PHE A 1 376 ? 8.279 8.927 -6.105 1.00 91.19 376 PHE A CA 1
ATOM 2670 C C . PHE A 1 376 ? 8.549 10.387 -5.718 1.00 91.19 376 PHE A C 1
ATOM 2672 O O . PHE A 1 376 ? 8.356 11.314 -6.524 1.00 91.19 376 PHE A O 1
ATOM 2679 N N . THR A 1 377 ? 8.993 10.600 -4.484 1.00 88.12 377 THR A N 1
ATOM 2680 C CA . THR A 1 377 ? 9.281 11.901 -3.889 1.00 88.12 377 THR A CA 1
ATOM 2681 C C . THR A 1 377 ? 10.732 11.994 -3.431 1.00 88.12 377 THR A C 1
ATOM 2683 O O . THR A 1 377 ? 11.494 12.782 -3.997 1.00 88.12 377 THR A O 1
ATOM 2686 N N . THR A 1 378 ? 11.123 11.236 -2.408 1.00 86.81 378 THR A N 1
ATOM 2687 C CA . THR A 1 378 ? 12.478 11.219 -1.850 1.00 86.81 378 THR A CA 1
ATOM 2688 C C . THR A 1 378 ? 12.824 9.816 -1.390 1.00 86.81 378 THR A C 1
ATOM 2690 O O . THR A 1 378 ? 12.059 9.245 -0.630 1.00 86.81 378 THR A O 1
ATOM 2693 N N . GLY A 1 379 ? 14.024 9.346 -1.701 1.00 88.69 379 GLY A N 1
ATOM 2694 C CA . GLY A 1 379 ? 14.445 7.987 -1.383 1.00 88.69 379 GLY A CA 1
ATOM 2695 C C . GLY A 1 379 ? 15.527 7.556 -2.363 1.00 88.69 379 GLY A C 1
ATOM 2696 O O . GLY A 1 379 ? 16.032 8.386 -3.118 1.00 88.69 379 GLY A O 1
ATOM 2697 N N . ASN A 1 380 ? 15.932 6.289 -2.305 1.00 91.62 380 ASN A N 1
ATOM 2698 C CA . ASN A 1 380 ? 16.584 5.597 -3.415 1.00 91.62 380 ASN A CA 1
ATOM 2699 C C . ASN A 1 380 ? 15.595 4.583 -3.993 1.00 91.62 380 ASN A C 1
ATOM 2701 O O . ASN A 1 380 ? 15.569 3.413 -3.588 1.00 91.62 380 ASN A O 1
ATOM 2705 N N . ASP A 1 381 ? 14.795 5.035 -4.947 1.00 94.69 381 ASP A N 1
ATOM 2706 C CA . ASP A 1 381 ? 13.591 4.337 -5.368 1.00 94.69 381 ASP A CA 1
ATOM 2707 C C . ASP A 1 381 ? 13.815 3.450 -6.590 1.00 94.69 381 ASP A C 1
ATOM 2709 O O . ASP A 1 381 ? 14.532 3.789 -7.540 1.00 94.69 381 ASP A O 1
ATOM 2713 N N . LEU A 1 382 ? 13.171 2.281 -6.580 1.00 96.38 382 LEU A N 1
ATOM 2714 C CA . LEU A 1 382 ? 13.244 1.305 -7.664 1.00 96.38 382 LEU A CA 1
ATOM 2715 C C . LEU A 1 382 ? 11.909 1.202 -8.402 1.00 96.38 382 LEU A C 1
ATOM 2717 O O . LEU A 1 382 ? 10.932 0.671 -7.875 1.00 96.38 382 LEU A O 1
ATOM 2721 N N . ALA A 1 383 ? 11.914 1.561 -9.683 1.00 97.94 383 ALA A N 1
ATOM 2722 C CA . ALA A 1 383 ? 10.873 1.194 -10.630 1.00 97.94 383 ALA A CA 1
ATOM 2723 C C . ALA A 1 383 ? 11.252 -0.100 -11.365 1.00 97.94 383 ALA A C 1
ATOM 2725 O O . ALA A 1 383 ? 12.322 -0.207 -11.971 1.00 97.94 383 ALA A O 1
ATOM 2726 N N . LYS A 1 384 ? 10.361 -1.094 -11.358 1.00 98.25 384 LYS A N 1
ATOM 2727 C CA . LYS A 1 384 ? 10.533 -2.337 -12.108 1.00 98.25 384 LYS A CA 1
ATOM 2728 C C . LYS A 1 384 ? 9.363 -2.619 -13.038 1.00 98.25 384 LYS A C 1
ATOM 2730 O O . LYS A 1 384 ? 8.239 -2.822 -12.587 1.00 98.25 384 LYS A O 1
ATOM 2735 N N . PHE A 1 385 ? 9.655 -2.737 -14.329 1.00 98.62 385 PHE A N 1
ATOM 2736 C CA . PHE A 1 385 ? 8.669 -3.008 -15.373 1.00 98.62 385 PHE A CA 1
ATOM 2737 C C . PHE A 1 385 ? 8.841 -4.384 -16.007 1.00 98.62 385 PHE A C 1
ATOM 2739 O O . PHE A 1 385 ? 9.961 -4.868 -16.194 1.00 98.62 385 PHE A O 1
ATOM 2746 N N . PHE A 1 386 ? 7.708 -4.995 -16.350 1.00 98.00 386 PHE A N 1
ATOM 2747 C CA . PHE A 1 386 ? 7.626 -6.257 -17.075 1.00 98.00 386 PHE A CA 1
ATOM 2748 C C . PHE A 1 386 ? 6.759 -6.091 -18.320 1.00 98.00 386 PHE A C 1
ATOM 2750 O O . PHE A 1 386 ? 5.689 -5.483 -18.258 1.00 98.00 386 PHE A O 1
ATOM 2757 N N . ASP A 1 387 ? 7.224 -6.665 -19.421 1.00 96.38 387 ASP A N 1
ATOM 2758 C CA . ASP A 1 387 ? 6.499 -6.760 -20.681 1.00 96.38 387 ASP A CA 1
ATOM 2759 C C . ASP A 1 387 ? 5.275 -7.689 -20.605 1.00 96.38 387 ASP A C 1
ATOM 2761 O O . ASP A 1 387 ? 5.014 -8.409 -19.631 1.00 96.38 387 ASP A O 1
ATOM 2765 N N . SER A 1 388 ? 4.495 -7.649 -21.676 1.00 96.50 388 SER A N 1
ATOM 2766 C CA . SER A 1 388 ? 3.492 -8.641 -22.021 1.00 96.50 388 SER A CA 1
ATOM 2767 C C . SER A 1 388 ? 4.102 -9.738 -22.898 1.00 96.50 388 SER A C 1
ATOM 2769 O O . SER A 1 388 ? 5.308 -9.909 -22.975 1.00 96.50 388 SER A O 1
ATOM 2771 N N . ALA A 1 389 ? 3.264 -10.569 -23.520 1.00 95.75 389 ALA A N 1
ATOM 2772 C CA . ALA A 1 389 ? 3.737 -11.507 -24.542 1.00 95.75 389 ALA A CA 1
ATOM 2773 C C . ALA A 1 389 ? 3.734 -10.902 -25.960 1.00 95.75 389 ALA A C 1
ATOM 2775 O O . ALA A 1 389 ? 4.132 -11.589 -26.905 1.00 95.75 389 ALA A O 1
ATOM 2776 N N . GLY A 1 390 ? 3.168 -9.699 -26.116 1.00 96.00 390 GLY A N 1
ATOM 2777 C CA . GLY A 1 390 ? 3.088 -8.957 -27.372 1.00 96.00 390 GLY A CA 1
ATOM 2778 C C . GLY A 1 390 ? 4.326 -8.095 -27.603 1.00 96.00 390 GLY A C 1
ATOM 2779 O O . GLY A 1 390 ? 5.322 -8.268 -26.927 1.00 96.00 390 GLY A O 1
ATOM 2780 N N . ASN A 1 391 ? 4.260 -7.188 -28.581 1.00 97.44 391 ASN A N 1
ATOM 2781 C CA . ASN A 1 391 ? 5.316 -6.195 -28.769 1.00 97.44 391 ASN A CA 1
ATOM 2782 C C . ASN A 1 391 ? 5.010 -4.971 -27.908 1.00 97.44 391 ASN A C 1
ATOM 2784 O O . ASN A 1 391 ? 3.966 -4.338 -28.095 1.00 97.44 391 ASN A O 1
ATOM 2788 N N . ASP A 1 392 ? 5.950 -4.618 -27.049 1.00 98.31 392 ASP A N 1
ATOM 2789 C CA . ASP A 1 392 ? 5.830 -3.546 -26.078 1.00 98.31 392 ASP A CA 1
ATOM 2790 C C . ASP A 1 392 ? 6.910 -2.478 -26.292 1.00 98.31 392 ASP A C 1
ATOM 2792 O O . ASP A 1 392 ? 7.976 -2.711 -26.875 1.00 98.31 392 ASP A O 1
ATOM 2796 N N . THR A 1 393 ? 6.614 -1.259 -25.845 1.00 98.56 393 THR A N 1
ATOM 2797 C CA . THR A 1 393 ? 7.527 -0.114 -25.934 1.00 98.56 393 THR A CA 1
ATOM 2798 C C . THR A 1 393 ? 7.823 0.432 -24.549 1.00 98.56 393 THR A C 1
ATOM 2800 O O . THR A 1 393 ? 6.905 0.769 -23.803 1.00 98.56 393 THR A O 1
ATOM 2803 N N . LEU A 1 394 ? 9.107 0.569 -24.226 1.00 98.75 394 LEU A N 1
ATOM 2804 C CA . LEU A 1 394 ? 9.587 1.321 -23.072 1.00 98.75 394 LEU A CA 1
ATOM 2805 C C . LEU A 1 394 ? 10.133 2.674 -23.538 1.00 98.75 394 LEU A C 1
ATOM 2807 O O . LEU A 1 394 ? 10.908 2.733 -24.489 1.00 98.75 394 LEU A O 1
ATOM 2811 N N . THR A 1 395 ? 9.781 3.751 -22.842 1.00 98.62 395 THR A N 1
ATOM 2812 C CA . THR A 1 395 ? 10.409 5.071 -22.991 1.00 98.62 395 THR A CA 1
ATOM 2813 C C . THR A 1 395 ? 10.789 5.608 -21.618 1.00 98.62 395 THR A C 1
ATOM 2815 O O . THR A 1 395 ? 9.910 5.746 -20.772 1.00 98.62 395 THR A O 1
ATOM 2818 N N . ALA A 1 396 ? 12.068 5.913 -21.391 1.00 98.12 396 ALA A N 1
ATOM 2819 C CA . ALA A 1 396 ? 12.584 6.353 -20.095 1.00 98.12 396 ALA A CA 1
ATOM 2820 C C . ALA A 1 396 ? 13.564 7.526 -20.211 1.00 98.12 396 ALA A C 1
ATOM 2822 O O . ALA A 1 396 ? 14.439 7.527 -21.073 1.00 98.12 396 ALA A O 1
ATOM 2823 N N . ASN A 1 397 ? 13.422 8.496 -19.313 1.00 95.25 397 ASN A N 1
ATOM 2824 C CA . ASN A 1 397 ? 14.353 9.593 -19.058 1.00 95.25 397 ASN A CA 1
ATOM 2825 C C . ASN A 1 397 ? 14.502 9.790 -17.529 1.00 95.25 397 ASN A C 1
ATOM 2827 O O . ASN A 1 397 ? 13.803 9.104 -16.774 1.00 95.25 397 ASN A O 1
ATOM 2831 N N . PRO A 1 398 ? 15.376 10.700 -17.048 1.00 91.25 398 PRO A N 1
ATOM 2832 C CA . PRO A 1 398 ? 15.710 10.815 -15.620 1.00 91.25 398 PRO A CA 1
ATOM 2833 C C . PRO A 1 398 ? 14.546 11.069 -14.668 1.00 91.25 398 PRO A C 1
ATOM 2835 O O . PRO A 1 398 ? 14.691 10.820 -13.480 1.00 91.25 398 PRO A O 1
ATOM 2838 N N . THR A 1 399 ? 13.407 11.559 -15.152 1.00 91.44 399 THR A N 1
ATOM 2839 C CA . THR A 1 399 ? 12.257 11.869 -14.296 1.00 91.44 399 THR A CA 1
ATOM 2840 C C . THR A 1 399 ? 11.043 11.004 -14.579 1.00 91.44 399 THR A C 1
ATOM 2842 O O . THR A 1 399 ? 10.141 10.958 -13.749 1.00 91.44 399 THR A O 1
ATOM 2845 N N . ILE A 1 400 ? 10.970 10.331 -15.728 1.00 96.94 400 ILE A N 1
ATOM 2846 C CA . ILE A 1 400 ? 9.800 9.536 -16.095 1.00 96.94 400 ILE A CA 1
ATOM 2847 C C . ILE A 1 400 ? 10.171 8.330 -16.955 1.00 96.94 400 ILE A C 1
ATOM 2849 O O . ILE A 1 400 ? 10.931 8.426 -17.918 1.00 96.94 400 ILE A O 1
ATOM 2853 N N . ALA A 1 401 ? 9.566 7.190 -16.636 1.00 98.31 401 ALA A N 1
ATOM 2854 C CA . ALA A 1 401 ? 9.605 5.978 -17.433 1.00 98.31 401 ALA A CA 1
ATOM 2855 C C . ALA A 1 401 ? 8.184 5.503 -17.699 1.00 98.31 401 ALA A C 1
ATOM 2857 O O . ALA A 1 401 ? 7.339 5.497 -16.809 1.00 98.31 401 ALA A O 1
ATOM 2858 N N . THR A 1 402 ? 7.932 5.080 -18.929 1.00 98.56 402 THR A N 1
ATOM 2859 C CA . THR A 1 402 ? 6.647 4.548 -19.375 1.00 98.56 402 THR A CA 1
ATOM 2860 C C . THR A 1 402 ? 6.870 3.221 -20.073 1.00 98.56 402 THR A C 1
ATOM 2862 O O . THR A 1 402 ? 7.761 3.112 -20.917 1.00 98.56 402 THR A O 1
ATOM 2865 N N . ILE A 1 403 ? 6.072 2.214 -19.727 1.00 98.50 403 ILE A N 1
ATOM 2866 C CA . ILE A 1 403 ? 5.975 0.964 -20.479 1.00 98.50 403 ILE A CA 1
ATOM 2867 C C . ILE A 1 403 ? 4.555 0.828 -21.014 1.00 98.50 403 ILE A C 1
ATOM 2869 O O . ILE A 1 403 ? 3.579 0.970 -20.273 1.00 98.50 403 ILE A O 1
ATOM 2873 N N . GLN A 1 404 ? 4.446 0.581 -22.313 1.00 98.06 404 GLN A N 1
ATOM 2874 C CA . GLN A 1 404 ? 3.178 0.496 -23.014 1.00 98.06 404 GLN A CA 1
ATOM 2875 C C . GLN A 1 404 ? 3.109 -0.776 -23.843 1.00 98.06 404 GLN A C 1
ATOM 2877 O O . GLN A 1 404 ? 4.035 -1.098 -24.589 1.00 98.06 404 GLN A O 1
ATOM 2882 N N . GLY A 1 405 ? 1.953 -1.424 -23.770 1.00 96.38 405 GLY A N 1
ATOM 2883 C CA . GLY A 1 405 ? 1.606 -2.557 -24.604 1.00 96.38 405 GLY A CA 1
ATOM 2884 C C . GLY A 1 405 ? 0.126 -2.600 -24.926 1.00 96.38 405 GLY A C 1
ATOM 2885 O O . GLY A 1 405 ? -0.633 -1.659 -24.680 1.00 96.38 405 GLY A O 1
ATOM 2886 N N . THR A 1 406 ? -0.320 -3.719 -25.489 1.00 92.75 406 THR A N 1
ATOM 2887 C CA . THR A 1 406 ? -1.749 -3.893 -25.767 1.00 92.75 406 THR A CA 1
ATOM 2888 C C . THR A 1 406 ? -2.521 -4.009 -24.453 1.00 92.75 406 THR A C 1
ATOM 2890 O O . THR A 1 406 ? -2.376 -4.992 -23.734 1.00 92.75 406 THR A O 1
ATOM 2893 N N . GLY A 1 407 ? -3.372 -3.022 -24.166 1.00 89.62 407 GLY A N 1
ATOM 2894 C CA . GLY A 1 407 ? -4.265 -3.033 -23.004 1.00 89.62 407 GLY A CA 1
ATOM 2895 C C . GLY A 1 407 ? -3.652 -2.525 -21.698 1.00 89.62 407 GLY A C 1
ATOM 2896 O O . GLY A 1 407 ? -4.348 -2.542 -20.690 1.00 89.62 407 GLY A O 1
ATOM 2897 N N . PHE A 1 408 ? -2.404 -2.045 -21.700 1.00 95.06 408 PHE A N 1
ATOM 2898 C CA . PHE A 1 408 ? -1.788 -1.468 -20.505 1.00 95.06 408 PHE A CA 1
ATOM 2899 C C . PHE A 1 408 ? -0.837 -0.314 -20.830 1.00 95.06 408 PHE A C 1
ATOM 2901 O O . PHE A 1 408 ? -0.198 -0.268 -21.885 1.00 95.06 408 PHE A O 1
ATOM 2908 N N . LEU A 1 409 ? -0.749 0.611 -19.881 1.00 97.19 409 LEU A N 1
ATOM 2909 C CA . LEU A 1 409 ? 0.219 1.694 -19.832 1.00 97.19 409 LEU A CA 1
ATOM 2910 C C . LEU A 1 409 ? 0.577 1.894 -18.360 1.00 97.19 409 LEU A C 1
ATOM 2912 O O . LEU A 1 409 ? -0.304 2.154 -17.538 1.00 97.19 409 LEU A O 1
ATOM 2916 N N . HIS A 1 410 ? 1.857 1.759 -18.027 1.00 98.38 410 HIS A N 1
ATOM 2917 C CA . HIS A 1 410 ? 2.354 2.043 -16.684 1.00 98.38 410 HIS A CA 1
ATOM 2918 C C . HIS A 1 410 ? 3.422 3.120 -16.738 1.00 98.38 410 HIS A C 1
ATOM 2920 O O . HIS A 1 410 ? 4.213 3.177 -17.680 1.00 98.38 410 HIS A O 1
ATOM 2926 N N . THR A 1 411 ? 3.433 3.958 -15.711 1.00 98.50 411 THR A N 1
ATOM 2927 C CA . THR A 1 411 ? 4.319 5.106 -15.574 1.00 98.50 411 THR A CA 1
ATOM 2928 C C . THR A 1 411 ? 5.029 5.038 -14.228 1.00 98.50 411 THR A C 1
ATOM 2930 O O . THR A 1 411 ? 4.427 4.674 -13.225 1.00 98.50 411 THR A O 1
ATOM 2933 N N . ALA A 1 412 ? 6.305 5.392 -14.195 1.00 98.19 412 ALA A N 1
ATOM 2934 C CA . ALA A 1 412 ? 7.064 5.647 -12.979 1.00 98.19 412 ALA A CA 1
ATOM 2935 C C . ALA A 1 412 ? 7.646 7.059 -13.074 1.00 98.19 412 ALA A C 1
ATOM 2937 O O . ALA A 1 412 ? 8.142 7.431 -14.139 1.00 98.19 412 ALA A O 1
ATOM 2938 N N . GLN A 1 413 ? 7.570 7.839 -12.000 1.00 97.00 413 GLN A N 1
ATOM 2939 C CA . GLN A 1 413 ? 8.017 9.233 -11.950 1.00 97.00 413 GLN A CA 1
ATOM 2940 C C . GLN A 1 413 ? 9.005 9.439 -10.803 1.00 97.00 413 GLN A C 1
ATOM 2942 O O . GLN A 1 413 ? 8.723 8.990 -9.703 1.00 97.00 413 GLN A O 1
ATOM 2947 N N . ASN A 1 414 ? 10.104 10.155 -11.051 1.00 94.44 414 ASN A N 1
ATOM 2948 C CA . ASN A 1 414 ? 11.147 10.529 -10.081 1.00 94.44 414 ASN A CA 1
ATOM 2949 C C . ASN A 1 414 ? 11.877 9.356 -9.395 1.00 94.44 414 ASN A C 1
ATOM 2951 O O . ASN A 1 414 ? 12.322 9.493 -8.266 1.00 94.44 414 ASN A O 1
ATOM 2955 N N . PHE A 1 415 ? 12.005 8.213 -10.068 1.00 94.38 415 PHE A N 1
ATOM 2956 C CA . PHE A 1 415 ? 12.769 7.062 -9.574 1.00 94.38 415 PHE A CA 1
ATOM 2957 C C . PHE A 1 415 ? 14.282 7.258 -9.761 1.00 94.38 415 PHE A C 1
ATOM 2959 O O . PHE A 1 415 ? 14.714 7.881 -10.732 1.00 94.38 415 PHE A O 1
ATOM 2966 N N . ASP A 1 416 ? 15.092 6.609 -8.924 1.00 94.00 416 ASP A N 1
ATOM 2967 C CA . ASP A 1 416 ? 16.553 6.564 -9.086 1.00 94.00 416 ASP A CA 1
ATOM 2968 C C . ASP A 1 416 ? 17.000 5.379 -9.950 1.00 94.00 416 ASP A C 1
ATOM 2970 O O . ASP A 1 416 ? 17.950 5.459 -10.737 1.00 94.00 416 ASP A O 1
ATOM 2974 N N . VAL A 1 417 ? 16.319 4.239 -9.816 1.00 96.12 417 VAL A N 1
ATOM 2975 C CA . VAL A 1 417 ? 16.676 3.002 -10.513 1.00 96.12 417 VAL A CA 1
ATOM 2976 C C . VAL A 1 417 ? 15.497 2.496 -11.328 1.00 96.12 417 VAL A C 1
ATOM 2978 O O . VAL A 1 417 ? 14.404 2.291 -10.808 1.00 96.12 417 VAL A O 1
ATOM 2981 N N . LEU A 1 418 ? 15.742 2.218 -12.608 1.00 98.31 418 LEU A N 1
ATOM 2982 C CA . LEU A 1 418 ? 14.804 1.515 -13.477 1.00 98.31 418 LEU A CA 1
ATOM 2983 C C . LEU A 1 418 ? 15.360 0.145 -13.839 1.00 98.31 418 LEU A C 1
ATOM 2985 O O . LEU A 1 418 ? 16.460 0.031 -14.377 1.00 98.31 418 LEU A O 1
ATOM 2989 N N . VAL A 1 419 ? 14.559 -0.893 -13.633 1.00 98.38 419 VAL A N 1
ATOM 2990 C CA . VAL A 1 419 ? 14.809 -2.225 -14.187 1.00 98.38 419 VAL A CA 1
ATOM 2991 C C . VAL A 1 419 ? 13.637 -2.601 -15.081 1.00 98.38 419 VAL A C 1
ATOM 2993 O O . VAL A 1 419 ? 12.539 -2.856 -14.595 1.00 98.38 419 VAL A O 1
ATOM 2996 N N . ALA A 1 420 ? 13.857 -2.684 -16.386 1.00 98.25 420 ALA A N 1
ATOM 2997 C CA . ALA A 1 420 ? 12.829 -3.084 -17.340 1.00 98.25 420 ALA A CA 1
ATOM 2998 C C . ALA A 1 420 ? 13.177 -4.444 -17.952 1.00 98.25 420 ALA A C 1
ATOM 3000 O O . ALA A 1 420 ? 14.293 -4.643 -18.433 1.00 98.25 420 ALA A O 1
ATOM 3001 N N . GLN A 1 421 ? 12.233 -5.387 -17.913 1.00 98.06 421 GLN A N 1
ATOM 3002 C CA . GLN A 1 421 ? 12.437 -6.758 -18.380 1.00 98.06 421 GLN A CA 1
ATOM 3003 C C . GLN A 1 421 ? 11.482 -7.104 -19.518 1.00 98.06 421 GLN A C 1
ATOM 3005 O O . GLN A 1 421 ? 10.269 -7.103 -19.323 1.00 98.06 421 GLN A O 1
ATOM 3010 N N . SER A 1 422 ? 12.063 -7.484 -20.653 1.00 96.31 422 SER A N 1
ATOM 3011 C CA . SER A 1 422 ? 11.404 -8.125 -21.785 1.00 96.31 422 SER A CA 1
ATOM 3012 C C . SER A 1 422 ? 11.757 -9.618 -21.830 1.00 96.31 422 SER A C 1
ATOM 3014 O O . SER A 1 422 ? 12.889 -10.032 -21.556 1.00 96.31 422 SER A O 1
ATOM 3016 N N . ARG A 1 423 ? 10.768 -10.467 -22.109 1.00 90.88 423 ARG A N 1
ATOM 3017 C CA . ARG A 1 423 ? 10.888 -11.930 -22.180 1.00 90.88 423 ARG A CA 1
ATOM 3018 C C . ARG A 1 423 ? 10.310 -12.501 -23.465 1.00 90.88 423 ARG A C 1
ATOM 3020 O O . ARG A 1 423 ? 10.719 -13.606 -23.843 1.00 90.88 423 ARG A O 1
ATOM 3027 N N . ARG A 1 424 ? 9.327 -11.843 -24.087 1.00 89.75 424 ARG A N 1
ATOM 3028 C CA . ARG A 1 424 ? 8.659 -12.319 -25.305 1.00 89.75 424 ARG A CA 1
ATOM 3029 C C . ARG A 1 424 ? 8.119 -11.140 -26.096 1.00 89.75 424 ARG A C 1
ATOM 3031 O O . ARG A 1 424 ? 7.476 -10.288 -25.527 1.00 89.75 424 ARG A O 1
ATOM 3038 N N . GLY A 1 425 ? 8.244 -11.217 -27.415 1.00 92.38 425 GLY A N 1
ATOM 3039 C CA . GLY A 1 425 ? 7.875 -10.110 -28.287 1.00 92.38 425 GLY A CA 1
ATOM 3040 C C . GLY A 1 425 ? 9.103 -9.566 -28.996 1.00 92.38 425 GLY A C 1
ATOM 3041 O O . GLY A 1 425 ? 10.224 -10.044 -28.807 1.00 92.38 425 GLY A O 1
ATOM 3042 N N . SER A 1 426 ? 8.875 -8.609 -29.883 1.00 95.50 426 SER A N 1
ATOM 3043 C CA . SER A 1 426 ? 9.922 -7.810 -30.511 1.00 95.50 426 SER A CA 1
ATOM 3044 C C . SER A 1 426 ? 9.874 -6.411 -29.913 1.00 95.50 426 SER A C 1
ATOM 3046 O O . SER A 1 426 ? 9.414 -5.469 -30.561 1.00 95.50 426 SER A O 1
ATOM 3048 N N . ASP A 1 427 ? 10.327 -6.306 -28.669 1.00 98.12 427 ASP A N 1
ATOM 3049 C CA . ASP A 1 427 ? 10.160 -5.100 -27.861 1.00 98.12 427 ASP A CA 1
ATOM 3050 C C . ASP A 1 427 ? 11.239 -4.059 -28.134 1.00 98.12 427 ASP A C 1
ATOM 3052 O O . ASP A 1 427 ? 12.380 -4.378 -28.501 1.00 98.12 427 ASP A O 1
ATOM 3056 N N . VAL A 1 428 ? 10.871 -2.798 -27.919 1.00 98.56 428 VAL A N 1
ATOM 3057 C CA . VAL A 1 428 ? 11.745 -1.644 -28.138 1.00 98.56 428 VAL A CA 1
ATOM 3058 C C . VAL A 1 428 ? 11.870 -0.829 -26.857 1.00 98.56 428 VAL A C 1
ATOM 3060 O O . VAL A 1 428 ? 10.869 -0.497 -26.227 1.00 98.56 428 VAL A O 1
ATOM 3063 N N . ALA A 1 429 ? 13.099 -0.469 -26.492 1.00 98.69 429 ALA A N 1
ATOM 3064 C CA . ALA A 1 429 ? 13.373 0.494 -25.433 1.00 98.69 429 ALA A CA 1
ATOM 3065 C C . ALA A 1 429 ? 13.987 1.777 -26.002 1.00 98.69 429 ALA A C 1
ATOM 3067 O O . ALA A 1 429 ? 14.929 1.725 -26.793 1.00 98.69 429 ALA A O 1
ATOM 3068 N N . HIS A 1 430 ? 13.476 2.923 -25.565 1.00 98.62 430 HIS A N 1
ATOM 3069 C CA . HIS A 1 430 ? 14.040 4.249 -25.785 1.00 98.62 430 HIS A CA 1
ATOM 3070 C C . HIS A 1 430 ? 14.517 4.803 -24.440 1.00 98.62 430 HIS A C 1
ATOM 3072 O O . HIS A 1 430 ? 13.705 5.011 -23.540 1.00 98.62 430 HIS A O 1
ATOM 3078 N N . ALA A 1 431 ? 15.821 5.013 -24.291 1.00 98.25 431 ALA A N 1
ATOM 3079 C CA . ALA A 1 431 ? 16.443 5.476 -23.057 1.00 98.25 431 ALA A CA 1
ATOM 3080 C C . ALA A 1 431 ? 17.184 6.792 -23.298 1.00 98.25 431 ALA A C 1
ATOM 3082 O O . ALA A 1 431 ? 18.062 6.866 -24.152 1.00 98.25 431 ALA A O 1
ATOM 3083 N N . PHE A 1 432 ? 16.835 7.821 -22.540 1.00 98.06 432 PHE A N 1
ATOM 3084 C CA . PHE A 1 432 ? 17.411 9.154 -22.657 1.00 98.06 432 PHE A CA 1
ATOM 3085 C C . PHE A 1 432 ? 18.272 9.454 -21.434 1.00 98.06 432 PHE A C 1
ATOM 3087 O O . PHE A 1 432 ? 17.853 9.202 -20.304 1.00 98.06 432 PHE A O 1
ATOM 3094 N N . GLY A 1 433 ? 19.471 9.972 -21.680 1.00 96.25 433 GLY A N 1
ATOM 3095 C CA . GLY A 1 433 ? 20.411 10.417 -20.666 1.00 96.25 433 GLY A CA 1
ATOM 3096 C C . GLY A 1 433 ? 20.074 11.795 -20.094 1.00 96.25 433 GLY A C 1
ATOM 3097 O O . GLY A 1 433 ? 18.910 12.178 -19.950 1.00 96.25 433 GLY A O 1
ATOM 3098 N N . THR A 1 434 ? 21.110 12.548 -19.753 1.00 95.88 434 THR A N 1
ATOM 3099 C CA . THR A 1 434 ? 21.061 13.902 -19.199 1.00 95.88 434 THR A CA 1
ATOM 3100 C C . THR A 1 434 ? 21.791 14.879 -20.115 1.00 95.88 434 THR A C 1
ATOM 3102 O O . THR A 1 434 ? 22.254 14.534 -21.183 1.00 95.88 434 THR A O 1
ATOM 3105 N N . THR A 1 435 ? 21.897 16.147 -19.723 1.00 95.50 435 THR A N 1
ATOM 3106 C CA . THR A 1 435 ? 22.788 17.100 -20.410 1.00 95.50 435 THR A CA 1
ATOM 3107 C C . THR A 1 435 ? 24.232 17.048 -19.886 1.00 95.50 435 THR A C 1
ATOM 3109 O O . THR A 1 435 ? 25.002 17.981 -20.127 1.00 95.50 435 THR A O 1
ATOM 3112 N N . GLY A 1 436 ? 24.559 16.056 -19.055 1.00 95.38 436 GLY A N 1
ATOM 3113 C CA . GLY A 1 436 ? 25.888 15.815 -18.503 1.00 95.38 436 GLY A CA 1
ATOM 3114 C C . GLY A 1 436 ? 26.451 14.486 -19.000 1.00 95.38 436 GLY A C 1
ATOM 3115 O O . GLY A 1 436 ? 25.822 13.796 -19.779 1.00 95.38 436 GLY A O 1
ATOM 3116 N N . ASN A 1 437 ? 27.643 14.119 -18.527 1.00 96.50 437 ASN A N 1
ATOM 3117 C CA . ASN A 1 437 ? 28.321 12.921 -19.023 1.00 96.50 437 ASN A CA 1
ATOM 3118 C C . ASN A 1 437 ? 27.608 11.632 -18.593 1.00 96.50 437 ASN A C 1
ATOM 3120 O O . ASN A 1 437 ? 27.613 11.284 -17.407 1.00 96.50 437 ASN A O 1
ATOM 3124 N N . ASP A 1 438 ? 27.136 10.878 -19.571 1.00 97.62 438 ASP A N 1
ATOM 3125 C CA . ASP A 1 438 ? 26.445 9.613 -19.406 1.00 97.62 438 ASP A CA 1
ATOM 3126 C C . ASP A 1 438 ? 27.282 8.430 -19.908 1.00 97.62 438 ASP A C 1
ATOM 3128 O O . ASP A 1 438 ? 28.201 8.542 -20.731 1.00 97.62 438 ASP A O 1
ATOM 3132 N N . ALA A 1 439 ? 26.964 7.245 -19.392 1.00 98.25 439 ALA A N 1
ATOM 3133 C CA . ALA A 1 439 ? 27.601 6.000 -19.789 1.00 98.25 439 ALA A CA 1
ATOM 3134 C C . ALA A 1 439 ? 26.559 4.969 -20.224 1.00 98.25 439 ALA A C 1
ATOM 3136 O O . ALA A 1 439 ? 25.685 4.593 -19.443 1.00 98.25 439 ALA A O 1
ATOM 3137 N N . PHE A 1 440 ? 26.712 4.447 -21.441 1.00 98.69 440 PHE A N 1
ATOM 3138 C CA . PHE A 1 440 ? 25.945 3.319 -21.955 1.00 98.69 440 PHE A CA 1
ATOM 3139 C C . PHE A 1 440 ? 26.845 2.091 -22.103 1.00 98.69 440 PHE A C 1
ATOM 3141 O O . PHE A 1 440 ? 27.904 2.145 -22.725 1.00 98.69 440 PHE A O 1
ATOM 3148 N N . THR A 1 441 ? 26.438 0.951 -21.552 1.00 98.62 441 THR A N 1
ATOM 3149 C CA . THR A 1 441 ? 27.089 -0.342 -21.796 1.00 98.62 441 THR A CA 1
ATOM 3150 C C . THR A 1 441 ? 26.065 -1.343 -22.292 1.00 98.62 441 THR A C 1
ATOM 3152 O O . THR A 1 441 ? 25.100 -1.626 -21.591 1.00 98.62 441 THR A O 1
ATOM 3155 N N . GLY A 1 442 ? 26.295 -1.925 -23.466 1.00 98.06 442 GLY A N 1
ATOM 3156 C CA . GLY A 1 442 ? 25.365 -2.862 -24.085 1.00 98.06 442 GLY A CA 1
ATOM 3157 C C . GLY A 1 442 ? 26.030 -4.156 -24.543 1.00 98.06 442 GLY A C 1
ATOM 3158 O O . GLY A 1 442 ? 27.150 -4.150 -25.056 1.00 98.06 442 GLY A O 1
ATOM 3159 N N . ARG A 1 443 ? 25.323 -5.270 -24.354 1.00 97.25 443 ARG A N 1
ATOM 3160 C CA . ARG A 1 443 ? 25.648 -6.605 -24.874 1.00 97.25 443 ARG A CA 1
ATOM 3161 C C . ARG A 1 443 ? 24.369 -7.313 -25.317 1.00 97.25 443 ARG A C 1
ATOM 3163 O O . ARG A 1 443 ? 23.274 -6.811 -25.075 1.00 97.25 443 ARG A O 1
ATOM 3170 N N . ALA A 1 444 ? 24.495 -8.502 -25.903 1.00 94.81 444 ALA A N 1
ATOM 3171 C CA . ALA A 1 444 ? 23.336 -9.320 -26.264 1.00 94.81 444 ALA A CA 1
ATOM 3172 C C . ALA A 1 444 ? 22.361 -9.478 -25.075 1.00 94.81 444 ALA A C 1
ATOM 3174 O O . ALA A 1 444 ? 22.719 -10.028 -24.029 1.00 94.81 444 ALA A O 1
ATOM 3175 N N . GLY A 1 445 ? 21.144 -8.955 -25.246 1.00 91.88 445 GLY A N 1
ATOM 3176 C CA . GLY A 1 445 ? 20.032 -9.048 -24.303 1.00 91.88 445 GLY A CA 1
ATOM 3177 C C . GLY A 1 445 ? 20.132 -8.215 -23.027 1.00 91.88 445 GLY A C 1
ATOM 3178 O O . GLY A 1 445 ? 19.234 -8.334 -22.203 1.00 91.88 445 GLY A O 1
ATOM 3179 N N . ILE A 1 446 ? 21.183 -7.417 -22.810 1.00 96.44 446 ILE A N 1
ATOM 3180 C CA . ILE A 1 446 ? 21.314 -6.580 -21.604 1.00 96.44 446 ILE A CA 1
ATOM 3181 C C . ILE A 1 446 ? 21.998 -5.266 -21.969 1.00 96.44 446 ILE A C 1
ATOM 3183 O O . ILE A 1 446 ? 23.108 -5.274 -22.510 1.00 96.44 446 ILE A O 1
ATOM 3187 N N . ALA A 1 447 ? 21.392 -4.147 -21.588 1.00 98.06 447 ALA A N 1
ATOM 3188 C CA . ALA A 1 447 ? 22.038 -2.844 -21.623 1.00 98.06 447 ALA A CA 1
ATOM 3189 C C . ALA A 1 447 ? 21.845 -2.074 -20.319 1.00 98.06 447 ALA A C 1
ATOM 3191 O O . ALA A 1 447 ? 20.868 -2.269 -19.600 1.00 98.06 447 ALA A O 1
ATOM 3192 N N . VAL A 1 448 ? 22.798 -1.192 -20.035 1.00 98.44 448 VAL A N 1
ATOM 3193 C CA . VAL A 1 448 ? 22.749 -0.263 -18.912 1.00 98.44 448 VAL A CA 1
ATOM 3194 C C . VAL A 1 448 ? 23.040 1.144 -19.416 1.00 98.44 448 VAL A C 1
ATOM 3196 O O . VAL A 1 448 ? 24.085 1.348 -20.033 1.00 98.44 448 VAL A O 1
ATOM 3199 N N . LEU A 1 449 ? 22.144 2.092 -19.139 1.00 98.31 449 LEU A N 1
ATOM 3200 C CA . LEU A 1 449 ? 22.395 3.531 -19.264 1.00 98.31 449 LEU A CA 1
ATOM 3201 C C . LEU A 1 449 ? 22.464 4.117 -17.855 1.00 98.31 449 LEU A C 1
ATOM 3203 O O . LEU A 1 449 ? 21.572 3.878 -17.045 1.00 98.31 449 LEU A O 1
ATOM 3207 N N . SER A 1 450 ? 23.518 4.856 -17.540 1.00 96.69 450 SER A N 1
ATOM 3208 C CA . SER A 1 450 ? 23.714 5.381 -16.190 1.00 96.69 450 SER A CA 1
ATOM 3209 C C . SER A 1 450 ? 24.418 6.724 -16.191 1.00 96.69 450 SER A C 1
ATOM 3211 O O . SER A 1 450 ? 25.304 6.958 -17.015 1.00 96.69 450 SER A O 1
ATOM 3213 N N . SER A 1 451 ? 24.084 7.532 -15.191 1.00 94.56 451 SER A N 1
ATOM 3214 C CA . SER A 1 451 ? 24.744 8.795 -14.876 1.00 94.56 451 SER A CA 1
ATOM 3215 C C . SER A 1 451 ? 24.787 8.999 -13.363 1.00 94.56 451 SER A C 1
ATOM 3217 O O . SER A 1 451 ? 24.492 8.092 -12.580 1.00 94.56 451 SER A O 1
ATOM 3219 N N . THR A 1 452 ? 25.150 10.201 -12.924 1.00 88.25 452 THR A N 1
ATOM 3220 C CA . THR A 1 452 ? 24.958 10.578 -11.520 1.00 88.25 452 THR A CA 1
ATOM 3221 C C . THR A 1 452 ? 23.463 10.758 -11.252 1.00 88.25 452 THR A C 1
ATOM 3223 O O . THR A 1 452 ? 22.830 11.589 -11.892 1.00 88.25 452 THR A O 1
ATOM 3226 N N . GLY A 1 453 ? 22.912 10.002 -10.300 1.00 84.00 453 GLY A N 1
ATOM 3227 C CA . GLY A 1 453 ? 21.512 10.130 -9.876 1.00 84.00 453 GLY A CA 1
ATOM 3228 C C . GLY A 1 453 ? 20.502 9.279 -10.648 1.00 84.00 453 GLY A C 1
ATOM 3229 O O . GLY A 1 453 ? 19.329 9.345 -10.322 1.00 84.00 453 GLY A O 1
ATOM 3230 N N . PHE A 1 454 ? 20.920 8.466 -11.630 1.00 91.12 454 PHE A N 1
ATOM 3231 C CA . PHE A 1 454 ? 20.038 7.427 -12.172 1.00 91.12 454 PHE A CA 1
ATOM 3232 C C . PHE A 1 454 ? 20.787 6.211 -12.732 1.00 91.12 454 PHE A C 1
ATOM 3234 O O . PHE A 1 454 ? 21.935 6.302 -13.186 1.00 91.12 454 PHE A O 1
ATOM 3241 N N . ASN A 1 455 ? 20.105 5.063 -12.760 1.00 95.88 455 ASN A N 1
ATOM 3242 C CA . ASN A 1 455 ? 20.586 3.839 -13.400 1.00 95.88 455 ASN A CA 1
ATOM 3243 C C . ASN A 1 455 ? 19.446 3.073 -14.086 1.00 95.88 455 ASN A C 1
ATOM 3245 O O . ASN A 1 455 ? 18.489 2.671 -13.427 1.00 95.88 455 ASN A O 1
ATOM 3249 N N . TYR A 1 456 ? 19.554 2.841 -15.397 1.00 97.44 456 TYR A N 1
ATOM 3250 C CA . TYR A 1 456 ? 18.593 2.041 -16.160 1.00 97.44 456 TYR A CA 1
ATOM 3251 C C . TYR A 1 456 ? 19.214 0.723 -16.567 1.00 97.44 456 TYR A C 1
ATOM 3253 O O . TYR A 1 456 ? 20.158 0.706 -17.353 1.00 97.44 456 TYR A O 1
ATOM 3261 N N . GLN A 1 457 ? 18.630 -0.377 -16.114 1.00 98.31 457 GLN A N 1
ATOM 3262 C CA . GLN A 1 457 ? 18.921 -1.713 -16.604 1.00 98.31 457 GLN A CA 1
ATOM 3263 C C . GLN A 1 457 ? 17.793 -2.183 -17.527 1.00 98.31 457 GLN A C 1
ATOM 3265 O O . GLN A 1 457 ? 16.633 -2.281 -17.124 1.00 98.31 457 GLN A O 1
ATOM 3270 N N . LEU A 1 458 ? 18.157 -2.492 -18.769 1.00 98.44 458 LEU A N 1
ATOM 3271 C CA . LEU A 1 458 ? 17.255 -2.918 -19.832 1.00 98.44 458 LEU A CA 1
ATOM 3272 C C . LEU A 1 458 ? 17.592 -4.359 -20.213 1.00 98.44 458 LEU A C 1
ATOM 3274 O O . LEU A 1 458 ? 18.610 -4.617 -20.860 1.00 98.44 458 LEU A O 1
ATOM 3278 N N . ASP A 1 459 ? 16.738 -5.295 -19.811 1.00 98.12 459 ASP A N 1
ATOM 3279 C CA . ASP A 1 459 ? 16.931 -6.725 -20.032 1.00 98.12 459 ASP A CA 1
ATOM 3280 C C . ASP A 1 459 ? 15.980 -7.225 -21.132 1.00 98.12 459 ASP A C 1
ATOM 3282 O O . ASP A 1 459 ? 14.777 -6.999 -21.070 1.00 98.12 459 ASP A O 1
ATOM 3286 N N . GLY A 1 460 ? 16.503 -7.945 -22.124 1.00 97.00 460 GLY A N 1
ATOM 3287 C CA . GLY A 1 460 ? 15.734 -8.732 -23.096 1.00 97.00 460 GLY A CA 1
ATOM 3288 C C . GLY A 1 460 ? 15.142 -7.983 -24.293 1.00 97.00 460 GLY A C 1
ATOM 3289 O O . GLY A 1 460 ? 14.698 -8.638 -25.231 1.00 97.00 460 GLY A O 1
ATOM 3290 N N . TYR A 1 461 ? 15.195 -6.649 -24.321 1.00 98.12 461 TYR A N 1
ATOM 3291 C CA . TYR A 1 461 ? 14.661 -5.843 -25.427 1.00 98.12 461 TYR A CA 1
ATOM 3292 C C . TYR A 1 461 ? 15.378 -6.129 -26.748 1.00 98.12 461 TYR A C 1
ATOM 3294 O O . TYR A 1 461 ? 16.597 -5.983 -26.837 1.00 98.12 461 TYR A O 1
ATOM 3302 N N . ALA A 1 462 ? 14.617 -6.480 -27.790 1.00 97.88 462 ALA A N 1
ATOM 3303 C CA . ALA A 1 462 ? 15.152 -6.798 -29.115 1.00 97.88 462 ALA A CA 1
ATOM 3304 C C . ALA A 1 462 ? 15.879 -5.602 -29.749 1.00 97.88 462 ALA A C 1
ATOM 3306 O O . ALA A 1 462 ? 16.912 -5.769 -30.406 1.00 97.88 462 ALA A O 1
ATOM 3307 N N . THR A 1 463 ? 15.343 -4.395 -29.540 1.00 98.50 463 THR A N 1
ATOM 3308 C CA . THR A 1 463 ? 15.975 -3.134 -29.943 1.00 98.50 463 THR A CA 1
ATOM 3309 C C . THR A 1 463 ? 16.080 -2.181 -28.761 1.00 98.50 463 THR A C 1
ATOM 3311 O O . THR A 1 463 ? 15.093 -1.920 -28.077 1.00 98.50 463 THR A O 1
ATOM 3314 N N . ILE A 1 464 ? 17.265 -1.612 -28.556 1.00 98.75 464 ILE A N 1
ATOM 3315 C CA . ILE A 1 464 ? 17.505 -0.568 -27.559 1.00 98.75 464 ILE A CA 1
ATOM 3316 C C . ILE A 1 464 ? 18.056 0.655 -28.278 1.00 98.75 464 ILE A C 1
ATOM 3318 O O . ILE A 1 464 ? 19.073 0.566 -28.958 1.00 98.75 464 ILE A O 1
ATOM 3322 N N . ASN A 1 465 ? 17.384 1.788 -28.114 1.00 98.62 465 ASN A N 1
ATOM 3323 C CA . ASN A 1 465 ? 17.802 3.090 -28.609 1.00 98.62 465 ASN A CA 1
ATOM 3324 C C . ASN A 1 465 ? 18.172 3.953 -27.402 1.00 98.62 465 ASN A C 1
ATOM 3326 O O . ASN A 1 465 ? 17.293 4.287 -26.609 1.00 98.62 465 ASN A O 1
ATOM 3330 N N . ALA A 1 466 ? 19.448 4.292 -27.253 1.00 98.50 466 ALA A N 1
ATOM 3331 C CA . ALA A 1 466 ? 19.925 5.170 -26.194 1.00 98.50 466 ALA A CA 1
ATOM 3332 C C . ALA A 1 466 ? 20.401 6.511 -26.764 1.00 98.50 466 ALA A C 1
ATOM 3334 O O . ALA A 1 466 ? 21.153 6.539 -27.735 1.00 98.50 466 ALA A O 1
ATOM 3335 N N . ASP A 1 467 ? 19.991 7.612 -26.150 1.00 98.44 467 ASP A N 1
ATOM 3336 C CA . ASP A 1 467 ? 20.429 8.960 -26.512 1.00 98.44 467 ASP A CA 1
ATOM 3337 C C . ASP A 1 467 ? 21.153 9.592 -25.321 1.00 98.44 467 ASP A C 1
ATOM 3339 O O . ASP A 1 467 ? 20.549 9.738 -24.259 1.00 98.44 467 ASP A O 1
ATOM 3343 N N . GLY A 1 468 ? 22.432 9.937 -25.487 1.00 96.44 468 GLY A N 1
ATOM 3344 C CA . GLY A 1 468 ? 23.225 10.639 -24.469 1.00 96.44 468 GLY A CA 1
ATOM 3345 C C . GLY A 1 468 ? 22.804 12.100 -24.293 1.00 96.44 468 GLY A C 1
ATOM 3346 O O . GLY A 1 468 ? 23.099 12.703 -23.278 1.00 96.44 468 GLY A O 1
ATOM 3347 N N . LEU A 1 469 ? 22.034 12.651 -25.241 1.00 95.88 469 LEU A N 1
ATOM 3348 C CA . LEU A 1 469 ? 21.630 14.057 -25.332 1.00 95.88 469 LEU A CA 1
ATOM 3349 C C . LEU A 1 469 ? 22.808 15.039 -25.427 1.00 95.88 469 LEU A C 1
ATOM 3351 O O . LEU A 1 469 ? 23.045 15.596 -26.498 1.00 95.88 469 LEU A O 1
ATOM 3355 N N . GLY A 1 470 ? 23.510 15.324 -24.334 1.00 91.44 470 GLY A N 1
ATOM 3356 C CA . GLY A 1 470 ? 24.646 16.236 -24.367 1.00 91.44 470 GLY A CA 1
ATOM 3357 C C . GLY A 1 470 ? 25.597 16.010 -23.210 1.00 91.44 470 GLY A C 1
ATOM 3358 O O . GLY A 1 470 ? 25.186 15.604 -22.140 1.00 91.44 470 GLY A O 1
ATOM 3359 N N . GLY A 1 471 ? 26.860 16.371 -23.401 1.00 94.56 471 GLY A N 1
ATOM 3360 C CA . GLY A 1 471 ? 27.914 16.012 -22.466 1.00 94.56 471 GLY A CA 1
ATOM 3361 C C . GLY A 1 471 ? 29.130 15.531 -23.239 1.00 94.56 471 GLY A C 1
ATOM 3362 O O . GLY A 1 471 ? 29.396 15.976 -24.355 1.00 94.56 471 GLY A O 1
ATOM 3363 N N . THR A 1 472 ? 29.930 14.681 -22.612 1.00 96.25 472 THR A N 1
ATOM 3364 C CA . THR A 1 472 ? 30.922 13.849 -23.291 1.00 96.25 472 THR A CA 1
ATOM 3365 C C . THR A 1 472 ? 30.659 12.416 -22.883 1.00 96.25 472 THR A C 1
ATOM 3367 O O . THR A 1 472 ? 31.168 11.943 -21.858 1.00 96.25 472 THR A O 1
ATOM 3370 N N . ASP A 1 473 ? 29.869 11.742 -23.704 1.00 98.00 473 ASP A N 1
ATOM 3371 C CA . ASP A 1 473 ? 29.223 10.496 -23.324 1.00 98.00 473 ASP A CA 1
ATOM 3372 C C . ASP A 1 473 ? 30.015 9.292 -23.827 1.00 98.00 473 ASP A C 1
ATOM 3374 O O . ASP A 1 473 ? 30.697 9.332 -24.859 1.00 98.00 473 ASP A O 1
ATOM 3378 N N . LEU A 1 474 ? 29.974 8.201 -23.060 1.00 98.31 474 LEU A N 1
ATOM 3379 C CA . LEU A 1 474 ? 30.719 6.979 -23.352 1.00 98.31 474 LEU A CA 1
ATOM 3380 C C . LEU A 1 474 ? 29.781 5.810 -23.634 1.00 98.31 474 LEU A C 1
ATOM 3382 O O . LEU A 1 474 ? 29.077 5.344 -22.742 1.00 98.31 474 LEU A O 1
ATOM 3386 N N . VAL A 1 475 ? 29.887 5.238 -24.831 1.00 98.56 475 VAL A N 1
ATOM 3387 C CA . VAL A 1 475 ? 29.302 3.939 -25.163 1.00 98.56 475 VAL A CA 1
ATOM 3388 C C . VAL A 1 475 ? 30.351 2.826 -25.141 1.00 98.56 475 VAL A C 1
ATOM 3390 O O . VAL A 1 475 ? 31.445 2.941 -25.698 1.00 98.56 475 VAL A O 1
ATOM 3393 N N . ARG A 1 476 ? 30.000 1.705 -24.504 1.00 98.75 476 ARG A N 1
ATOM 3394 C CA . ARG A 1 476 ? 30.733 0.438 -24.534 1.00 98.75 476 ARG A CA 1
ATOM 3395 C C . ARG A 1 476 ? 29.849 -0.668 -25.100 1.00 98.75 476 ARG A C 1
ATOM 3397 O O . ARG A 1 476 ? 28.896 -1.095 -24.451 1.00 98.75 476 ARG A O 1
ATOM 3404 N N . PHE A 1 477 ? 30.206 -1.185 -26.266 1.00 98.75 477 PHE A N 1
ATOM 3405 C CA . PHE A 1 477 ? 29.564 -2.356 -26.855 1.00 98.75 477 PHE A CA 1
ATOM 3406 C C . PHE A 1 477 ? 30.399 -3.610 -26.619 1.00 98.75 477 PHE A C 1
ATOM 3408 O O . PHE A 1 477 ? 31.614 -3.603 -26.829 1.00 98.75 477 PHE A O 1
ATOM 3415 N N . LEU A 1 478 ? 29.744 -4.681 -26.177 1.00 98.50 478 LEU A N 1
ATOM 3416 C CA . LEU A 1 478 ? 30.370 -5.965 -25.879 1.00 98.50 478 LEU A CA 1
ATOM 3417 C C . LEU A 1 478 ? 29.737 -7.054 -26.746 1.00 98.50 478 LEU A C 1
ATOM 3419 O O . LEU A 1 478 ? 28.570 -7.409 -26.564 1.00 98.50 478 LEU A O 1
ATOM 3423 N N . GLY A 1 479 ? 30.530 -7.568 -27.678 1.00 96.62 479 GLY A N 1
ATOM 3424 C CA . GLY A 1 479 ? 30.187 -8.673 -28.556 1.00 96.62 479 GLY A CA 1
ATOM 3425 C C . GLY A 1 479 ? 30.042 -10.002 -27.823 1.00 96.62 479 GLY A C 1
ATOM 3426 O O . GLY A 1 479 ? 30.565 -10.203 -26.721 1.00 96.62 479 GLY A O 1
ATOM 3427 N N . GLY A 1 480 ? 29.290 -10.908 -28.438 1.00 93.88 480 GLY A N 1
ATOM 3428 C CA . GLY A 1 480 ? 28.918 -12.199 -27.872 1.00 93.88 480 GLY A CA 1
ATOM 3429 C C . GLY A 1 480 ? 29.470 -13.381 -28.672 1.00 93.88 480 GLY A C 1
ATOM 3430 O O . GLY A 1 480 ? 30.437 -13.270 -29.422 1.00 93.88 480 GLY A O 1
ATOM 3431 N N . PRO A 1 481 ? 28.893 -14.577 -28.505 1.00 93.31 481 PRO A N 1
ATOM 3432 C CA . PRO A 1 481 ? 29.095 -15.657 -29.460 1.00 93.31 481 PRO A CA 1
ATOM 3433 C C . PRO A 1 481 ? 28.487 -15.300 -30.825 1.00 93.31 481 PRO A C 1
ATOM 3435 O O . PRO A 1 481 ? 27.384 -14.756 -30.889 1.00 93.31 481 PRO A O 1
ATOM 3438 N N . GLY A 1 482 ? 29.153 -15.701 -31.908 1.00 94.25 482 GLY A N 1
ATOM 3439 C CA . GLY A 1 482 ? 28.712 -15.410 -33.275 1.00 94.25 482 GLY A CA 1
ATOM 3440 C C . GLY A 1 482 ? 29.318 -14.124 -33.831 1.00 94.25 482 GLY A C 1
ATOM 3441 O O . GLY A 1 482 ? 30.142 -13.504 -33.176 1.00 94.25 482 GLY A O 1
ATOM 3442 N N . ASN A 1 483 ? 28.946 -13.777 -35.064 1.00 96.31 483 ASN A N 1
ATOM 3443 C CA . ASN A 1 483 ? 29.510 -12.617 -35.749 1.00 96.31 483 ASN A CA 1
ATOM 3444 C C . ASN A 1 483 ? 28.757 -11.342 -35.351 1.00 96.31 483 ASN A C 1
ATOM 3446 O O . ASN A 1 483 ? 27.542 -11.250 -35.549 1.00 96.31 483 ASN A O 1
ATOM 3450 N N . ASP A 1 484 ? 29.496 -10.366 -34.848 1.00 97.12 484 ASP A N 1
ATOM 3451 C CA . ASP A 1 484 ? 29.033 -9.056 -34.426 1.00 97.12 484 ASP A CA 1
ATOM 3452 C C . ASP A 1 484 ? 29.291 -8.002 -35.519 1.00 97.12 484 ASP A C 1
ATOM 3454 O O . ASP A 1 484 ? 30.252 -8.079 -36.292 1.00 97.12 484 ASP A O 1
ATOM 3458 N N . SER A 1 485 ? 28.437 -6.980 -35.587 1.00 98.19 485 SER A N 1
ATOM 3459 C CA . SER A 1 485 ? 28.588 -5.877 -36.543 1.00 98.19 485 SER A CA 1
ATOM 3460 C C . SER A 1 485 ? 28.449 -4.530 -35.850 1.00 98.19 485 SER A C 1
ATOM 3462 O O . SER A 1 485 ? 27.409 -4.237 -35.269 1.00 98.19 485 SER A O 1
ATOM 3464 N N . LEU A 1 486 ? 29.465 -3.681 -35.979 1.00 98.69 486 LEU A N 1
ATOM 3465 C CA . LEU A 1 486 ? 29.471 -2.298 -35.515 1.00 98.69 486 LEU A CA 1
ATOM 3466 C C . LEU A 1 486 ? 29.467 -1.343 -36.710 1.00 98.69 486 LEU A C 1
ATOM 3468 O O . LEU A 1 486 ? 30.287 -1.469 -37.612 1.00 98.69 486 LEU A O 1
ATOM 3472 N N . THR A 1 487 ? 28.585 -0.350 -36.703 1.00 98.69 487 THR A N 1
ATOM 3473 C CA . THR A 1 487 ? 28.685 0.835 -37.565 1.00 98.69 487 THR A CA 1
ATOM 3474 C C . THR A 1 487 ? 28.708 2.070 -36.682 1.00 98.69 487 THR A C 1
ATOM 3476 O O . THR A 1 487 ? 27.742 2.305 -35.965 1.00 98.69 487 THR A O 1
ATOM 3479 N N . ALA A 1 488 ? 29.794 2.836 -36.727 1.00 98.31 488 ALA A N 1
ATOM 3480 C CA . ALA A 1 488 ? 29.993 4.046 -35.942 1.00 98.31 488 ALA A CA 1
ATOM 3481 C C . ALA A 1 488 ? 30.131 5.276 -36.848 1.00 98.31 488 ALA A C 1
ATOM 3483 O O . ALA A 1 488 ? 30.700 5.218 -37.943 1.00 98.31 488 ALA A O 1
ATOM 3484 N N . ASN A 1 489 ? 29.542 6.369 -36.390 1.00 97.12 489 ASN A N 1
ATOM 3485 C CA . ASN A 1 489 ? 29.684 7.729 -36.879 1.00 97.12 489 ASN A CA 1
ATOM 3486 C C . ASN A 1 489 ? 30.096 8.595 -35.674 1.00 97.12 489 ASN A C 1
ATOM 3488 O O . ASN A 1 489 ? 29.796 8.205 -34.542 1.00 97.12 489 ASN A O 1
ATOM 3492 N N . PRO A 1 490 ? 30.609 9.822 -35.888 1.00 95.69 490 PRO A N 1
ATOM 3493 C CA . PRO A 1 490 ? 31.201 10.634 -34.823 1.00 95.69 490 PRO A CA 1
ATOM 3494 C C . PRO A 1 490 ? 30.400 10.765 -33.517 1.00 95.69 490 PRO A C 1
ATOM 3496 O O . PRO A 1 490 ? 30.992 10.879 -32.452 1.00 95.69 490 PRO A O 1
ATOM 3499 N N . THR A 1 491 ? 29.066 10.760 -33.575 1.00 96.25 491 THR A N 1
ATOM 3500 C CA . THR A 1 491 ? 28.204 10.843 -32.382 1.00 96.25 491 THR A CA 1
ATOM 3501 C C . THR A 1 491 ? 27.106 9.781 -32.337 1.00 96.25 491 THR A C 1
ATOM 3503 O O . THR A 1 491 ? 26.176 9.883 -31.539 1.00 96.25 491 THR A O 1
ATOM 3506 N N . SER A 1 492 ? 27.137 8.771 -33.211 1.00 98.12 492 SER A N 1
ATOM 3507 C CA . SER A 1 492 ? 26.095 7.737 -33.240 1.00 98.12 492 SER A CA 1
ATOM 3508 C C . SER A 1 492 ? 26.628 6.393 -33.693 1.00 98.12 492 SER A C 1
ATOM 3510 O O . SER A 1 492 ? 27.543 6.320 -34.506 1.00 98.12 492 SER A O 1
ATOM 3512 N N . ALA A 1 493 ? 26.030 5.312 -33.211 1.00 98.56 493 ALA A N 1
ATOM 3513 C CA . ALA A 1 493 ? 26.444 3.978 -33.604 1.00 98.56 493 ALA A CA 1
ATOM 3514 C C . ALA A 1 493 ? 25.300 2.970 -33.545 1.00 98.56 493 ALA A C 1
ATOM 3516 O O . ALA A 1 493 ? 24.366 3.106 -32.760 1.00 98.56 493 ALA A O 1
ATOM 3517 N N . THR A 1 494 ? 25.422 1.928 -34.359 1.00 98.81 494 THR A N 1
ATOM 3518 C CA . THR A 1 494 ? 24.584 0.731 -34.311 1.00 98.81 494 THR A CA 1
ATOM 3519 C C . THR A 1 494 ? 25.479 -0.479 -34.100 1.00 98.81 494 THR A C 1
ATOM 3521 O O . THR A 1 494 ? 26.429 -0.695 -34.857 1.00 98.81 494 THR A O 1
ATOM 3524 N N . PHE A 1 495 ? 25.155 -1.288 -33.096 1.00 98.69 495 PHE A N 1
ATOM 3525 C CA . PHE A 1 495 ? 25.809 -2.555 -32.811 1.00 98.69 495 PHE A CA 1
ATOM 3526 C C . PHE A 1 495 ? 24.802 -3.702 -32.866 1.00 98.69 495 PHE A C 1
ATOM 3528 O O . PHE A 1 495 ? 23.781 -3.691 -32.178 1.00 98.69 495 PHE A O 1
ATOM 3535 N N . LEU A 1 496 ? 25.099 -4.693 -33.700 1.00 98.25 496 LEU A N 1
ATOM 3536 C CA . LEU A 1 496 ? 24.324 -5.916 -33.857 1.00 98.25 496 LEU A CA 1
ATOM 3537 C C . LEU A 1 496 ? 25.101 -7.059 -33.212 1.00 98.25 496 LEU A C 1
ATOM 3539 O O . LEU A 1 496 ? 26.213 -7.362 -33.645 1.00 98.25 496 LEU A O 1
ATOM 3543 N N . THR A 1 497 ? 24.517 -7.694 -32.196 1.00 97.25 497 THR A N 1
ATOM 3544 C CA . THR A 1 497 ? 25.144 -8.814 -31.480 1.00 97.25 497 THR A CA 1
ATOM 3545 C C . THR A 1 497 ? 24.092 -9.798 -30.985 1.00 97.25 497 THR A C 1
ATOM 3547 O O . THR A 1 497 ? 23.062 -9.399 -30.445 1.00 97.25 497 THR A O 1
ATOM 3550 N N . GLY A 1 498 ? 24.302 -11.100 -31.201 1.00 93.31 498 GLY A N 1
ATOM 3551 C CA . GLY A 1 498 ? 23.408 -12.151 -30.690 1.00 93.31 498 GLY A CA 1
ATOM 3552 C C . GLY A 1 498 ? 21.926 -12.024 -31.089 1.00 93.31 498 GLY A C 1
ATOM 3553 O O . GLY A 1 498 ? 21.069 -12.515 -30.362 1.00 93.31 498 GLY A O 1
ATOM 3554 N N . GLY A 1 499 ? 21.612 -11.352 -32.205 1.00 92.81 499 GLY A N 1
ATOM 3555 C CA . GLY A 1 499 ? 20.236 -11.073 -32.645 1.00 92.81 499 GLY A CA 1
ATOM 3556 C C . GLY A 1 499 ? 19.599 -9.805 -32.056 1.00 92.81 499 GLY A C 1
ATOM 3557 O O . GLY A 1 499 ? 18.451 -9.513 -32.375 1.00 92.81 499 GLY A O 1
ATOM 3558 N N . PHE A 1 500 ? 20.336 -9.044 -31.245 1.00 96.88 500 PHE A N 1
ATOM 3559 C CA . PHE A 1 500 ? 19.905 -7.778 -30.652 1.00 96.88 500 PHE A CA 1
ATOM 3560 C C . PHE A 1 500 ? 20.455 -6.584 -31.429 1.00 96.88 500 PHE A C 1
ATOM 3562 O O . PHE A 1 500 ? 21.576 -6.634 -31.943 1.00 96.88 500 PHE A O 1
ATOM 3569 N N . THR A 1 501 ? 19.676 -5.502 -31.472 1.00 98.38 501 THR A N 1
ATOM 3570 C CA . THR A 1 501 ? 20.077 -4.224 -32.073 1.00 98.38 501 THR A CA 1
ATOM 3571 C C . THR A 1 501 ? 20.242 -3.166 -30.992 1.00 98.38 501 THR A C 1
ATOM 3573 O O . THR A 1 501 ? 19.288 -2.837 -30.290 1.00 98.38 501 THR A O 1
ATOM 3576 N N . LEU A 1 502 ? 21.446 -2.614 -30.872 1.00 98.69 502 LEU A N 1
ATOM 3577 C CA . LEU A 1 502 ? 21.757 -1.529 -29.949 1.00 98.69 502 LEU A CA 1
ATOM 3578 C C . LEU A 1 502 ? 22.108 -0.281 -30.754 1.00 98.69 502 LEU A C 1
ATOM 3580 O O . LEU A 1 502 ? 23.101 -0.273 -31.477 1.00 98.69 502 LEU A O 1
ATOM 3584 N N . ASN A 1 503 ? 21.299 0.761 -30.628 1.00 98.69 503 ASN A N 1
ATOM 3585 C CA . ASN A 1 503 ? 21.503 2.045 -31.278 1.00 98.69 503 ASN A CA 1
ATOM 3586 C C . ASN A 1 503 ? 21.845 3.096 -30.228 1.00 98.69 503 ASN A C 1
ATOM 3588 O O . ASN A 1 503 ? 21.183 3.179 -29.195 1.00 98.69 503 ASN A O 1
ATOM 3592 N N . THR A 1 504 ? 22.845 3.917 -30.518 1.00 98.69 504 THR A N 1
ATOM 3593 C CA . THR A 1 504 ? 23.233 5.053 -29.685 1.00 98.69 504 THR A CA 1
ATOM 3594 C C . THR A 1 504 ? 23.297 6.333 -30.505 1.00 98.69 504 THR A C 1
ATOM 3596 O O . THR A 1 504 ? 23.816 6.318 -31.623 1.00 98.69 504 THR A O 1
ATOM 3599 N N . THR A 1 505 ? 22.823 7.444 -29.946 1.00 98.44 505 THR A N 1
ATOM 3600 C CA . THR A 1 505 ? 22.960 8.804 -30.494 1.00 98.44 505 THR A CA 1
ATOM 3601 C C . THR A 1 505 ? 23.482 9.756 -29.429 1.00 98.44 505 THR A C 1
ATOM 3603 O O . THR A 1 505 ? 23.273 9.517 -28.245 1.00 98.44 505 THR A O 1
ATOM 3606 N N . SER A 1 506 ? 24.164 10.821 -29.849 1.00 97.81 506 SER A N 1
ATOM 3607 C CA . SER A 1 506 ? 24.797 11.790 -28.945 1.00 97.81 506 SER A CA 1
ATOM 3608 C C . SER A 1 506 ? 25.812 11.123 -28.003 1.00 97.81 506 SER A C 1
ATOM 3610 O O . SER A 1 506 ? 25.803 11.362 -26.809 1.00 97.81 506 SER A O 1
ATOM 3612 N N . PHE A 1 507 ? 26.645 10.218 -28.536 1.00 97.94 507 PHE A N 1
ATOM 3613 C CA . PHE A 1 507 ? 27.777 9.635 -27.806 1.00 97.94 507 PHE A CA 1
ATOM 3614 C C . PHE A 1 507 ? 29.082 9.932 -28.535 1.00 97.94 507 PHE A C 1
ATOM 3616 O O . PHE A 1 507 ? 29.349 9.354 -29.588 1.00 97.94 507 PHE A O 1
ATOM 3623 N N . GLU A 1 508 ? 29.917 10.799 -27.966 1.00 98.06 508 GLU A N 1
ATOM 3624 C CA . GLU A 1 508 ? 31.180 11.242 -28.573 1.00 98.06 508 GLU A CA 1
ATOM 3625 C C . GLU A 1 508 ? 32.293 10.203 -28.430 1.00 98.06 508 GLU A C 1
ATOM 3627 O O . GLU A 1 508 ? 33.308 10.263 -29.131 1.00 98.06 508 GLU A O 1
ATOM 3632 N N . ARG A 1 509 ? 32.162 9.275 -27.477 1.00 98.44 509 ARG A N 1
ATOM 3633 C CA . ARG A 1 509 ? 33.187 8.269 -27.198 1.00 98.44 509 ARG A CA 1
ATOM 3634 C C . ARG A 1 509 ? 32.622 6.870 -27.321 1.00 98.44 509 ARG A C 1
ATOM 3636 O O . ARG A 1 509 ? 31.722 6.492 -26.580 1.00 98.44 509 ARG A O 1
ATOM 3643 N N . LEU A 1 510 ? 33.235 6.060 -28.175 1.00 98.69 510 LEU A N 1
ATOM 3644 C CA . LEU A 1 510 ? 32.828 4.681 -28.405 1.00 98.69 510 LEU A CA 1
ATOM 3645 C C . LEU A 1 510 ? 33.963 3.697 -28.144 1.00 98.69 510 LEU A C 1
ATOM 3647 O O . LEU A 1 510 ? 35.091 3.882 -28.596 1.00 98.69 510 LEU A O 1
ATOM 3651 N N . ILE A 1 511 ? 33.644 2.606 -27.451 1.00 98.75 511 ILE A N 1
ATOM 3652 C CA . ILE A 1 511 ? 34.487 1.416 -27.342 1.00 98.75 511 ILE A CA 1
ATOM 3653 C C . ILE A 1 511 ? 33.660 0.203 -27.771 1.00 98.75 511 ILE A C 1
ATOM 3655 O O . ILE A 1 511 ? 32.817 -0.278 -27.017 1.00 98.75 511 ILE A O 1
ATOM 3659 N N . GLY A 1 512 ? 33.918 -0.312 -28.968 1.00 98.31 512 GLY A N 1
ATOM 3660 C CA . GLY A 1 512 ? 33.378 -1.578 -29.450 1.00 98.31 512 GLY A CA 1
ATOM 3661 C C . GLY A 1 512 ? 34.361 -2.713 -29.207 1.00 98.31 512 GLY A C 1
ATOM 3662 O O . GLY A 1 512 ? 35.529 -2.617 -29.584 1.00 98.31 512 GLY A O 1
ATOM 3663 N N . ILE A 1 513 ? 33.899 -3.801 -28.602 1.00 98.44 513 ILE A N 1
ATOM 3664 C CA . ILE A 1 513 ? 34.690 -5.012 -28.382 1.00 98.44 513 ILE A CA 1
ATOM 3665 C C . ILE A 1 513 ? 33.982 -6.157 -29.094 1.00 98.44 513 ILE A C 1
ATOM 3667 O O . ILE A 1 513 ? 32.852 -6.476 -28.739 1.00 98.44 513 ILE A O 1
ATOM 3671 N N . ALA A 1 514 ? 34.636 -6.752 -30.086 1.00 96.75 514 ALA A N 1
ATOM 3672 C CA . ALA A 1 514 ? 34.139 -7.941 -30.763 1.00 96.75 514 ALA A CA 1
ATOM 3673 C C . ALA A 1 514 ? 34.147 -9.157 -29.826 1.00 96.75 514 ALA A C 1
ATOM 3675 O O . ALA A 1 514 ? 34.959 -9.237 -28.894 1.00 96.75 514 ALA A O 1
ATOM 3676 N N . GLY A 1 515 ? 33.212 -10.075 -30.054 1.00 94.06 515 GLY A N 1
ATOM 3677 C CA . GLY A 1 515 ? 33.058 -11.285 -29.271 1.00 94.06 515 GLY A CA 1
ATOM 3678 C C . GLY A 1 515 ? 33.983 -12.418 -29.715 1.00 94.06 515 GLY A C 1
ATOM 3679 O O . GLY A 1 515 ? 35.191 -12.256 -29.857 1.00 94.06 515 GLY A O 1
ATOM 3680 N N . THR A 1 516 ? 33.414 -13.617 -29.845 1.00 93.69 516 THR A N 1
ATOM 3681 C CA . THR A 1 516 ? 34.142 -14.836 -30.272 1.00 93.69 516 THR A CA 1
ATOM 3682 C C . THR A 1 516 ? 33.743 -15.275 -31.680 1.00 93.69 516 THR A C 1
ATOM 3684 O O . THR A 1 516 ? 33.841 -16.457 -32.023 1.00 93.69 516 THR A O 1
ATOM 3687 N N . GLY A 1 517 ? 33.238 -14.329 -32.474 1.00 90.25 517 GLY A N 1
ATOM 3688 C CA . GLY A 1 517 ? 32.928 -14.520 -33.877 1.00 90.25 517 GLY A CA 1
ATOM 3689 C C . GLY A 1 517 ? 34.165 -14.858 -34.698 1.00 90.25 517 GLY A C 1
ATOM 3690 O O . GLY A 1 517 ? 35.297 -14.854 -34.223 1.00 90.25 517 GLY A O 1
ATOM 3691 N N . THR A 1 518 ? 33.924 -15.233 -35.950 1.00 91.69 518 THR A N 1
ATOM 3692 C CA . THR A 1 518 ? 35.007 -15.491 -36.924 1.00 91.69 518 THR A CA 1
ATOM 3693 C C . THR A 1 518 ? 34.993 -14.490 -38.073 1.00 91.69 518 THR A C 1
ATOM 3695 O O . THR A 1 518 ? 35.777 -14.614 -39.015 1.00 91.69 518 THR A O 1
ATOM 3698 N N . ASN A 1 519 ? 34.034 -13.564 -38.046 1.00 95.19 519 ASN A N 1
ATOM 3699 C CA . ASN A 1 519 ? 33.875 -12.515 -39.035 1.00 95.19 519 ASN A CA 1
ATOM 3700 C C . ASN A 1 519 ? 33.156 -11.312 -38.406 1.00 95.19 519 ASN A C 1
ATOM 3702 O O . ASN A 1 519 ? 32.086 -10.901 -38.866 1.00 95.19 519 ASN A O 1
ATOM 3706 N N . ASP A 1 520 ? 33.734 -10.788 -37.333 1.00 97.88 520 ASP A N 1
ATOM 3707 C CA . ASP A 1 520 ? 33.282 -9.568 -36.673 1.00 97.88 520 ASP A CA 1
ATOM 3708 C C . ASP A 1 520 ? 33.684 -8.345 -37.509 1.00 97.88 520 ASP A C 1
ATOM 3710 O O . ASP A 1 520 ? 34.849 -8.180 -37.884 1.00 97.88 520 ASP A O 1
ATOM 3714 N N . VAL A 1 521 ? 32.721 -7.471 -37.824 1.00 98.38 521 VAL A N 1
ATOM 3715 C CA . VAL A 1 521 ? 32.929 -6.331 -38.737 1.00 98.38 521 VAL A CA 1
ATOM 3716 C C . VAL A 1 521 ? 32.665 -5.005 -38.032 1.00 98.38 521 VAL A C 1
ATOM 3718 O O . VAL A 1 521 ? 31.587 -4.792 -37.489 1.00 98.38 521 VAL A O 1
ATOM 3721 N N . ALA A 1 522 ? 33.615 -4.075 -38.108 1.00 98.56 522 ALA A N 1
ATOM 3722 C CA . ALA A 1 522 ? 33.414 -2.680 -37.730 1.00 98.56 522 ALA A CA 1
ATOM 3723 C C . ALA A 1 522 ? 33.473 -1.765 -38.959 1.00 98.56 522 ALA A C 1
ATOM 3725 O O . ALA A 1 522 ? 34.355 -1.904 -39.803 1.00 98.56 522 ALA A O 1
ATOM 3726 N N . ILE A 1 523 ? 32.550 -0.811 -39.053 1.00 98.62 523 ILE A N 1
ATOM 3727 C CA . ILE A 1 523 ? 32.544 0.279 -40.030 1.00 98.62 523 ILE A CA 1
ATOM 3728 C C . ILE A 1 523 ? 32.674 1.585 -39.252 1.00 98.62 523 ILE A C 1
ATOM 3730 O O . ILE A 1 523 ? 31.794 1.894 -38.455 1.00 98.62 523 ILE A O 1
ATOM 3734 N N . LEU A 1 524 ? 33.747 2.336 -39.487 1.00 98.44 524 LEU A N 1
ATOM 3735 C CA . LEU A 1 524 ? 34.019 3.623 -38.843 1.00 98.44 524 LEU A CA 1
ATOM 3736 C C . LEU A 1 524 ? 33.950 4.725 -39.903 1.00 98.44 524 LEU A C 1
ATOM 3738 O O . LEU A 1 524 ? 34.672 4.665 -40.905 1.00 98.44 524 LEU A O 1
ATOM 3742 N N . ASN A 1 525 ? 33.049 5.687 -39.720 1.00 97.62 525 ASN A N 1
ATOM 3743 C CA . ASN A 1 525 ? 32.824 6.778 -40.666 1.00 97.62 525 ASN A CA 1
ATOM 3744 C C . ASN A 1 525 ? 33.497 8.061 -40.164 1.00 97.62 525 ASN A C 1
ATOM 3746 O O . ASN A 1 525 ? 33.376 8.415 -38.995 1.00 97.62 525 ASN A O 1
ATOM 3750 N N . ASP A 1 526 ? 34.187 8.760 -41.063 1.00 95.75 526 ASP A N 1
ATOM 3751 C CA . ASP A 1 526 ? 34.842 10.032 -40.774 1.00 95.75 526 ASP A CA 1
ATOM 3752 C C . ASP A 1 526 ? 33.845 11.167 -40.495 1.00 95.75 526 ASP A C 1
ATOM 3754 O O . ASP A 1 526 ? 32.645 11.087 -40.784 1.00 95.75 526 ASP A O 1
ATOM 3758 N N . SER A 1 527 ? 34.361 12.250 -39.927 1.00 95.88 527 SER A N 1
ATOM 3759 C CA . SER A 1 527 ? 33.659 13.519 -39.797 1.00 95.88 527 SER A CA 1
ATOM 3760 C C . SER A 1 527 ? 33.846 14.376 -41.056 1.00 95.88 527 SER A C 1
ATOM 3762 O O . SER A 1 527 ? 34.513 13.999 -42.013 1.00 95.88 527 SER A O 1
ATOM 3764 N N . ALA A 1 528 ? 33.262 15.577 -41.071 1.00 95.19 528 ALA A N 1
ATOM 3765 C CA . ALA A 1 528 ? 33.572 16.563 -42.110 1.00 95.19 528 ALA A CA 1
ATOM 3766 C C . ALA A 1 528 ? 34.957 17.226 -41.924 1.00 95.19 528 ALA A C 1
ATOM 3768 O O . ALA A 1 528 ? 35.432 17.941 -42.814 1.00 95.19 528 ALA A O 1
ATOM 3769 N N . GLY A 1 529 ? 35.566 17.056 -40.744 1.00 94.88 529 GLY A N 1
ATOM 3770 C CA . GLY A 1 529 ? 36.864 17.603 -40.363 1.00 94.88 529 GLY A CA 1
ATOM 3771 C C . GLY A 1 529 ? 38.021 16.655 -40.674 1.00 94.88 529 GLY A C 1
ATOM 3772 O O . GLY A 1 529 ? 37.853 15.643 -41.331 1.00 94.88 529 GLY A O 1
ATOM 3773 N N . ASN A 1 530 ? 39.230 17.011 -40.230 1.00 96.38 530 ASN A N 1
ATOM 3774 C CA . ASN A 1 530 ? 40.392 16.136 -40.396 1.00 96.38 530 ASN A CA 1
ATOM 3775 C C . ASN A 1 530 ? 40.370 15.025 -39.346 1.00 96.38 530 ASN A C 1
ATOM 3777 O O . ASN A 1 530 ? 40.432 15.333 -38.152 1.00 96.38 530 ASN A O 1
ATOM 3781 N N . ASP A 1 531 ? 40.415 13.775 -39.799 1.00 97.62 531 ASP A N 1
ATOM 3782 C CA . ASP A 1 531 ? 40.388 12.611 -38.919 1.00 97.62 531 ASP A CA 1
ATOM 3783 C C . ASP A 1 531 ? 41.666 11.768 -39.015 1.00 97.62 531 ASP A C 1
ATOM 3785 O O . ASP A 1 531 ? 42.399 11.770 -40.013 1.00 97.62 531 ASP A O 1
ATOM 3789 N N . ILE A 1 532 ? 41.962 11.045 -37.937 1.00 97.81 532 ILE A N 1
ATOM 3790 C CA . ILE A 1 532 ? 43.104 10.137 -37.842 1.00 97.81 532 ILE A CA 1
ATOM 3791 C C . ILE A 1 532 ? 42.597 8.747 -37.486 1.00 97.81 532 ILE A C 1
ATOM 3793 O O . ILE A 1 532 ? 41.984 8.563 -36.437 1.00 97.81 532 ILE A O 1
ATOM 3797 N N . PHE A 1 533 ? 42.926 7.766 -38.324 1.00 98.25 533 PHE A N 1
ATOM 3798 C CA . PHE A 1 533 ? 42.806 6.356 -37.979 1.00 98.25 533 PHE A CA 1
ATOM 3799 C C . PHE A 1 533 ? 44.157 5.795 -37.518 1.00 98.25 533 PHE A C 1
ATOM 3801 O O . PHE A 1 533 ? 45.155 5.903 -38.230 1.00 98.25 533 PHE A O 1
ATOM 3808 N N . ALA A 1 534 ? 44.207 5.160 -36.354 1.00 97.62 534 ALA A N 1
ATOM 3809 C CA . ALA A 1 534 ? 45.370 4.445 -35.849 1.00 97.62 534 ALA A CA 1
ATOM 3810 C C . ALA A 1 534 ? 45.044 2.956 -35.674 1.00 97.62 534 ALA A C 1
ATOM 3812 O O . ALA A 1 534 ? 44.127 2.593 -34.944 1.00 97.62 534 ALA A O 1
ATOM 3813 N N . GLY A 1 535 ? 45.805 2.084 -36.334 1.00 97.00 535 GLY A N 1
ATOM 3814 C CA . GLY A 1 535 ? 45.643 0.632 -36.253 1.00 97.00 535 GLY A CA 1
ATOM 3815 C C . GLY A 1 535 ? 46.856 -0.040 -35.619 1.00 97.00 535 GLY A C 1
ATOM 3816 O O . GLY A 1 535 ? 47.985 0.175 -36.067 1.00 97.00 535 GLY A O 1
ATOM 3817 N N . THR A 1 536 ? 46.632 -0.894 -34.620 1.00 95.69 536 THR A N 1
ATOM 3818 C CA . THR A 1 536 ? 47.665 -1.767 -34.034 1.00 95.69 536 THR A CA 1
ATOM 3819 C C . THR A 1 536 ? 47.171 -3.210 -33.888 1.00 95.69 536 THR A C 1
ATOM 3821 O O . THR A 1 536 ? 46.069 -3.537 -34.333 1.00 95.69 536 THR A O 1
ATOM 3824 N N . ILE A 1 537 ? 47.966 -4.106 -33.289 1.00 93.38 537 ILE A N 1
ATOM 3825 C CA . ILE A 1 537 ? 47.541 -5.494 -33.043 1.00 93.38 537 ILE A CA 1
ATOM 3826 C C . ILE A 1 537 ? 46.230 -5.485 -32.241 1.00 93.38 537 ILE A C 1
ATOM 3828 O O . ILE A 1 537 ? 46.187 -5.016 -31.105 1.00 93.38 537 ILE A O 1
ATOM 3832 N N . GLY A 1 538 ? 45.162 -6.012 -32.845 1.00 89.62 538 GLY A N 1
ATOM 3833 C CA . GLY A 1 538 ? 43.852 -6.184 -32.212 1.00 89.62 538 GLY A CA 1
ATOM 3834 C C . GLY A 1 538 ? 43.074 -4.898 -31.915 1.00 89.62 538 GLY A C 1
ATOM 3835 O O . GLY A 1 538 ? 42.031 -4.990 -31.277 1.00 89.62 538 GLY A O 1
ATOM 3836 N N . THR A 1 539 ? 43.534 -3.713 -32.338 1.00 97.06 539 THR A N 1
ATOM 3837 C CA . THR A 1 539 ? 42.807 -2.454 -32.087 1.00 97.06 539 THR A CA 1
ATOM 3838 C C . THR A 1 539 ? 42.831 -1.502 -33.278 1.00 97.06 539 THR A C 1
ATOM 3840 O O . THR A 1 539 ? 43.856 -1.358 -33.947 1.00 97.06 539 THR A O 1
ATOM 3843 N N . GLY A 1 540 ? 41.704 -0.831 -33.516 1.00 97.69 540 GLY A N 1
ATOM 3844 C CA . GLY A 1 540 ? 41.578 0.268 -34.473 1.00 97.69 540 GLY A CA 1
ATOM 3845 C C . GLY A 1 540 ? 40.899 1.464 -33.819 1.00 97.69 540 GLY A C 1
ATOM 3846 O O . GLY A 1 540 ? 39.847 1.309 -33.201 1.00 97.69 540 GLY A O 1
ATOM 3847 N N . GLU A 1 541 ? 41.499 2.640 -33.938 1.00 98.31 541 GLU A N 1
ATOM 3848 C CA . GLU A 1 541 ? 41.040 3.878 -33.311 1.00 98.31 541 GLU A CA 1
ATOM 3849 C C . GLU A 1 541 ? 40.811 4.941 -34.384 1.00 98.31 541 GLU A C 1
ATOM 3851 O O . GLU A 1 541 ? 41.738 5.255 -35.124 1.00 98.31 541 GLU A O 1
ATOM 3856 N N . LEU A 1 542 ? 39.602 5.492 -34.480 1.00 98.38 542 LEU A N 1
ATOM 3857 C CA . LEU A 1 542 ? 39.287 6.644 -35.325 1.00 98.38 542 LEU A CA 1
ATOM 3858 C C . LEU A 1 542 ? 39.009 7.847 -34.423 1.00 98.38 542 LEU A C 1
ATOM 3860 O O . LEU A 1 542 ? 38.210 7.760 -33.494 1.00 98.38 542 LEU A O 1
ATOM 3864 N N . ALA A 1 543 ? 39.679 8.966 -34.675 1.00 97.62 543 ALA A N 1
ATOM 3865 C CA . ALA A 1 543 ? 39.526 10.166 -33.865 1.00 97.62 543 ALA A CA 1
ATOM 3866 C C . ALA A 1 543 ? 39.534 11.432 -34.716 1.00 97.62 543 ALA A C 1
ATOM 3868 O O . ALA A 1 543 ? 40.327 11.563 -35.653 1.00 97.62 543 ALA A O 1
ATOM 3869 N N . GLY A 1 544 ? 38.716 12.390 -34.296 1.00 95.69 544 GLY A N 1
ATOM 3870 C CA . GLY A 1 544 ? 38.635 13.718 -34.878 1.00 95.69 544 GLY A CA 1
ATOM 3871 C C . GLY A 1 544 ? 38.281 14.767 -33.840 1.00 95.69 544 GLY A C 1
ATOM 3872 O O . GLY A 1 544 ? 38.334 14.538 -32.630 1.00 95.69 544 GLY A O 1
ATOM 3873 N N . THR A 1 545 ? 37.924 15.961 -34.306 1.00 93.69 545 THR A N 1
ATOM 3874 C CA . THR A 1 545 ? 37.485 17.012 -33.379 1.00 93.69 545 THR A CA 1
ATOM 3875 C C . THR A 1 545 ? 36.155 16.609 -32.750 1.00 93.69 545 THR A C 1
ATOM 3877 O O . THR A 1 545 ? 35.155 16.506 -33.449 1.00 93.69 545 THR A O 1
ATOM 3880 N N . GLY A 1 546 ? 36.147 16.424 -31.429 1.00 92.19 546 GLY A N 1
ATOM 3881 C CA . GLY A 1 546 ? 34.923 16.183 -30.664 1.00 92.19 546 GLY A CA 1
ATOM 3882 C C . GLY A 1 546 ? 34.433 14.736 -30.641 1.00 92.19 546 GLY A C 1
ATOM 3883 O O . GLY A 1 546 ? 33.377 14.510 -30.072 1.00 92.19 546 GLY A O 1
ATOM 3884 N N . PHE A 1 547 ? 35.175 13.769 -31.195 1.00 97.44 547 PHE A N 1
ATOM 3885 C CA . PHE A 1 547 ? 34.814 12.354 -31.084 1.00 97.44 547 PHE A CA 1
ATOM 3886 C C . PHE A 1 547 ? 36.022 11.414 -31.047 1.00 97.44 547 PHE A C 1
ATOM 3888 O O . PHE A 1 547 ? 37.117 11.744 -31.516 1.00 97.44 547 PHE A O 1
ATOM 3895 N N . PHE A 1 548 ? 35.809 10.228 -30.480 1.00 98.31 548 PHE A N 1
ATOM 3896 C CA . PHE A 1 548 ? 36.791 9.154 -30.405 1.00 98.31 548 PHE A CA 1
ATOM 3897 C C . PHE A 1 548 ? 36.111 7.783 -30.449 1.00 98.31 548 PHE A C 1
ATOM 3899 O O . PHE A 1 548 ? 35.336 7.431 -29.562 1.00 98.31 548 PHE A O 1
ATOM 3906 N N . GLU A 1 549 ? 36.485 6.963 -31.419 1.00 98.56 549 GLU A N 1
ATOM 3907 C CA . GLU A 1 549 ? 35.977 5.610 -31.603 1.00 98.56 549 GLU A CA 1
ATOM 3908 C C . GLU A 1 549 ? 37.119 4.608 -31.487 1.00 98.56 549 GLU A C 1
ATOM 3910 O O . GLU A 1 549 ? 38.152 4.737 -32.141 1.00 98.56 549 GLU A O 1
ATOM 3915 N N . ARG A 1 550 ? 36.929 3.569 -30.679 1.00 98.50 550 ARG A N 1
ATOM 3916 C CA . ARG A 1 550 ? 37.880 2.473 -30.524 1.00 98.50 550 ARG A CA 1
ATOM 3917 C C . ARG A 1 550 ? 37.198 1.141 -30.750 1.00 98.50 550 ARG A C 1
ATOM 3919 O O . ARG A 1 550 ? 36.183 0.833 -30.137 1.00 98.50 550 ARG A O 1
ATOM 3926 N N . THR A 1 551 ? 37.827 0.315 -31.565 1.00 98.44 551 THR A N 1
ATOM 3927 C CA . THR A 1 551 ? 37.436 -1.065 -31.840 1.00 98.44 551 THR A CA 1
ATOM 3928 C C . THR A 1 551 ? 38.501 -2.011 -31.303 1.00 98.44 551 THR A C 1
ATOM 3930 O O . THR A 1 551 ? 39.696 -1.707 -31.353 1.00 98.44 551 THR A O 1
ATOM 3933 N N . ILE A 1 552 ? 38.077 -3.143 -30.746 1.00 98.06 552 ILE A N 1
ATOM 3934 C CA . ILE A 1 552 ? 38.952 -4.162 -30.162 1.00 98.06 552 ILE A CA 1
ATOM 3935 C C . ILE A 1 552 ? 38.532 -5.532 -30.702 1.00 98.06 552 ILE A C 1
ATOM 3937 O O . ILE A 1 552 ? 37.358 -5.880 -30.624 1.00 98.06 552 ILE A O 1
ATOM 3941 N N . ASN A 1 553 ? 39.499 -6.298 -31.212 1.00 96.50 553 ASN A N 1
ATOM 3942 C CA . ASN A 1 553 ? 39.373 -7.681 -31.699 1.00 96.50 553 ASN A CA 1
ATOM 3943 C C . ASN A 1 553 ? 38.431 -7.923 -32.894 1.00 96.50 553 ASN A C 1
ATOM 3945 O O . ASN A 1 553 ? 38.113 -9.071 -33.168 1.00 96.50 553 ASN A O 1
ATOM 3949 N N . PHE A 1 554 ? 38.009 -6.890 -33.626 1.00 97.81 554 PHE A N 1
ATOM 3950 C CA . PHE A 1 554 ? 37.246 -7.089 -34.864 1.00 97.81 554 PHE A CA 1
ATOM 3951 C C . PHE A 1 554 ? 38.120 -7.728 -35.953 1.00 97.81 554 PHE A C 1
ATOM 3953 O O . PHE A 1 554 ? 39.248 -7.280 -36.173 1.00 97.81 554 PHE A O 1
ATOM 3960 N N . ASP A 1 555 ? 37.587 -8.722 -36.667 1.00 97.44 555 ASP A N 1
ATOM 3961 C CA . ASP A 1 555 ? 38.281 -9.395 -37.775 1.00 97.44 555 ASP A CA 1
ATOM 3962 C C . ASP A 1 555 ? 38.450 -8.476 -38.988 1.00 97.44 555 ASP A C 1
ATOM 3964 O O . ASP A 1 555 ? 39.456 -8.536 -39.705 1.00 97.44 555 ASP A O 1
ATOM 3968 N N . VAL A 1 556 ? 37.457 -7.613 -39.222 1.00 97.88 556 VAL A N 1
ATOM 3969 C CA . VAL A 1 556 ? 37.431 -6.654 -40.326 1.00 97.88 556 VAL A CA 1
ATOM 3970 C C . VAL A 1 556 ? 37.111 -5.264 -39.798 1.00 97.88 556 VAL A C 1
ATOM 3972 O O . VAL A 1 556 ? 36.083 -5.050 -39.160 1.00 97.88 556 VAL A O 1
ATOM 3975 N N . ILE A 1 557 ? 37.953 -4.291 -40.141 1.00 98.31 557 ILE A N 1
ATOM 3976 C CA . ILE A 1 557 ? 37.688 -2.872 -39.900 1.00 98.31 557 ILE A CA 1
ATOM 3977 C C . ILE A 1 557 ? 37.614 -2.171 -41.252 1.00 98.31 557 ILE A C 1
ATOM 3979 O O . ILE A 1 557 ? 38.570 -2.176 -42.024 1.00 98.31 557 ILE A O 1
ATOM 3983 N N . ARG A 1 558 ? 36.467 -1.563 -41.546 1.00 98.31 558 ARG A N 1
ATOM 3984 C CA . ARG A 1 558 ? 36.250 -0.700 -42.703 1.00 98.31 558 ARG A CA 1
ATOM 3985 C C . ARG A 1 558 ? 36.270 0.753 -42.249 1.00 98.31 558 ARG A C 1
ATOM 3987 O O . ARG A 1 558 ? 35.402 1.156 -41.482 1.00 98.31 558 ARG A O 1
ATOM 3994 N N . ILE A 1 559 ? 37.205 1.542 -42.763 1.00 98.00 559 ILE A N 1
ATOM 3995 C CA . ILE A 1 559 ? 37.256 2.989 -42.530 1.00 98.00 559 ILE A CA 1
ATOM 3996 C C . ILE A 1 559 ? 36.730 3.730 -43.758 1.00 98.00 559 ILE A C 1
ATOM 3998 O O . ILE A 1 559 ? 37.123 3.429 -44.888 1.00 98.00 559 ILE A O 1
ATOM 4002 N N . ARG A 1 560 ? 35.818 4.682 -43.551 1.00 97.56 560 ARG A N 1
ATOM 4003 C CA . ARG A 1 560 ? 35.159 5.433 -44.627 1.00 97.56 560 ARG A CA 1
ATOM 4004 C C . ARG A 1 560 ? 35.483 6.912 -44.473 1.00 97.56 560 ARG A C 1
ATOM 4006 O O . ARG A 1 560 ? 34.943 7.557 -43.592 1.00 97.56 560 ARG A O 1
ATOM 4013 N N . GLY A 1 561 ? 36.394 7.396 -45.315 1.00 93.06 561 GLY A N 1
ATOM 4014 C CA . GLY A 1 561 ? 36.872 8.777 -45.390 1.00 93.06 561 GLY A CA 1
ATOM 4015 C C . GLY A 1 561 ? 36.134 9.555 -46.480 1.00 93.06 561 GLY A C 1
ATOM 4016 O O . GLY A 1 561 ? 36.744 9.908 -47.495 1.00 93.06 561 GLY A O 1
ATOM 4017 N N . VAL A 1 562 ? 34.809 9.662 -46.360 1.00 92.62 562 VAL A N 1
ATOM 4018 C CA . VAL A 1 562 ? 33.907 10.129 -47.431 1.00 92.62 562 VAL A CA 1
ATOM 4019 C C . VAL A 1 562 ? 33.148 11.409 -47.076 1.00 92.62 562 VAL A C 1
ATOM 4021 O O . VAL A 1 562 ? 32.502 11.974 -47.959 1.00 92.62 562 VAL A O 1
ATOM 4024 N N . ASN A 1 563 ? 33.231 11.881 -45.830 1.00 89.81 563 ASN A N 1
ATOM 4025 C CA . ASN A 1 563 ? 32.461 13.020 -45.331 1.00 89.81 563 ASN A CA 1
ATOM 4026 C C . ASN A 1 563 ? 33.240 14.344 -45.331 1.00 89.81 563 ASN A C 1
ATOM 4028 O O . ASN A 1 563 ? 32.620 15.402 -45.204 1.00 89.81 563 ASN A O 1
ATOM 4032 N N . GLY A 1 564 ? 34.558 14.331 -45.550 1.00 88.44 564 GLY A N 1
ATOM 4033 C CA . GLY A 1 564 ? 35.343 15.545 -45.770 1.00 88.44 564 GLY A CA 1
ATOM 4034 C C . GLY A 1 564 ? 36.762 15.456 -45.221 1.00 88.44 564 GLY A C 1
ATOM 4035 O O . GLY A 1 564 ? 37.296 14.375 -45.021 1.00 88.44 564 GLY A O 1
ATOM 4036 N N . GLY A 1 565 ? 37.383 16.621 -45.025 1.00 90.94 565 GLY A N 1
ATOM 4037 C CA . GLY A 1 565 ? 38.683 16.724 -44.366 1.00 90.94 565 GLY A CA 1
ATOM 4038 C C . GLY A 1 565 ? 39.889 16.136 -45.102 1.00 90.94 565 GLY A C 1
ATOM 4039 O O . GLY A 1 565 ? 39.843 15.671 -46.239 1.00 90.94 565 GLY A O 1
ATOM 4040 N N . THR A 1 566 ? 41.036 16.240 -44.435 1.00 93.94 566 THR A N 1
ATOM 4041 C CA . THR A 1 566 ? 42.295 15.587 -44.799 1.00 93.94 566 THR A CA 1
ATOM 4042 C C . THR A 1 566 ? 42.555 14.455 -43.814 1.00 93.94 566 THR A C 1
ATOM 4044 O O . THR A 1 566 ? 43.158 14.671 -42.760 1.00 93.94 566 THR A O 1
ATOM 4047 N N . ASN A 1 567 ? 42.110 13.254 -44.175 1.00 96.25 567 ASN A N 1
ATOM 4048 C CA . ASN A 1 567 ? 42.175 12.081 -43.309 1.00 96.25 567 ASN A CA 1
ATOM 4049 C C . ASN A 1 567 ? 43.533 11.383 -43.410 1.00 96.25 567 ASN A C 1
ATOM 4051 O O . ASN A 1 567 ? 44.122 11.287 -44.490 1.00 96.25 567 ASN A O 1
ATOM 4055 N N . ARG A 1 568 ? 44.051 10.903 -42.279 1.00 96.50 568 ARG A N 1
ATOM 4056 C CA . ARG A 1 568 ? 45.354 10.224 -42.183 1.00 96.50 568 ARG A CA 1
ATOM 4057 C C . ARG A 1 568 ? 45.203 8.868 -41.526 1.00 96.50 568 ARG A C 1
ATOM 4059 O O . ARG A 1 568 ? 44.416 8.731 -40.592 1.00 96.50 568 ARG A O 1
ATOM 4066 N N . ARG A 1 569 ? 46.017 7.896 -41.935 1.00 95.75 569 ARG A N 1
ATOM 4067 C CA . ARG A 1 569 ? 46.123 6.623 -41.214 1.00 95.75 569 ARG A CA 1
ATOM 4068 C C . ARG A 1 569 ? 47.531 6.333 -40.723 1.00 95.75 569 ARG A C 1
ATOM 4070 O O . ARG A 1 569 ? 48.521 6.625 -41.386 1.00 95.75 569 ARG A O 1
ATOM 4077 N N . VAL A 1 570 ? 47.610 5.707 -39.558 1.00 95.44 570 VAL A N 1
ATOM 4078 C CA . VAL A 1 570 ? 48.855 5.262 -38.937 1.00 95.44 570 VAL A CA 1
ATOM 4079 C C . VAL A 1 570 ? 48.702 3.790 -38.586 1.00 95.44 570 VAL A C 1
ATOM 4081 O O . VAL A 1 570 ? 47.946 3.435 -37.687 1.00 95.44 570 VAL A O 1
ATOM 4084 N N . LEU A 1 571 ? 49.409 2.920 -39.306 1.00 95.50 571 LEU A N 1
ATOM 4085 C CA . LEU A 1 571 ? 49.325 1.471 -39.119 1.00 95.50 571 LEU A CA 1
ATOM 4086 C C . LEU A 1 571 ? 50.621 0.941 -38.509 1.00 95.50 571 LEU A C 1
ATOM 4088 O O . LEU A 1 571 ? 51.709 1.212 -39.016 1.00 95.50 571 LEU A O 1
ATOM 4092 N N . ASN A 1 572 ? 50.502 0.157 -37.441 1.00 92.62 572 ASN A N 1
ATOM 4093 C CA . ASN A 1 572 ? 51.630 -0.481 -36.776 1.00 92.62 572 ASN A CA 1
ATOM 4094 C C . ASN A 1 572 ? 51.294 -1.934 -36.420 1.00 92.62 572 ASN A C 1
ATOM 4096 O O . ASN A 1 572 ? 50.672 -2.187 -35.393 1.00 92.62 572 ASN A O 1
ATOM 4100 N N . ASN A 1 573 ? 51.727 -2.879 -37.265 1.00 88.88 573 ASN A N 1
ATOM 4101 C CA . ASN A 1 573 ? 51.493 -4.320 -37.109 1.00 88.88 573 ASN A CA 1
ATOM 4102 C C . ASN A 1 573 ? 50.021 -4.653 -36.803 1.00 88.88 573 ASN A C 1
ATOM 4104 O O . ASN A 1 573 ? 49.675 -4.973 -35.674 1.00 88.88 573 ASN A O 1
ATOM 4108 N N . ILE A 1 574 ? 49.137 -4.575 -37.798 1.00 93.38 574 ILE A N 1
ATOM 4109 C CA . ILE A 1 574 ? 47.719 -4.926 -37.615 1.00 93.38 574 ILE A CA 1
ATOM 4110 C C . ILE A 1 574 ? 47.491 -6.442 -37.710 1.00 93.38 574 ILE A C 1
ATOM 4112 O O . ILE A 1 574 ? 48.217 -7.142 -38.415 1.00 93.38 574 ILE A O 1
ATOM 4116 N N . ALA A 1 575 ? 46.467 -6.936 -37.007 1.00 90.62 575 ALA A N 1
ATOM 4117 C CA . ALA A 1 575 ? 46.053 -8.348 -37.003 1.00 90.62 575 ALA A CA 1
ATOM 4118 C C . ALA A 1 575 ? 44.624 -8.567 -37.544 1.00 90.62 575 ALA A C 1
ATOM 4120 O O . ALA A 1 575 ? 44.093 -9.666 -37.448 1.00 90.62 575 ALA A O 1
ATOM 4121 N N . PHE A 1 576 ? 44.019 -7.520 -38.106 1.00 95.50 576 PHE A N 1
ATOM 4122 C CA . PHE A 1 576 ? 42.686 -7.514 -38.706 1.00 95.50 576 PHE A CA 1
ATOM 4123 C C . PHE A 1 576 ? 42.781 -7.145 -40.190 1.00 95.50 576 PHE A C 1
ATOM 4125 O O . PHE A 1 576 ? 43.776 -6.570 -40.642 1.00 95.50 576 PHE A O 1
ATOM 4132 N N . THR A 1 577 ? 41.730 -7.437 -40.951 1.00 96.81 577 THR A N 1
ATOM 4133 C CA . THR A 1 577 ? 41.603 -6.986 -42.339 1.00 96.81 577 THR A CA 1
ATOM 4134 C C . THR A 1 577 ? 41.139 -5.532 -42.363 1.00 96.81 577 THR A C 1
ATOM 4136 O O . THR A 1 577 ? 40.028 -5.230 -41.932 1.00 96.81 577 THR A O 1
ATOM 4139 N N . LEU A 1 578 ? 41.973 -4.626 -42.879 1.00 97.19 578 LEU A N 1
ATOM 4140 C CA . LEU A 1 578 ? 41.604 -3.224 -43.090 1.00 97.19 578 LEU A CA 1
ATOM 4141 C C . LEU A 1 578 ? 41.015 -3.030 -44.494 1.00 97.19 578 LEU A C 1
ATOM 4143 O O . LEU A 1 578 ? 41.643 -3.398 -45.487 1.00 97.19 578 LEU A O 1
ATOM 4147 N N . ILE A 1 579 ? 39.832 -2.422 -44.575 1.00 97.06 579 ILE A N 1
ATOM 4148 C CA . ILE A 1 579 ? 39.198 -1.984 -45.825 1.00 97.06 579 ILE A CA 1
ATOM 4149 C C . ILE A 1 579 ? 39.098 -0.460 -45.799 1.00 97.06 579 ILE A C 1
ATOM 4151 O O . ILE A 1 579 ? 38.519 0.114 -44.882 1.00 97.06 579 ILE A O 1
ATOM 4155 N N . GLU A 1 580 ? 39.643 0.197 -46.817 1.00 96.25 580 GLU A N 1
ATOM 4156 C CA . GLU A 1 580 ? 39.643 1.657 -46.928 1.00 96.25 580 GLU A CA 1
ATOM 4157 C C . GLU A 1 580 ? 38.657 2.093 -48.015 1.00 96.25 580 GLU A C 1
ATOM 4159 O O . GLU A 1 580 ? 38.725 1.633 -49.157 1.00 96.25 580 GLU A O 1
ATOM 4164 N N . GLU A 1 581 ? 37.752 3.002 -47.669 1.00 95.12 581 GLU A N 1
ATOM 4165 C CA . GLU A 1 581 ? 36.897 3.719 -48.613 1.00 95.12 581 GLU A CA 1
ATOM 4166 C C . GLU A 1 581 ? 37.164 5.222 -48.484 1.00 95.12 581 GLU A C 1
ATOM 4168 O O . GLU A 1 581 ? 37.334 5.738 -47.377 1.00 95.12 581 GLU A O 1
ATOM 4173 N N . GLY A 1 582 ? 37.189 5.941 -49.608 1.00 91.38 582 GLY A N 1
ATOM 4174 C CA . GLY A 1 582 ? 37.502 7.372 -49.625 1.00 91.38 582 GLY A CA 1
ATOM 4175 C C . GLY A 1 582 ? 39.005 7.672 -49.617 1.00 91.38 582 GLY A C 1
ATOM 4176 O O . GLY A 1 582 ? 39.812 6.850 -50.053 1.00 91.38 582 GLY A O 1
ATOM 4177 N N . THR A 1 583 ? 39.381 8.879 -49.185 1.00 87.62 583 THR A N 1
ATOM 4178 C CA . THR A 1 583 ? 40.777 9.352 -49.262 1.00 87.62 583 THR A CA 1
ATOM 4179 C C . THR A 1 583 ? 41.460 9.263 -47.902 1.00 87.62 583 THR A C 1
ATOM 4181 O O . THR A 1 583 ? 41.055 9.953 -46.973 1.00 87.62 583 THR A O 1
ATOM 4184 N N . TRP A 1 584 ? 42.532 8.472 -47.814 1.00 93.44 584 TRP A N 1
ATOM 4185 C CA . TRP A 1 584 ? 43.370 8.333 -46.620 1.00 93.44 584 TRP A CA 1
ATOM 4186 C C . TRP A 1 584 ? 44.844 8.540 -46.975 1.00 93.44 584 TRP A C 1
ATOM 4188 O O . TRP A 1 584 ? 45.386 7.844 -47.841 1.00 93.44 584 TRP A O 1
ATOM 4198 N N . LEU A 1 585 ? 45.487 9.504 -46.310 1.00 88.50 585 LEU A N 1
ATOM 4199 C CA . LEU A 1 585 ? 46.923 9.774 -46.430 1.00 88.50 585 LEU A CA 1
ATOM 4200 C C . LEU A 1 585 ? 47.763 8.778 -45.633 1.00 88.50 585 LEU A C 1
ATOM 4202 O O . LEU A 1 585 ? 47.337 8.383 -44.519 1.00 88.50 585 LEU A O 1
#

Secondary structure (DSSP, 8-state):
-EESSS-EEEES-EEES-EE-STT---SSEEE-S---EEEES-EEES-EE---SS---SSEEE-SS-EEEES-EEES-B-SB-SSEEE--SSS---EEEES-EE-S-B-SBSSSBPPP-STT--EEEES-EES--TTS-PPPBSS-TTSSEE-BTTTTBPPP--EEEEE-SSSSS-EEEEPTT-TTTT-S-GGG-EETTTTTEEPSB-TT-TT-BSSBTTBPPSSS----SEEEETTEEEEE--SS--EEEEETTTTEEEETTEEEE--TT--EEEEE--SS--EEEEE--SS--EEEEETTEEEE---TTTTT-EEEEES-SEEEEE--SSSEEEEEE--SS-EEEEEETTEEEEEETTSS-EEEEESEEEEEE--SS--EEEEE--SS--EEEEETTEEEEEETTEEEEEES-SEEEEE--SS--EEEEE--SS--EEEEETTEEEEEETTEEEEEES-SEEEEE--SSS-EEEEE--SS--EEEEETTEEEEEETTEEEEEES-SEEEEE--S-SS-EEEEE--SS--EEEEETTEEEEEETTEEEEEES-SEEEEEE-SSS--EEEESS--SEEEEEE---

Sequence (585 aa):
VYALSGDVVITGSTLSGNSTSGETAEGGGFASRFGSVLTIVNSTISTNRTNGNTNYGGGGLFVDRRAVTIVNSTITKNISRTGGGIGVNADNNGESLTIQNSIIAGNFALTNPDFTAPGDPGNNLTVISSLIGDNEGTTLAEDQTGVSGSFVGSNSGGGSIDPLLGPLQDNGGPTFTHALLPGSLALESGTTVLAIDPTNGSAALTTDQRGGVFHRLFGNSVDMGAFEDQALLIQGNTAFILGTAGRDSIVFRVAQKQANVNGVNYVLPANITLVQVDGLEGKDTLNLIGTPGAEVVTTGSGLLSVEHNAAHSGVDITGANLEVIILDGQGGNDTVTLNDTAGDDKFFARPTSGFMIDTAGQFETDAFGFQMTGAFTTGNDLAKFFDSAGNDTLTANPTIATIQGTGFLHTAQNFDVLVAQSRRGSDVAHAFGTTGNDAFTGRAGIAVLSSTGFNYQLDGYATINADGLGGTDLVRFLGGPGNDSLTANPTSATFLTGGFTLNTTSFERLIGIAGTGTNDVAILNDSAGNDIFAGTIGTGELAGTGFFERTINFDVIRIRGVNGGTNRRVLNNIAFTLIEEGTWL